Protein AF-0000000072191823 (afdb_homodimer)

Solvent-accessible surface area (backbone atoms only — not comparable to full-atom values): 30776 Å² total; per-residue (Å²): 59,39,32,62,37,44,70,66,47,26,62,70,64,44,46,60,29,49,54,48,42,34,45,39,44,64,75,80,50,79,77,61,80,40,38,41,54,66,89,52,50,50,62,47,42,42,58,34,19,39,72,52,78,31,55,27,36,38,40,28,33,38,58,18,56,42,86,48,81,65,17,63,56,27,24,46,35,64,64,65,31,76,41,35,59,45,45,44,22,39,31,74,73,67,45,46,47,58,53,52,49,56,53,34,70,73,40,82,39,38,36,76,74,51,70,34,30,40,44,28,31,18,40,34,16,61,58,77,44,59,44,69,73,56,38,45,70,38,31,21,38,37,44,64,52,42,22,59,58,44,36,78,54,39,31,37,60,41,87,72,62,75,88,47,48,58,59,31,42,72,73,57,73,23,44,30,34,44,65,37,29,63,41,52,29,56,54,68,50,41,34,81,59,22,38,16,32,33,72,59,56,48,18,20,26,24,34,37,29,35,38,27,9,34,69,63,56,68,67,49,56,69,35,58,54,49,43,51,51,29,27,50,32,28,34,35,36,49,32,47,26,51,38,57,41,31,42,32,47,44,69,64,67,56,78,55,48,48,78,34,51,52,56,64,81,65,46,44,54,56,57,56,49,33,54,54,50,44,55,58,50,25,68,73,37,74,66,37,29,53,52,46,50,48,45,52,51,49,53,53,44,33,51,68,38,25,75,89,73,31,131,60,40,33,62,35,45,69,66,46,25,64,69,65,42,46,61,29,51,55,50,42,33,46,40,44,65,75,78,48,79,77,61,79,42,38,41,53,66,88,51,49,49,62,45,42,44,58,33,20,37,72,53,78,30,55,26,36,38,40,28,33,39,58,20,57,42,86,48,82,63,18,63,59,27,24,48,35,63,64,66,32,74,43,37,60,45,46,44,21,40,32,75,73,64,45,45,48,60,54,51,50,55,53,34,71,73,39,82,39,38,35,76,72,51,70,36,31,42,45,28,31,19,41,33,16,60,59,78,44,58,45,70,74,56,40,46,69,36,30,20,39,36,44,62,53,43,24,60,59,44,35,77,54,39,29,37,60,40,86,72,61,75,88,47,48,58,57,31,43,72,72,57,72,23,44,30,34,45,66,37,30,64,42,53,28,56,56,67,49,41,34,81,59,22,39,17,32,33,72,60,57,49,16,20,27,24,34,36,30,35,37,28,9,34,69,63,56,68,67,49,56,68,34,58,53,49,42,51,52,30,28,50,32,29,32,35,36,50,32,47,26,52,40,58,41,31,43,32,46,43,69,64,65,55,79,56,47,47,78,34,50,50,55,66,81,64,47,44,55,57,56,56,50,35,53,55,49,46,53,58,49,25,69,72,36,75,66,36,30,54,52,46,51,48,43,54,52,51,53,52,44,32,51,70,37,25,75,89,73,31,132

Structure (mmCIF, N/CA/C/O backbone):
data_AF-0000000072191823-model_v1
#
loop_
_entity.id
_entity.type
_entity.pdbx_description
1 polymer 'TRAP-type C4-dicarboxylate transport system, periplasmic component'
#
loop_
_atom_site.group_PDB
_atom_site.id
_atom_site.type_symbol
_atom_site.label_atom_id
_atom_site.label_alt_id
_atom_site.label_comp_id
_atom_site.label_asym_id
_atom_site.label_entity_id
_atom_site.label_seq_id
_atom_site.pdbx_PDB_ins_code
_atom_site.Cartn_x
_atom_site.Cartn_y
_atom_site.Cartn_z
_atom_site.occupancy
_atom_site.B_iso_or_equiv
_atom_site.auth_seq_id
_atom_site.auth_comp_id
_atom_site.auth_asym_id
_atom_site.auth_atom_id
_atom_site.pdbx_PDB_model_num
ATOM 1 N N . MET A 1 1 ? 19.5 -12.375 -13.383 1 98.31 1 MET A N 1
ATOM 2 C CA . MET A 1 1 ? 18.281 -12.641 -12.641 1 98.31 1 MET A CA 1
ATOM 3 C C . MET A 1 1 ? 17.109 -12.867 -13.586 1 98.31 1 MET A C 1
ATOM 5 O O . MET A 1 1 ? 16.984 -12.195 -14.609 1 98.31 1 MET A O 1
ATOM 9 N N . GLN A 1 2 ? 16.281 -13.883 -13.344 1 98.56 2 GLN A N 1
ATOM 10 C CA . GLN A 1 2 ? 15.094 -14.148 -14.141 1 98.56 2 GLN A CA 1
ATOM 11 C C . GLN A 1 2 ? 13.828 -13.945 -13.32 1 98.56 2 GLN A C 1
ATOM 13 O O . GLN A 1 2 ? 13.758 -14.352 -12.156 1 98.56 2 GLN A O 1
ATOM 18 N N . THR A 1 3 ? 12.844 -13.289 -13.914 1 98.31 3 THR A N 1
ATOM 19 C CA . THR A 1 3 ? 11.547 -13.102 -13.273 1 98.31 3 THR A CA 1
ATOM 20 C C . THR A 1 3 ? 10.516 -14.055 -13.859 1 98.31 3 THR A C 1
ATOM 22 O O . THR A 1 3 ? 10.695 -14.578 -14.969 1 98.31 3 THR A O 1
ATOM 25 N N . TYR A 1 4 ? 9.406 -14.234 -13.117 1 95.88 4 TYR A N 1
ATOM 26 C CA . TYR A 1 4 ? 8.273 -15.039 -13.555 1 95.88 4 TYR A CA 1
ATOM 27 C C . TYR A 1 4 ? 7.531 -14.359 -14.695 1 95.88 4 TYR A C 1
ATOM 29 O O . TYR A 1 4 ? 6.773 -15.008 -15.422 1 95.88 4 TYR A O 1
ATOM 37 N N . ALA A 1 5 ? 7.637 -13.102 -14.852 1 96.19 5 ALA A N 1
ATOM 38 C CA . ALA A 1 5 ? 6.773 -12.273 -15.68 1 96.19 5 ALA A CA 1
ATOM 39 C C . ALA A 1 5 ? 7.238 -12.281 -17.141 1 96.19 5 ALA A C 1
ATOM 41 O O . ALA A 1 5 ? 8.438 -12.227 -17.406 1 96.19 5 ALA A O 1
ATOM 42 N N . GLY A 1 6 ? 6.289 -12.383 -18.047 1 96.25 6 GLY A N 1
ATOM 43 C CA . GLY A 1 6 ? 6.59 -12.148 -19.438 1 96.25 6 GLY A CA 1
ATOM 44 C C . GLY A 1 6 ? 7.039 -10.727 -19.719 1 96.25 6 GLY A C 1
ATOM 45 O O . GLY A 1 6 ? 6.961 -9.859 -18.859 1 96.25 6 GLY A O 1
ATOM 46 N N . ALA A 1 7 ? 7.398 -10.5 -20.922 1 96.38 7 ALA A N 1
ATOM 47 C CA . ALA A 1 7 ? 8.047 -9.242 -21.281 1 96.38 7 ALA A CA 1
ATOM 48 C C . ALA A 1 7 ? 7.141 -8.047 -21 1 96.38 7 ALA A C 1
ATOM 50 O O . ALA A 1 7 ? 7.574 -7.059 -20.406 1 96.38 7 ALA A O 1
ATOM 51 N N . ALA A 1 8 ? 5.898 -8.117 -21.391 1 96.38 8 ALA A N 1
ATOM 52 C CA . ALA A 1 8 ? 4.98 -6.992 -21.219 1 96.38 8 ALA A CA 1
ATOM 53 C C . ALA A 1 8 ? 4.758 -6.699 -19.734 1 96.38 8 ALA A C 1
ATOM 55 O O . ALA A 1 8 ? 4.75 -5.535 -19.328 1 96.38 8 ALA A O 1
ATOM 56 N N . LEU A 1 9 ? 4.543 -7.75 -18.969 1 96.44 9 LEU A N 1
ATOM 57 C CA . LEU A 1 9 ? 4.305 -7.602 -17.531 1 96.44 9 LEU A CA 1
ATOM 58 C C . LEU A 1 9 ? 5.578 -7.172 -16.812 1 96.44 9 LEU A C 1
ATOM 60 O O . LEU A 1 9 ? 5.523 -6.387 -15.859 1 96.44 9 LEU A O 1
ATOM 64 N N . ALA A 1 10 ? 6.734 -7.613 -17.234 1 97.75 10 ALA A N 1
ATOM 65 C CA . ALA A 1 10 ? 8.023 -7.32 -16.609 1 97.75 10 ALA A CA 1
ATOM 66 C C . ALA A 1 10 ? 8.312 -5.82 -16.625 1 97.75 10 ALA A C 1
ATOM 68 O O . ALA A 1 10 ? 8.977 -5.301 -15.734 1 97.75 10 ALA A O 1
ATOM 69 N N . GLU A 1 11 ? 7.75 -5.105 -17.609 1 97.81 11 GLU A N 1
ATOM 70 C CA . GLU A 1 11 ? 7.945 -3.662 -17.719 1 97.81 11 GLU A CA 1
ATOM 71 C C . GLU A 1 11 ? 7.387 -2.926 -16.516 1 97.81 11 GLU A C 1
ATOM 73 O O . GLU A 1 11 ? 7.781 -1.792 -16.234 1 97.81 11 GLU A O 1
ATOM 78 N N . HIS A 1 12 ? 6.539 -3.584 -15.758 1 96.94 12 HIS A N 1
ATOM 79 C CA . HIS A 1 12 ? 5.871 -2.936 -14.633 1 96.94 12 HIS A CA 1
ATOM 80 C C . HIS A 1 12 ? 6.312 -3.545 -13.305 1 96.94 12 HIS A C 1
ATOM 82 O O . HIS A 1 12 ? 6.441 -2.836 -12.305 1 96.94 12 HIS A O 1
ATOM 88 N N . VAL A 1 13 ? 6.648 -4.77 -13.297 1 96.19 13 VAL A N 1
ATOM 89 C CA . VAL A 1 13 ? 6.695 -5.441 -12 1 96.19 13 VAL A CA 1
ATOM 90 C C . VAL A 1 13 ? 8.148 -5.641 -11.578 1 96.19 13 VAL A C 1
ATOM 92 O O . VAL A 1 13 ? 8.422 -5.984 -10.422 1 96.19 13 VAL A O 1
ATOM 95 N N . ILE A 1 14 ? 9.148 -5.438 -12.531 1 97.88 14 ILE A N 1
ATOM 96 C CA . ILE A 1 14 ? 10.508 -5.754 -12.102 1 97.88 14 ILE A CA 1
ATOM 97 C C . ILE A 1 14 ? 11.5 -4.852 -12.828 1 97.88 14 ILE A C 1
ATOM 99 O O . ILE A 1 14 ? 12.516 -4.453 -12.258 1 97.88 14 ILE A O 1
ATOM 103 N N . LYS A 1 15 ? 11.273 -4.516 -14.086 1 98.44 15 LYS A N 1
ATOM 104 C CA . LYS A 1 15 ? 12.258 -3.787 -14.883 1 98.44 15 LYS A CA 1
ATOM 105 C C . LYS A 1 15 ? 12.617 -2.453 -14.234 1 98.44 15 LYS A C 1
ATOM 107 O O . LYS A 1 15 ? 13.789 -2.096 -14.148 1 98.44 15 LYS A O 1
ATOM 112 N N . PRO A 1 16 ? 11.602 -1.64 -13.766 1 98.44 16 PRO A N 1
ATOM 113 C CA . PRO A 1 16 ? 11.977 -0.387 -13.109 1 98.44 16 PRO A CA 1
ATOM 114 C C . PRO A 1 16 ? 12.891 -0.604 -11.906 1 98.44 16 PRO A C 1
ATOM 116 O O . PRO A 1 16 ? 13.781 0.204 -11.648 1 98.44 16 PRO A O 1
ATOM 119 N N . GLN A 1 17 ? 12.648 -1.66 -11.203 1 98.75 17 GLN A N 1
ATOM 120 C CA . GLN A 1 17 ? 13.477 -2.018 -10.055 1 98.75 17 GLN A CA 1
ATOM 121 C C . GLN A 1 17 ? 14.922 -2.248 -10.477 1 98.75 17 GLN A C 1
ATOM 123 O O . GLN A 1 17 ? 15.844 -1.692 -9.875 1 98.75 17 GLN A O 1
ATOM 128 N N . ILE A 1 18 ? 15.109 -3.072 -11.445 1 98.81 18 ILE A N 1
ATOM 129 C CA . ILE A 1 18 ? 16.453 -3.457 -11.859 1 98.81 18 ILE A CA 1
ATOM 130 C C . ILE A 1 18 ? 17.156 -2.262 -12.5 1 98.81 18 ILE A C 1
ATOM 132 O O . ILE A 1 18 ? 18.359 -2.045 -12.273 1 98.81 18 ILE A O 1
ATOM 136 N N . ASP A 1 19 ? 16.422 -1.453 -13.32 1 98.81 19 ASP A N 1
ATOM 137 C CA . ASP A 1 19 ? 17 -0.23 -13.875 1 98.81 19 ASP A CA 1
ATOM 138 C C . ASP A 1 19 ? 17.484 0.704 -12.766 1 98.81 19 ASP A C 1
ATOM 140 O O . ASP A 1 19 ? 18.578 1.267 -12.852 1 98.81 19 ASP A O 1
ATOM 144 N N . ALA A 1 20 ? 16.672 0.871 -11.75 1 98.88 20 ALA A N 1
ATOM 145 C CA . ALA A 1 20 ? 17.047 1.737 -10.633 1 98.88 20 ALA A CA 1
ATOM 146 C C . ALA A 1 20 ? 18.25 1.187 -9.883 1 98.88 20 ALA A C 1
ATOM 148 O O . ALA A 1 20 ? 19.156 1.942 -9.492 1 98.88 20 ALA A O 1
ATOM 149 N N . PHE A 1 21 ? 18.234 -0.153 -9.633 1 98.88 21 PHE A N 1
ATOM 150 C CA . PHE A 1 21 ? 19.375 -0.768 -8.977 1 98.88 21 PHE A CA 1
ATOM 151 C C . PHE A 1 21 ? 20.672 -0.477 -9.742 1 98.88 21 PHE A C 1
ATOM 153 O O . PHE A 1 21 ? 21.656 -0.016 -9.156 1 98.88 21 PHE A O 1
ATOM 160 N N . ASN A 1 22 ? 20.625 -0.768 -11.031 1 98.88 22 ASN A N 1
ATOM 161 C CA . ASN A 1 22 ? 21.812 -0.6 -11.859 1 98.88 22 ASN A CA 1
ATOM 162 C C . ASN A 1 22 ? 22.297 0.852 -11.875 1 98.88 22 ASN A C 1
ATOM 164 O O . ASN A 1 22 ? 23.5 1.118 -11.852 1 98.88 22 ASN A O 1
ATOM 168 N N . LYS A 1 23 ? 21.391 1.78 -11.906 1 98.75 23 LYS A N 1
ATOM 169 C CA . LYS A 1 23 ? 21.734 3.197 -11.867 1 98.75 23 LYS A CA 1
ATOM 170 C C . LYS A 1 23 ? 22.344 3.574 -10.516 1 98.75 23 LYS A C 1
ATOM 172 O O . LYS A 1 23 ? 23.391 4.223 -10.453 1 98.75 23 LYS A O 1
ATOM 177 N N . ALA A 1 24 ? 21.75 3.139 -9.422 1 98.81 24 ALA A N 1
ATOM 178 C CA . ALA A 1 24 ? 22.172 3.506 -8.078 1 98.81 24 ALA A CA 1
ATOM 179 C C . ALA A 1 24 ? 23.5 2.834 -7.719 1 98.81 24 ALA A C 1
ATOM 181 O O . ALA A 1 24 ? 24.328 3.404 -6.996 1 98.81 24 ALA A O 1
ATOM 182 N N . ALA A 1 25 ? 23.656 1.602 -8.211 1 98.38 25 ALA A N 1
ATOM 183 C CA . ALA A 1 25 ? 24.875 0.856 -7.934 1 98.38 25 ALA A CA 1
ATOM 184 C C . ALA A 1 25 ? 26.078 1.478 -8.648 1 98.38 25 ALA A C 1
ATOM 186 O O . ALA A 1 25 ? 27.219 1.197 -8.312 1 98.38 25 ALA A O 1
ATOM 187 N N . ASN A 1 26 ? 25.766 2.203 -9.742 1 97.81 26 ASN A N 1
ATOM 188 C CA . ASN A 1 26 ? 26.766 3.035 -10.398 1 97.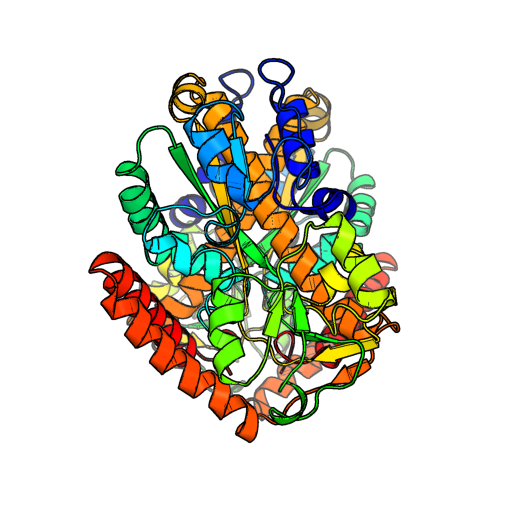81 26 ASN A CA 1
ATOM 189 C C . ASN A 1 26 ? 27.969 2.217 -10.844 1 97.81 26 ASN A C 1
ATOM 191 O O . ASN A 1 26 ? 29.125 2.594 -10.578 1 97.81 26 ASN A O 1
ATOM 195 N N . GLY A 1 27 ? 27.75 1.062 -11.383 1 97.38 27 GLY A N 1
ATOM 196 C CA . GLY A 1 27 ? 28.781 0.258 -12.008 1 97.38 27 GLY A CA 1
ATOM 197 C C . GLY A 1 27 ? 29.438 -0.73 -11.055 1 97.38 27 GLY A C 1
ATOM 198 O O . GLY A 1 27 ? 30.188 -1.607 -11.477 1 97.38 27 GLY A O 1
ATOM 199 N N . GLU A 1 28 ? 29.188 -0.654 -9.758 1 97.69 28 GLU A N 1
ATOM 200 C CA . GLU A 1 28 ? 29.766 -1.598 -8.812 1 97.69 28 GLU A CA 1
ATOM 201 C C . GLU A 1 28 ? 29.203 -3 -9.008 1 97.69 28 GLU A C 1
ATOM 203 O O . GLU A 1 28 ? 29.891 -3.994 -8.758 1 97.69 28 GLU A O 1
ATOM 208 N N . MET A 1 29 ? 27.953 -3.104 -9.398 1 97.88 29 MET A N 1
ATOM 209 C CA . MET A 1 29 ? 27.219 -4.332 -9.719 1 97.88 29 MET A CA 1
ATOM 210 C C . MET A 1 29 ? 26.172 -4.074 -10.789 1 97.88 29 MET A C 1
ATOM 212 O O . MET A 1 29 ? 25.5 -3.039 -10.766 1 97.88 29 MET A O 1
ATOM 216 N N . VAL A 1 30 ? 26.078 -4.992 -11.703 1 98.56 30 VAL A N 1
ATOM 217 C CA . VAL A 1 30 ? 25.062 -4.879 -12.742 1 98.56 30 VAL A CA 1
ATOM 218 C C . VAL A 1 30 ? 24.219 -6.145 -12.781 1 98.56 30 VAL A C 1
ATOM 220 O O . VAL A 1 30 ? 24.75 -7.258 -12.781 1 98.56 30 VAL A O 1
ATOM 223 N N . ILE A 1 31 ? 22.969 -5.965 -12.781 1 98.75 31 ILE A N 1
ATOM 224 C CA . ILE A 1 31 ? 22.031 -7.09 -12.883 1 98.75 31 ILE A CA 1
ATOM 225 C C . ILE A 1 31 ? 21.484 -7.172 -14.305 1 98.75 31 ILE A C 1
ATOM 227 O O . ILE A 1 31 ? 20.906 -6.207 -14.812 1 98.75 31 ILE A O 1
ATOM 231 N N . GLU A 1 32 ? 21.703 -8.25 -14.93 1 98.69 32 GLU A N 1
ATOM 232 C CA . GLU A 1 32 ? 21.047 -8.578 -16.188 1 98.69 32 GLU A CA 1
ATOM 233 C C . GLU A 1 32 ? 19.703 -9.266 -15.961 1 98.69 32 GLU A C 1
ATOM 235 O O . GLU A 1 32 ? 19.656 -10.336 -15.359 1 98.69 32 GLU A O 1
ATOM 240 N N . LEU A 1 33 ? 18.641 -8.672 -16.469 1 98.75 33 LEU A N 1
ATOM 241 C CA . LEU A 1 33 ? 17.297 -9.164 -16.219 1 98.75 33 LEU A CA 1
ATOM 242 C C . LEU A 1 33 ? 16.781 -9.992 -17.391 1 98.75 33 LEU A C 1
ATOM 244 O O . LEU A 1 33 ? 16.891 -9.578 -18.547 1 98.75 33 LEU A O 1
ATOM 248 N N . TYR A 1 34 ? 16.281 -11.125 -17.141 1 98.56 34 TYR A N 1
ATOM 249 C CA . TYR A 1 34 ? 15.609 -11.984 -18.094 1 98.56 34 TYR A CA 1
ATOM 250 C C . TYR A 1 34 ? 14.148 -12.211 -17.719 1 98.56 34 TYR A C 1
ATOM 252 O O . TYR A 1 34 ? 13.805 -12.195 -16.531 1 98.56 34 TYR A O 1
ATOM 260 N N . THR A 1 35 ? 13.312 -12.406 -18.703 1 97.81 35 THR A N 1
ATOM 261 C CA . THR A 1 35 ? 11.883 -12.586 -18.469 1 97.81 35 THR A CA 1
ATOM 262 C C . THR A 1 35 ? 11.516 -14.07 -18.438 1 97.81 35 THR A C 1
ATOM 264 O O . THR A 1 35 ? 12.398 -14.93 -18.531 1 97.81 35 THR A O 1
ATOM 267 N N . SER A 1 36 ? 10.289 -14.305 -18.266 1 96 36 SER A N 1
ATOM 268 C CA . SER A 1 36 ? 9.797 -15.664 -18.062 1 96 36 SER A CA 1
ATOM 269 C C . SER A 1 36 ? 10.273 -16.594 -19.172 1 96 36 SER A C 1
ATOM 271 O O . SER A 1 36 ? 10.172 -16.266 -20.359 1 96 36 SER A O 1
ATOM 273 N N . ASP A 1 37 ? 10.859 -17.703 -18.766 1 93.5 37 ASP A N 1
ATOM 274 C CA . ASP A 1 37 ? 11.188 -18.859 -19.594 1 93.5 37 ASP A CA 1
ATOM 275 C C . ASP A 1 37 ? 12.344 -18.531 -20.547 1 93.5 37 ASP A C 1
ATOM 277 O O . ASP A 1 37 ? 12.625 -19.297 -21.469 1 93.5 37 ASP A O 1
ATOM 281 N N . GLN A 1 38 ? 12.953 -17.438 -20.344 1 95.88 38 GLN A N 1
ATOM 282 C CA . GLN A 1 38 ? 14.016 -17.047 -21.25 1 95.88 38 GLN A CA 1
ATOM 283 C C . GLN A 1 38 ? 15.273 -17.875 -21.031 1 95.88 38 GLN A C 1
ATOM 285 O O . GLN A 1 38 ? 15.898 -18.328 -21.984 1 95.88 38 GLN A O 1
ATOM 290 N N . LEU A 1 39 ? 15.734 -18.031 -19.812 1 97.12 39 LEU A N 1
ATOM 291 C CA . LEU A 1 39 ? 16.906 -18.844 -19.5 1 97.12 39 LEU A CA 1
ATOM 292 C C . LEU A 1 39 ? 16.5 -20.266 -19.156 1 97.12 39 LEU A C 1
ATOM 294 O O . LEU A 1 39 ? 17.078 -21.234 -19.656 1 97.12 39 LEU A O 1
ATOM 298 N N . VAL A 1 40 ? 15.562 -20.453 -18.266 1 97.06 40 VAL A N 1
ATOM 299 C CA . VAL A 1 40 ? 14.984 -21.734 -17.891 1 97.06 40 VAL A CA 1
ATOM 300 C C . VAL A 1 40 ? 13.477 -21.594 -17.719 1 97.06 40 VAL A C 1
ATOM 302 O O . VAL A 1 40 ? 12.969 -20.516 -17.453 1 97.06 40 VAL A O 1
ATOM 305 N N . PRO A 1 41 ? 12.727 -22.719 -17.875 1 96.12 41 PRO A N 1
ATOM 306 C CA . PRO A 1 41 ? 11.297 -22.672 -17.562 1 96.12 41 PRO A CA 1
ATOM 307 C C . PRO A 1 41 ? 11.031 -22.281 -16.109 1 96.12 41 PRO A C 1
ATOM 309 O O . PRO A 1 41 ? 11.812 -22.625 -15.219 1 96.12 41 PRO A O 1
ATOM 312 N N . THR A 1 42 ? 9.898 -21.625 -15.875 1 95.5 42 THR A N 1
ATOM 313 C CA . THR A 1 42 ? 9.539 -21.156 -14.547 1 95.5 42 THR A CA 1
ATOM 314 C C . THR A 1 42 ? 9.547 -22.312 -13.547 1 95.5 42 THR A C 1
ATOM 316 O O . THR A 1 42 ? 9.984 -22.141 -12.406 1 95.5 42 THR A O 1
ATOM 319 N N . SER A 1 43 ? 9.117 -23.5 -13.961 1 95.38 43 SER A N 1
ATOM 320 C CA . SER A 1 43 ? 9.039 -24.656 -13.07 1 95.38 43 SER A CA 1
ATOM 321 C C . SER A 1 43 ? 10.422 -25.141 -12.664 1 95.38 43 SER A C 1
ATOM 323 O O . SER A 1 43 ? 10.562 -25.953 -11.742 1 95.38 43 SER A O 1
ATOM 325 N N . GLU A 1 44 ? 11.5 -24.688 -13.281 1 97.19 44 GLU A N 1
ATOM 326 C CA . GLU A 1 44 ? 12.867 -25.094 -12.992 1 97.19 44 GLU A CA 1
ATOM 327 C C . GLU A 1 44 ? 13.656 -23.969 -12.32 1 97.19 44 GLU A C 1
ATOM 329 O O . GLU A 1 44 ? 14.836 -24.141 -12 1 97.19 44 GLU A O 1
ATOM 334 N N . LEU A 1 45 ? 13.008 -22.922 -12.102 1 97.69 45 LEU A N 1
ATOM 335 C CA . LEU A 1 45 ? 13.672 -21.703 -11.664 1 97.69 45 LEU A CA 1
ATOM 336 C C . LEU A 1 45 ? 14.328 -21.891 -10.305 1 97.69 45 LEU A C 1
ATOM 338 O O . LEU A 1 45 ? 15.469 -21.469 -10.086 1 97.69 45 LEU A O 1
ATOM 342 N N . PHE A 1 46 ? 13.633 -22.531 -9.406 1 98.38 46 PHE A N 1
ATOM 343 C CA . PHE A 1 46 ? 14.188 -22.719 -8.07 1 98.38 46 PHE A CA 1
ATOM 344 C C . PHE A 1 46 ? 15.492 -23.5 -8.125 1 98.38 46 PHE A C 1
ATOM 346 O O . PHE A 1 46 ? 16.484 -23.109 -7.516 1 98.38 46 PHE A O 1
ATOM 353 N N . ARG A 1 47 ? 15.469 -24.547 -8.836 1 98.19 47 ARG A N 1
ATOM 354 C CA . ARG A 1 47 ? 16.656 -25.391 -8.961 1 98.19 47 ARG A CA 1
ATOM 355 C C . ARG A 1 47 ? 17.812 -24.641 -9.609 1 98.19 47 ARG A C 1
ATOM 357 O O . ARG A 1 47 ? 18.969 -24.812 -9.234 1 98.19 47 ARG A O 1
ATOM 364 N N . ALA A 1 48 ? 17.453 -23.891 -10.625 1 98.56 48 ALA A N 1
ATOM 365 C CA . ALA A 1 48 ? 18.484 -23.109 -11.312 1 98.56 48 ALA A CA 1
ATOM 366 C C . ALA A 1 48 ? 19.172 -22.141 -10.352 1 98.56 48 ALA A C 1
ATOM 368 O O . ALA A 1 48 ? 20.391 -21.969 -10.398 1 98.56 48 ALA A O 1
ATOM 369 N N . VAL A 1 49 ? 18.453 -21.5 -9.445 1 98.75 49 VAL A N 1
ATOM 370 C CA . VAL A 1 49 ? 19.016 -20.609 -8.43 1 98.75 49 VAL A CA 1
ATOM 371 C C . VAL A 1 49 ? 19.844 -21.422 -7.438 1 98.75 49 VAL A C 1
ATOM 373 O O . VAL A 1 49 ? 20.953 -21.031 -7.082 1 98.75 49 VAL A O 1
ATOM 376 N N . GLN A 1 50 ? 19.266 -22.516 -7.059 1 98.62 50 GLN A N 1
ATOM 377 C CA . GLN A 1 50 ? 19.922 -23.375 -6.074 1 98.62 50 GLN A CA 1
ATOM 378 C C . GLN A 1 50 ? 21.297 -23.828 -6.566 1 98.62 50 GLN A C 1
ATOM 380 O O . GLN A 1 50 ? 22.25 -23.844 -5.801 1 98.62 50 GLN A O 1
ATOM 385 N N . ARG A 1 51 ? 21.391 -24.125 -7.836 1 97.88 51 ARG A N 1
ATOM 386 C CA . ARG A 1 51 ? 22.609 -24.641 -8.43 1 97.88 51 ARG A CA 1
ATOM 387 C C . ARG A 1 51 ? 23.562 -23.516 -8.797 1 97.88 51 ARG A C 1
ATOM 389 O O . ARG A 1 51 ? 24.734 -23.75 -9.125 1 97.88 51 ARG A O 1
ATOM 396 N N . GLY A 1 52 ? 23.078 -22.328 -8.82 1 97.69 52 GLY A N 1
ATOM 397 C CA . GLY A 1 52 ? 23.906 -21.188 -9.141 1 97.69 52 GLY A CA 1
ATOM 398 C C . GLY A 1 52 ? 23.984 -20.891 -10.625 1 97.69 52 GLY A C 1
ATOM 399 O O . GLY A 1 52 ? 24.766 -20.047 -11.062 1 97.69 52 GLY A O 1
ATOM 400 N N . THR A 1 53 ? 23.141 -21.578 -11.406 1 97.06 53 THR A N 1
ATOM 401 C CA . THR A 1 53 ? 23.031 -21.281 -12.828 1 97.06 53 THR A CA 1
ATOM 402 C C . THR A 1 53 ? 22.469 -19.875 -13.047 1 97.06 53 THR A C 1
ATOM 404 O O . THR A 1 53 ? 22.844 -19.188 -14 1 97.06 53 THR A O 1
ATOM 407 N N . ILE A 1 54 ? 21.547 -19.531 -12.227 1 97.88 54 ILE A N 1
ATOM 408 C CA . ILE A 1 54 ? 21.016 -18.172 -12.141 1 97.88 54 ILE A CA 1
ATOM 409 C C . ILE A 1 54 ? 21.281 -17.609 -10.75 1 97.88 54 ILE A C 1
ATOM 411 O O . ILE A 1 54 ? 21.141 -18.312 -9.742 1 97.88 54 ILE A O 1
ATOM 415 N N . ASP A 1 55 ? 21.688 -16.359 -10.688 1 98.69 55 ASP A N 1
ATOM 416 C CA . ASP A 1 55 ? 22.109 -15.773 -9.422 1 98.69 55 ASP A CA 1
ATOM 417 C C . ASP A 1 55 ? 20.906 -15.469 -8.531 1 98.69 55 ASP A C 1
ATOM 419 O O . ASP A 1 55 ? 20.984 -15.594 -7.305 1 98.69 55 ASP A O 1
ATOM 423 N N . ALA A 1 56 ? 19.828 -15.016 -9.195 1 98.81 56 ALA A N 1
ATOM 424 C CA . ALA A 1 56 ? 18.656 -14.625 -8.438 1 98.81 56 ALA A CA 1
ATOM 425 C C . ALA A 1 56 ? 17.391 -14.758 -9.281 1 98.81 56 ALA A C 1
ATOM 427 O O . ALA A 1 56 ? 17.469 -14.867 -10.508 1 98.81 56 ALA A O 1
ATOM 428 N N . ALA A 1 57 ? 16.266 -14.789 -8.594 1 98.62 57 ALA A N 1
ATOM 429 C CA . ALA A 1 57 ? 14.977 -14.906 -9.273 1 98.62 57 ALA A CA 1
ATOM 430 C C . ALA A 1 57 ? 13.891 -14.141 -8.523 1 98.62 57 ALA A C 1
ATOM 432 O O . ALA A 1 57 ? 13.961 -13.992 -7.297 1 98.62 57 ALA A O 1
ATOM 433 N N . GLN A 1 58 ? 13.016 -13.578 -9.203 1 98.56 58 GLN A N 1
ATOM 434 C CA . GLN A 1 58 ? 11.734 -13.102 -8.688 1 98.56 58 GLN A CA 1
ATOM 435 C C . GLN A 1 58 ? 10.586 -14 -9.148 1 98.56 58 GLN A C 1
ATOM 437 O O . GLN A 1 58 ? 10.32 -14.109 -10.344 1 98.56 58 GLN A O 1
ATOM 442 N N . CYS A 1 59 ? 9.891 -14.641 -8.203 1 97.94 59 CYS A N 1
ATOM 443 C CA . CYS A 1 59 ? 8.828 -15.586 -8.539 1 97.94 59 CYS A CA 1
ATOM 444 C C . CYS A 1 59 ? 8.047 -15.984 -7.293 1 97.94 59 CYS A C 1
ATOM 446 O O . CYS A 1 59 ? 8.477 -15.727 -6.168 1 97.94 59 CYS A O 1
ATOM 448 N N . ASP A 1 60 ? 6.898 -16.5 -7.496 1 97.25 60 ASP A N 1
ATOM 449 C CA . ASP A 1 60 ? 6.219 -17.172 -6.383 1 97.25 60 ASP A CA 1
ATOM 450 C C . ASP A 1 60 ? 6.746 -18.578 -6.188 1 97.25 60 ASP A C 1
ATOM 452 O O . ASP A 1 60 ? 7.223 -19.219 -7.133 1 97.25 60 ASP A O 1
ATOM 456 N N . GLU A 1 61 ? 6.645 -19.047 -4.973 1 97.56 61 GLU A N 1
ATOM 457 C CA . GLU A 1 61 ? 7.191 -20.344 -4.59 1 97.56 61 GLU A CA 1
ATOM 458 C C . GLU A 1 61 ? 6.445 -21.484 -5.273 1 97.56 61 GLU A C 1
ATOM 460 O O . GLU A 1 61 ? 7.043 -22.5 -5.629 1 97.56 61 GLU A O 1
ATOM 465 N N . ASP A 1 62 ? 5.207 -21.281 -5.414 1 95.31 62 ASP A N 1
ATOM 466 C CA . ASP A 1 62 ? 4.32 -22.281 -5.984 1 95.31 62 ASP A CA 1
ATOM 467 C C . ASP A 1 62 ? 4.68 -22.578 -7.441 1 95.31 62 ASP A C 1
ATOM 469 O O . ASP A 1 62 ? 4.867 -23.734 -7.824 1 95.31 62 ASP A O 1
ATOM 473 N N . SER A 1 63 ? 4.887 -21.594 -8.211 1 95.25 63 SER A N 1
ATOM 474 C CA . SER A 1 63 ? 5.129 -21.719 -9.641 1 95.25 63 SER A CA 1
ATOM 475 C C . SER A 1 63 ? 6.555 -22.188 -9.922 1 95.25 63 SER A C 1
ATOM 477 O O . SER A 1 63 ? 6.809 -22.859 -10.914 1 95.25 63 SER A O 1
ATOM 479 N N . MET A 1 64 ? 7.512 -21.828 -9.031 1 97.19 64 MET A N 1
ATOM 480 C CA . MET A 1 64 ? 8.898 -22.156 -9.336 1 97.19 64 MET A CA 1
ATOM 481 C C . MET A 1 64 ? 9.266 -23.531 -8.758 1 97.19 64 MET A C 1
ATOM 483 O O . MET A 1 64 ? 10.438 -23.906 -8.75 1 97.19 64 MET A O 1
ATOM 487 N N . SER A 1 65 ? 8.234 -24.219 -8.188 1 96.06 65 SER A N 1
ATOM 488 C CA . SER A 1 65 ? 8.375 -25.578 -7.66 1 96.06 65 SER A CA 1
ATOM 489 C C . SER A 1 65 ? 9.352 -25.609 -6.492 1 96.06 65 SER A C 1
ATOM 491 O O . SER A 1 65 ? 10.25 -26.453 -6.449 1 96.06 65 SER A O 1
ATOM 493 N N . SER A 1 66 ? 9.258 -24.641 -5.621 1 97.88 66 SER A N 1
ATOM 494 C CA . SER A 1 66 ? 10.031 -24.656 -4.383 1 97.88 66 SER A CA 1
ATOM 495 C C . SER A 1 66 ? 9.703 -25.891 -3.545 1 97.88 66 SER A C 1
ATOM 497 O O . SER A 1 66 ? 8.531 -26.25 -3.404 1 97.88 66 SER A O 1
ATOM 499 N N . PRO A 1 67 ? 10.742 -26.531 -2.98 1 97.88 67 PRO A N 1
ATOM 500 C CA . PRO A 1 67 ? 10.492 -27.719 -2.152 1 97.88 67 PRO A CA 1
ATOM 501 C C . PRO A 1 67 ? 10.07 -27.359 -0.728 1 97.88 67 PRO A C 1
ATOM 503 O O . PRO A 1 67 ? 9.758 -28.25 0.068 1 97.88 67 PRO A O 1
ATOM 506 N N . ALA A 1 68 ? 10.141 -26.109 -0.337 1 98.19 68 ALA A N 1
ATOM 507 C CA . ALA A 1 68 ? 9.734 -25.703 1.004 1 98.19 68 ALA A CA 1
ATOM 508 C C . ALA A 1 68 ? 8.258 -26.016 1.252 1 98.19 68 ALA A C 1
ATOM 510 O O . ALA A 1 68 ? 7.422 -25.844 0.362 1 98.19 68 ALA A O 1
ATOM 511 N N . ASP A 1 69 ? 7.902 -26.406 2.426 1 97.81 69 ASP A N 1
ATOM 512 C CA . ASP A 1 69 ? 6.52 -26.75 2.723 1 97.81 69 ASP A CA 1
ATOM 513 C C . ASP A 1 69 ? 5.617 -25.516 2.684 1 97.81 69 ASP A C 1
ATOM 515 O O . ASP A 1 69 ? 4.418 -25.641 2.424 1 97.81 69 ASP A O 1
ATOM 519 N N . VAL A 1 70 ? 6.18 -24.328 2.885 1 98.25 70 VAL A N 1
ATOM 520 C CA . VAL A 1 70 ? 5.395 -23.094 2.877 1 98.25 70 VAL A CA 1
ATOM 521 C C . VAL A 1 70 ? 5.09 -22.688 1.438 1 98.25 70 VAL A C 1
ATOM 523 O O . VAL A 1 70 ? 4.348 -21.734 1.203 1 98.25 70 VAL A O 1
ATOM 526 N N . ALA A 1 71 ? 5.652 -23.406 0.465 1 98.25 71 ALA A N 1
ATOM 527 C CA . ALA A 1 71 ? 5.48 -23.047 -0.942 1 98.25 71 ALA A CA 1
ATOM 528 C C . ALA A 1 71 ? 4.004 -23.047 -1.328 1 98.25 71 ALA A C 1
ATOM 530 O O . ALA A 1 71 ? 3.584 -22.281 -2.205 1 98.25 71 ALA A O 1
ATOM 531 N N . ILE A 1 72 ? 3.197 -23.812 -0.672 1 97.94 72 ILE A N 1
ATOM 532 C CA . ILE A 1 72 ? 1.777 -23.953 -0.98 1 97.94 72 ILE A CA 1
ATOM 533 C C . ILE A 1 72 ? 1.071 -22.609 -0.741 1 97.94 72 ILE A C 1
ATOM 535 O O . ILE A 1 72 ? 0.018 -22.344 -1.325 1 97.94 72 ILE A O 1
ATOM 539 N N . PHE A 1 73 ? 1.659 -21.734 0.113 1 98.31 73 PHE A N 1
ATOM 540 C CA . PHE A 1 73 ? 1.082 -20.438 0.426 1 98.31 73 PHE A CA 1
ATOM 541 C C . PHE A 1 73 ? 1.615 -19.359 -0.52 1 98.31 73 PHE A C 1
ATOM 543 O O . PHE A 1 73 ? 1.127 -18.234 -0.522 1 98.31 73 PHE A O 1
ATOM 550 N N . GLY A 1 74 ? 2.676 -19.719 -1.276 1 96.69 74 GLY A N 1
ATOM 551 C CA . GLY A 1 74 ? 3.342 -18.75 -2.141 1 96.69 74 GLY A CA 1
ATOM 552 C C . GLY A 1 74 ? 2.627 -18.547 -3.463 1 96.69 74 GLY A C 1
ATOM 553 O O . GLY A 1 74 ? 2.701 -19.391 -4.355 1 96.69 74 GLY A O 1
ATOM 554 N N . ALA A 1 75 ? 2.102 -17.484 -3.799 1 96.62 75 ALA A N 1
ATOM 555 C CA . ALA A 1 75 ? 1.231 -17.031 -4.883 1 96.62 75 ALA A CA 1
ATOM 556 C C . ALA A 1 75 ? -0.179 -16.75 -4.375 1 96.62 75 ALA A C 1
ATOM 558 O O . ALA A 1 75 ? -0.395 -15.797 -3.621 1 96.62 75 ALA A O 1
ATOM 559 N N . TYR A 1 76 ? -1.188 -17.547 -4.895 1 97.19 76 TYR A N 1
ATOM 560 C CA . TYR A 1 76 ? -2.564 -17.359 -4.445 1 97.19 76 TYR A CA 1
ATOM 561 C C . TYR A 1 76 ? -3.012 -18.516 -3.551 1 97.19 76 TYR A C 1
ATOM 563 O O . TYR A 1 76 ? -3.244 -19.625 -4.027 1 97.19 76 TYR A O 1
ATOM 571 N N . PHE A 1 77 ? -3.041 -18.281 -2.242 1 98.12 77 PHE A N 1
ATOM 572 C CA . PHE A 1 77 ? -3.693 -19.203 -1.314 1 98.12 77 PHE A CA 1
ATOM 573 C C . PHE A 1 77 ? -5.137 -18.781 -1.067 1 98.12 77 PHE A C 1
ATOM 575 O O . PHE A 1 77 ? -5.395 -17.688 -0.556 1 98.12 77 PHE A O 1
ATOM 582 N N . PRO A 1 78 ? -6.105 -19.641 -1.42 1 98.19 78 PRO A N 1
ATOM 583 C CA . PRO A 1 78 ? -7.504 -19.219 -1.513 1 98.19 78 PRO A CA 1
ATOM 584 C C . PRO A 1 78 ? -8 -18.531 -0.24 1 98.19 78 PRO A C 1
ATOM 586 O O . PRO A 1 78 ? -8.039 -19.156 0.825 1 98.19 78 PRO A O 1
ATOM 589 N N . PHE A 1 79 ? -8.375 -17.281 -0.338 1 97.38 79 PHE A N 1
ATOM 590 C CA . PHE A 1 79 ? -9.078 -16.453 0.634 1 97.38 79 PHE A CA 1
ATOM 591 C C . PHE A 1 79 ? -8.18 -16.125 1.82 1 97.38 79 PHE A C 1
ATOM 593 O O . PHE A 1 79 ? -8.672 -15.781 2.896 1 97.38 79 PHE A O 1
ATOM 600 N N . ALA A 1 80 ? -6.863 -16.281 1.609 1 97.19 80 ALA A N 1
ATOM 601 C CA . ALA A 1 80 ? -5.926 -15.883 2.66 1 97.19 80 ALA A CA 1
ATOM 602 C C . ALA A 1 80 ? -5.922 -14.375 2.857 1 97.19 80 ALA A C 1
ATOM 604 O O . ALA A 1 80 ? -5.742 -13.883 3.977 1 97.19 80 ALA A O 1
ATOM 605 N N . THR A 1 81 ? -6.105 -13.609 1.765 1 96.75 81 THR A N 1
ATOM 606 C CA . THR A 1 81 ? -6.066 -12.148 1.803 1 96.75 81 THR A CA 1
ATOM 607 C C . THR A 1 81 ? -7.25 -11.555 1.042 1 96.75 81 THR A C 1
ATOM 609 O O . THR A 1 81 ? -7.801 -12.195 0.144 1 96.75 81 THR A O 1
ATOM 612 N N . ARG A 1 82 ? -7.625 -10.398 1.435 1 94.44 82 ARG A N 1
ATOM 613 C CA . ARG A 1 82 ? -8.68 -9.664 0.738 1 94.44 82 ARG A CA 1
ATOM 614 C C . ARG A 1 82 ? -8.102 -8.469 -0.013 1 94.44 82 ARG A C 1
ATOM 616 O O . ARG A 1 82 ? -8.594 -8.109 -1.085 1 94.44 82 ARG A O 1
ATOM 623 N N . TYR A 1 83 ? -7.117 -7.848 0.571 1 95.5 83 TYR A N 1
ATOM 624 C CA . TYR A 1 83 ? -6.449 -6.684 0.002 1 95.5 83 TYR A CA 1
ATOM 625 C C . TYR A 1 83 ? -4.961 -6.953 -0.202 1 95.5 83 TYR A C 1
ATOM 627 O O . TYR A 1 83 ? -4.375 -7.785 0.494 1 95.5 83 TYR A O 1
ATOM 635 N N . SER A 1 84 ? -4.422 -6.23 -1.154 1 96.44 84 SER A N 1
ATOM 636 C CA . SER A 1 84 ? -2.99 -6.379 -1.405 1 96.44 84 SER A CA 1
ATOM 637 C C . SER A 1 84 ? -2.176 -6.062 -0.156 1 96.44 84 SER A C 1
ATOM 639 O O . SER A 1 84 ? -1.15 -6.699 0.1 1 96.44 84 SER A O 1
ATOM 641 N N . LEU A 1 85 ? -2.604 -5.156 0.705 1 97.06 85 LEU A N 1
ATOM 642 C CA . LEU A 1 85 ? -1.854 -4.715 1.877 1 97.06 85 LEU A CA 1
ATOM 643 C C . LEU A 1 85 ? -1.903 -5.766 2.98 1 97.06 85 LEU A C 1
ATOM 645 O O . LEU A 1 85 ? -1.134 -5.699 3.941 1 97.06 85 LEU A O 1
ATOM 649 N N . ASP A 1 86 ? -2.771 -6.766 2.855 1 97.69 86 ASP A N 1
ATOM 650 C CA . ASP A 1 86 ? -2.762 -7.875 3.805 1 97.69 86 ASP A CA 1
ATOM 651 C C . ASP A 1 86 ? -1.436 -8.633 3.754 1 97.69 86 ASP A C 1
ATOM 653 O O . ASP A 1 86 ? -0.947 -9.109 4.781 1 97.69 86 ASP A O 1
ATOM 657 N N . VAL A 1 87 ? -0.86 -8.68 2.588 1 98.38 87 VAL A N 1
ATOM 658 C CA . VAL A 1 87 ? 0.329 -9.5 2.385 1 98.38 87 VAL A CA 1
ATOM 659 C C . VAL A 1 87 ? 1.495 -8.93 3.189 1 98.38 87 VAL A C 1
ATOM 661 O O . VAL A 1 87 ? 2.057 -9.609 4.047 1 98.38 87 VAL A O 1
ATOM 664 N N . PRO A 1 88 ? 1.824 -7.676 2.945 1 98.31 88 PRO A N 1
ATOM 665 C CA . PRO A 1 88 ? 2.938 -7.188 3.766 1 98.31 88 PRO A CA 1
ATOM 666 C C . PRO A 1 88 ? 2.592 -7.121 5.25 1 98.31 88 PRO A C 1
ATOM 668 O O . PRO A 1 88 ? 3.469 -7.293 6.102 1 98.31 88 PRO A O 1
ATOM 671 N N . ALA A 1 89 ? 1.367 -6.867 5.641 1 98.12 89 ALA A N 1
ATOM 672 C CA . ALA A 1 89 ? 0.982 -6.902 7.047 1 98.12 89 ALA A CA 1
ATOM 673 C C . ALA A 1 89 ? 1.247 -8.281 7.656 1 98.12 89 ALA A C 1
ATOM 675 O O . ALA A 1 89 ? 1.798 -8.383 8.75 1 98.12 89 ALA A O 1
ATOM 676 N N . LEU A 1 90 ? 0.889 -9.336 6.941 1 98.75 90 LEU A N 1
ATOM 677 C CA . LEU A 1 90 ? 1.081 -10.703 7.398 1 98.75 90 LEU A CA 1
ATOM 678 C C . LEU A 1 90 ? 2.564 -11.031 7.535 1 98.75 90 LEU A C 1
ATOM 680 O O . LEU A 1 90 ? 2.986 -11.633 8.523 1 98.75 90 LEU A O 1
ATOM 684 N N . PHE A 1 91 ? 3.334 -10.609 6.566 1 98.81 91 PHE A N 1
ATOM 685 C CA . PHE A 1 91 ? 4.75 -10.945 6.574 1 98.81 91 PHE A CA 1
ATOM 686 C C . PHE A 1 91 ? 5.5 -10.125 7.609 1 98.81 91 PHE A C 1
ATOM 688 O O . PHE A 1 91 ? 6.305 -10.656 8.375 1 98.81 91 PHE A O 1
ATOM 695 N N . GLU A 1 92 ? 5.203 -8.875 7.703 1 98.44 92 GLU A N 1
ATOM 696 C CA . GLU A 1 92 ? 6.055 -7.969 8.469 1 98.44 92 GLU A CA 1
ATOM 697 C C . GLU A 1 92 ? 5.566 -7.844 9.914 1 98.44 92 GLU A C 1
ATOM 699 O O . GLU A 1 92 ? 6.344 -7.512 10.812 1 98.44 92 GLU A O 1
ATOM 704 N N . HIS A 1 93 ? 4.289 -8.102 10.156 1 98.44 93 HIS A N 1
ATOM 705 C CA . HIS A 1 93 ? 3.762 -7.789 11.484 1 98.44 93 HIS A CA 1
ATOM 706 C C . HIS A 1 93 ? 3.166 -9.031 12.141 1 98.44 93 HIS A C 1
ATOM 708 O O . HIS A 1 93 ? 2.963 -9.055 13.359 1 98.44 93 HIS A O 1
ATOM 714 N N . TRP A 1 94 ? 2.906 -10.047 11.375 1 98.56 94 TRP A N 1
ATOM 715 C CA . TRP A 1 94 ? 2.33 -11.258 11.945 1 98.56 94 TRP A CA 1
ATOM 716 C C . TRP A 1 94 ? 3.316 -12.422 11.867 1 98.56 94 TRP A C 1
ATOM 718 O O . TRP A 1 94 ? 2.979 -13.555 12.211 1 98.56 94 TRP A O 1
ATOM 728 N N . GLY A 1 95 ? 4.508 -12.164 11.32 1 98.38 95 GLY A N 1
ATOM 729 C CA . GLY A 1 95 ? 5.621 -13.078 11.523 1 98.38 95 GLY A CA 1
ATOM 730 C C . GLY A 1 95 ? 5.801 -14.062 10.375 1 98.38 95 GLY A C 1
ATOM 731 O O . GLY A 1 95 ? 6.625 -14.977 10.461 1 98.38 95 GLY A O 1
ATOM 732 N N . LEU A 1 96 ? 5.07 -13.938 9.273 1 98.81 96 LEU A N 1
ATOM 733 C CA . LEU A 1 96 ? 5.254 -14.867 8.164 1 98.81 96 LEU A CA 1
ATOM 734 C C . LEU A 1 96 ? 6.68 -14.789 7.629 1 98.81 96 LEU A C 1
ATOM 736 O O . LEU A 1 96 ? 7.227 -15.797 7.168 1 98.81 96 LEU A O 1
ATOM 740 N N . ASN A 1 97 ? 7.285 -13.602 7.68 1 98.56 97 ASN A N 1
ATOM 741 C CA . ASN A 1 97 ? 8.656 -13.469 7.207 1 98.56 97 ASN A CA 1
ATOM 742 C C . ASN A 1 97 ? 9.617 -14.359 7.996 1 98.56 97 ASN A C 1
ATOM 744 O O . ASN A 1 97 ? 10.5 -14.992 7.418 1 98.56 97 ASN A O 1
ATOM 748 N N . LYS A 1 98 ? 9.453 -14.469 9.312 1 98.62 98 LYS A N 1
ATOM 749 C CA . LYS A 1 98 ? 10.289 -15.336 10.133 1 98.62 98 LYS A CA 1
ATOM 750 C C . LYS A 1 98 ? 10.07 -16.797 9.789 1 98.62 98 LYS A C 1
ATOM 752 O O . LYS A 1 98 ? 11.023 -17.578 9.758 1 98.62 98 LYS A O 1
ATOM 757 N N . ILE A 1 99 ? 8.828 -17.156 9.547 1 98.81 99 ILE A N 1
ATOM 758 C CA . ILE A 1 99 ? 8.5 -18.531 9.18 1 98.81 99 ILE A CA 1
ATOM 759 C C . ILE A 1 99 ? 9.148 -18.859 7.836 1 98.81 99 ILE A C 1
ATOM 761 O O . ILE A 1 99 ? 9.703 -19.953 7.664 1 98.81 99 ILE A O 1
ATOM 765 N N . TRP A 1 100 ? 9.078 -17.953 6.855 1 98.75 100 TRP A N 1
ATOM 766 C CA . TRP A 1 100 ? 9.711 -18.156 5.551 1 98.75 100 TRP A CA 1
ATOM 767 C C . TRP A 1 100 ? 11.219 -18.266 5.691 1 98.75 100 TRP A C 1
ATOM 769 O O . TRP A 1 100 ? 11.844 -19.125 5.051 1 98.75 100 TRP A O 1
ATOM 779 N N . GLN A 1 101 ? 11.797 -17.422 6.512 1 98.38 101 GLN A N 1
ATOM 780 C CA . GLN A 1 101 ? 13.234 -17.5 6.754 1 98.38 101 GLN A CA 1
ATOM 781 C C . GLN A 1 101 ? 13.625 -18.844 7.336 1 98.38 101 GLN A C 1
ATOM 783 O O . GLN A 1 101 ? 14.602 -19.453 6.906 1 98.38 101 GLN A O 1
ATOM 788 N N . GLU A 1 102 ? 12.836 -19.25 8.297 1 98.44 102 GLU A N 1
ATOM 789 C CA . GLU A 1 102 ? 13.07 -20.562 8.898 1 98.44 102 GLU A CA 1
ATOM 790 C C . GLU A 1 102 ? 13 -21.672 7.855 1 98.44 102 GLU A C 1
ATOM 792 O O . GLU A 1 102 ? 13.875 -22.531 7.797 1 98.44 102 GLU A O 1
ATOM 797 N N . ALA A 1 103 ? 11.992 -21.656 7.043 1 98.62 103 ALA A N 1
ATOM 798 C CA . ALA A 1 103 ? 11.766 -22.688 6.039 1 98.62 103 ALA A CA 1
ATOM 799 C C . ALA A 1 103 ? 12.922 -22.75 5.043 1 98.62 103 ALA A C 1
ATOM 801 O O . ALA A 1 103 ? 13.43 -23.828 4.734 1 98.62 103 ALA A O 1
ATOM 802 N N . TYR A 1 104 ? 13.375 -21.641 4.598 1 98.38 104 TYR A N 1
ATOM 803 C CA . TYR A 1 104 ? 14.367 -21.625 3.525 1 98.38 104 TYR A CA 1
ATOM 804 C C . TYR A 1 104 ? 15.781 -21.734 4.086 1 98.38 104 TYR A C 1
ATOM 806 O O . TYR A 1 104 ? 16.719 -22.078 3.355 1 98.38 104 TYR A O 1
ATOM 814 N N . ALA A 1 105 ? 15.984 -21.453 5.371 1 97.69 105 ALA A N 1
ATOM 815 C CA . ALA A 1 105 ? 17.266 -21.734 6.016 1 97.69 105 ALA A CA 1
ATOM 816 C C . ALA A 1 105 ? 17.578 -23.219 6 1 97.69 105 ALA A C 1
ATOM 818 O O . ALA A 1 105 ? 18.734 -23.625 6.102 1 97.69 105 ALA A O 1
ATOM 819 N N . GLU A 1 106 ? 16.562 -24.016 5.836 1 98.12 106 GLU A N 1
ATOM 820 C CA . GLU A 1 106 ? 16.719 -25.469 5.828 1 98.12 106 GLU A CA 1
ATOM 821 C C . GLU A 1 106 ? 17.094 -25.969 4.438 1 98.12 106 GLU A C 1
ATOM 823 O O . GLU A 1 106 ? 17.406 -27.156 4.266 1 98.12 106 GLU A O 1
ATOM 828 N N . ILE A 1 107 ? 17.094 -25.156 3.463 1 98.25 107 ILE A N 1
ATOM 829 C CA . ILE A 1 107 ? 17.406 -25.531 2.088 1 98.25 107 ILE A CA 1
ATOM 830 C C . ILE A 1 107 ? 18.734 -24.906 1.67 1 98.25 107 ILE A C 1
ATOM 832 O O . ILE A 1 107 ? 18.859 -23.688 1.541 1 98.25 107 ILE A O 1
ATOM 836 N N . LYS A 1 108 ? 19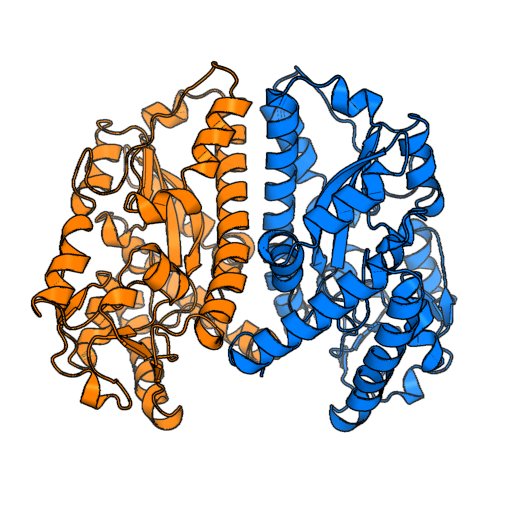.672 -25.75 1.424 1 97.75 108 LYS A N 1
ATOM 837 C CA . LYS A 1 108 ? 21 -25.266 1.049 1 97.75 108 LYS A CA 1
ATOM 838 C C . LYS A 1 108 ? 20.984 -24.641 -0.344 1 97.75 108 LYS A C 1
ATOM 840 O O . LYS A 1 108 ? 20.312 -25.141 -1.245 1 97.75 108 LYS A O 1
ATOM 845 N N . GLY A 1 109 ? 21.75 -23.547 -0.461 1 98.25 109 GLY A N 1
ATOM 846 C CA . GLY A 1 109 ? 22.031 -22.984 -1.778 1 98.25 109 GLY A CA 1
ATOM 847 C C . GLY A 1 109 ? 21.062 -21.891 -2.176 1 98.25 109 GLY A C 1
ATOM 848 O O . GLY A 1 109 ? 21.25 -21.219 -3.197 1 98.25 109 GLY A O 1
ATOM 849 N N . VAL A 1 110 ? 20.016 -21.719 -1.376 1 98.62 110 VAL A N 1
ATOM 850 C CA . VAL A 1 110 ? 19.047 -20.688 -1.724 1 98.62 110 VAL A CA 1
ATOM 851 C C . VAL A 1 110 ? 18.781 -19.797 -0.508 1 98.62 110 VAL A C 1
ATOM 853 O O . VAL A 1 110 ? 18.578 -20.297 0.598 1 98.62 110 VAL A O 1
ATOM 856 N N . THR A 1 111 ? 18.844 -18.484 -0.697 1 98.69 111 THR A N 1
ATOM 857 C CA . THR A 1 111 ? 18.469 -17.484 0.302 1 98.69 111 THR A CA 1
ATOM 858 C C . THR A 1 111 ? 17.188 -16.781 -0.096 1 98.69 111 THR A C 1
ATOM 860 O O . THR A 1 111 ? 17.078 -16.234 -1.198 1 98.69 111 THR A O 1
ATOM 863 N N . TRP A 1 112 ? 16.156 -16.906 0.752 1 98.81 112 TRP A N 1
ATOM 864 C CA . TRP A 1 112 ? 14.945 -16.125 0.587 1 98.81 112 TRP A CA 1
ATOM 865 C C . TRP A 1 112 ? 15.172 -14.664 0.971 1 98.81 112 TRP A C 1
ATOM 867 O O . TRP A 1 112 ? 15.719 -14.375 2.037 1 98.81 112 TRP A O 1
ATOM 877 N N . LEU A 1 113 ? 14.758 -13.719 0.117 1 98.69 113 LEU A N 1
ATOM 878 C CA . LEU A 1 113 ? 15.164 -12.328 0.324 1 98.69 113 LEU A CA 1
ATOM 879 C C . LEU A 1 113 ? 13.969 -11.477 0.746 1 98.69 113 LEU A C 1
ATOM 881 O O . LEU A 1 113 ? 14.141 -10.328 1.161 1 98.69 113 LEU A O 1
ATOM 885 N N . GLY A 1 114 ? 12.766 -12.008 0.618 1 98.12 114 GLY A N 1
ATOM 886 C CA . GLY A 1 114 ? 11.57 -11.258 0.977 1 98.12 114 GLY A CA 1
ATOM 887 C C . GLY A 1 114 ? 10.406 -11.492 0.027 1 98.12 114 GLY A C 1
ATOM 888 O O . GLY A 1 114 ? 10.586 -12.062 -1.051 1 98.12 114 GLY A O 1
ATOM 889 N N . ALA A 1 115 ? 9.25 -11.055 0.458 1 97.94 115 ALA A N 1
ATOM 890 C CA . ALA A 1 115 ? 8.023 -11.219 -0.321 1 97.94 115 ALA A CA 1
ATOM 891 C C . ALA A 1 115 ? 7.238 -9.914 -0.395 1 97.94 115 ALA A C 1
ATOM 893 O O . ALA A 1 115 ? 7.395 -9.039 0.461 1 97.94 115 ALA A O 1
ATOM 894 N N . GLY A 1 116 ? 6.465 -9.727 -1.417 1 96.38 116 GLY A N 1
ATOM 895 C CA . GLY A 1 116 ? 5.531 -8.625 -1.598 1 96.38 116 GLY A CA 1
ATOM 896 C C . GLY A 1 116 ? 4.223 -9.047 -2.236 1 96.38 116 GLY A C 1
ATOM 897 O O . GLY A 1 116 ? 4.02 -10.234 -2.518 1 96.38 116 GLY A O 1
ATOM 898 N N . SER A 1 117 ? 3.355 -8.039 -2.266 1 90.19 117 SER A N 1
ATOM 899 C CA . SER A 1 117 ? 2.023 -8.32 -2.791 1 90.19 117 SER A CA 1
ATOM 900 C C . SER A 1 117 ? 1.859 -7.766 -4.203 1 90.19 117 SER A C 1
ATOM 902 O O . SER A 1 117 ? 2.529 -6.801 -4.578 1 90.19 117 SER A O 1
ATOM 904 N N . TRP A 1 118 ? 0.817 -8.43 -4.902 1 83.75 118 TRP A N 1
ATOM 905 C CA . TRP A 1 118 ? 0.479 -8.008 -6.258 1 83.75 118 TRP A CA 1
ATOM 906 C C . TRP A 1 118 ? -1.032 -7.965 -6.453 1 83.75 118 TRP A C 1
ATOM 908 O O . TRP A 1 118 ? -1.749 -7.344 -5.664 1 83.75 118 TRP A O 1
ATOM 918 N N . ASP A 1 119 ? -1.508 -8.445 -7.535 1 93 119 ASP A N 1
ATOM 919 C CA . ASP A 1 119 ? -2.891 -8.367 -7.992 1 93 119 ASP A CA 1
ATOM 920 C C . ASP A 1 119 ? -3.736 -9.477 -7.383 1 93 119 ASP A C 1
ATOM 922 O O . ASP A 1 119 ? -3.199 -10.461 -6.859 1 93 119 ASP A O 1
ATOM 926 N N . PRO A 1 120 ? -5.055 -9.328 -7.336 1 97.56 120 PRO A N 1
ATOM 927 C CA . PRO A 1 120 ? -5.973 -10.391 -6.934 1 97.56 120 PRO A CA 1
ATOM 928 C C . PRO A 1 120 ? -6.074 -11.508 -7.969 1 97.56 120 PRO A C 1
ATOM 930 O O . PRO A 1 120 ? -5.508 -11.398 -9.062 1 97.56 120 PRO A O 1
ATOM 933 N N . CYS A 1 121 ? -6.668 -12.555 -7.559 1 98 121 CYS A N 1
ATOM 934 C CA . CYS A 1 121 ? -6.859 -13.664 -8.484 1 98 121 CYS A CA 1
ATOM 935 C C . CYS A 1 121 ? -8.328 -13.82 -8.859 1 98 121 CYS A C 1
ATOM 937 O O . CYS A 1 121 ? -9.109 -14.391 -8.094 1 98 121 CYS A O 1
ATOM 939 N N . ASN A 1 122 ? -8.68 -13.359 -10.062 1 98.31 122 ASN A N 1
ATOM 940 C CA . ASN A 1 122 ? -10.016 -13.453 -10.641 1 98.31 122 ASN A CA 1
ATOM 941 C C . ASN A 1 122 ? -10.023 -14.344 -11.883 1 98.31 122 ASN A C 1
ATOM 943 O O . ASN A 1 122 ? -8.977 -14.805 -12.328 1 98.31 122 ASN A O 1
ATOM 947 N N . PHE A 1 123 ? -11.219 -14.617 -12.352 1 98.69 123 PHE A N 1
ATOM 948 C CA . PHE A 1 123 ? -11.367 -15.32 -13.625 1 98.69 123 PHE A CA 1
ATOM 949 C C . PHE A 1 123 ? -11.555 -14.336 -14.766 1 98.69 123 PHE A C 1
ATOM 951 O O . PHE A 1 123 ? -12.406 -13.445 -14.695 1 98.69 123 PHE A O 1
ATOM 958 N N . ALA A 1 124 ? -10.734 -14.375 -15.734 1 98.81 124 ALA A N 1
ATOM 959 C CA . ALA A 1 124 ? -10.992 -13.836 -17.062 1 98.81 124 ALA A CA 1
ATOM 960 C C . ALA A 1 124 ? -11.312 -14.945 -18.062 1 98.81 124 ALA A C 1
ATOM 962 O O . ALA A 1 124 ? -10.516 -15.875 -18.234 1 98.81 124 ALA A O 1
ATOM 963 N N . THR A 1 125 ? -12.453 -14.867 -18.703 1 98.88 125 THR A N 1
ATOM 964 C CA . THR A 1 125 ? -12.906 -16.031 -19.453 1 98.88 125 THR A CA 1
ATOM 965 C C . THR A 1 125 ? -13.43 -15.617 -20.828 1 98.88 125 THR A C 1
ATOM 967 O O . THR A 1 125 ? -13.75 -14.445 -21.047 1 98.88 125 THR A O 1
ATOM 970 N N . THR A 1 126 ? -13.461 -16.594 -21.766 1 98.56 126 THR A N 1
ATOM 971 C CA . THR A 1 126 ? -13.953 -16.359 -23.125 1 98.56 126 THR A CA 1
ATOM 972 C C . THR A 1 126 ? -15.477 -16.422 -23.156 1 98.56 126 THR A C 1
ATOM 974 O O . THR A 1 126 ? -16.094 -15.906 -24.094 1 98.56 126 THR A O 1
ATOM 977 N N . THR A 1 127 ? -16.094 -17.094 -22.188 1 98.56 127 THR A N 1
ATOM 978 C CA . THR A 1 127 ? -17.547 -17.141 -22 1 98.56 127 THR A CA 1
ATOM 979 C C . THR A 1 127 ? -17.922 -16.641 -20.609 1 98.56 127 THR A C 1
ATOM 981 O O . THR A 1 127 ? -17.109 -16.656 -19.688 1 98.56 127 THR A O 1
ATOM 984 N N . PRO A 1 128 ? -19.141 -16.172 -20.422 1 98.56 128 PRO A N 1
ATOM 985 C CA . PRO A 1 128 ? -19.5 -15.547 -19.156 1 98.56 128 PRO A CA 1
ATOM 986 C C . PRO A 1 128 ? -19.609 -16.562 -18.016 1 98.56 128 PRO A C 1
ATOM 988 O O . PRO A 1 128 ? -20.016 -17.703 -18.234 1 98.56 128 PRO A O 1
ATOM 991 N N . VAL A 1 129 ? -19.25 -16.172 -16.859 1 98.75 129 VAL A N 1
ATOM 992 C CA . VAL A 1 129 ? -19.438 -16.906 -15.625 1 98.75 129 VAL A CA 1
ATOM 993 C C . VAL A 1 129 ? -20.375 -16.141 -14.695 1 98.75 129 VAL A C 1
ATOM 995 O O . VAL A 1 129 ? -20.031 -15.055 -14.227 1 98.75 129 VAL A O 1
ATOM 998 N N . ARG A 1 130 ? -21.547 -16.703 -14.406 1 98.69 130 ARG A N 1
ATOM 999 C CA . ARG A 1 130 ? -22.531 -16.031 -13.578 1 98.69 130 ARG A CA 1
ATOM 1000 C C . ARG A 1 130 ? -23.016 -16.938 -12.453 1 98.69 130 ARG A C 1
ATOM 1002 O O . ARG A 1 130 ? -23.859 -16.531 -11.641 1 98.69 130 ARG A O 1
ATOM 1009 N N . SER A 1 131 ? -22.578 -18.172 -12.469 1 98.62 131 SER A N 1
ATOM 1010 C CA . SER A 1 131 ? -22.844 -19.172 -11.438 1 98.62 131 SER A CA 1
ATOM 1011 C C . SER A 1 131 ? -21.672 -20.125 -11.273 1 98.62 131 SER A C 1
ATOM 1013 O O . SER A 1 131 ? -20.781 -20.188 -12.133 1 98.62 131 SER A O 1
ATOM 1015 N N . LEU A 1 132 ? -21.656 -20.891 -10.172 1 98.44 132 LEU A N 1
ATOM 1016 C CA . LEU A 1 132 ? -20.594 -21.875 -9.961 1 98.44 132 LEU A CA 1
ATOM 1017 C C . LEU A 1 132 ? -20.641 -22.953 -11.039 1 98.44 132 LEU A C 1
ATOM 1019 O O . LEU A 1 132 ? -19.609 -23.484 -11.438 1 98.44 132 LEU A O 1
ATOM 1023 N N . ALA A 1 133 ? -21.797 -23.234 -11.484 1 98.38 133 ALA A N 1
ATOM 1024 C CA . ALA A 1 133 ? -21.984 -24.234 -12.523 1 98.38 133 ALA A CA 1
ATOM 1025 C C . ALA A 1 133 ? -21.25 -23.844 -13.805 1 98.38 133 ALA A C 1
ATOM 1027 O O . ALA A 1 133 ? -20.766 -24.703 -14.547 1 98.38 133 ALA A O 1
ATOM 1028 N N . ASP A 1 134 ? -21.156 -22.547 -14.062 1 98.62 134 ASP A N 1
ATOM 1029 C CA . ASP A 1 134 ? -20.516 -22.047 -15.273 1 98.62 134 ASP A CA 1
ATOM 1030 C C . ASP A 1 134 ? -19 -22.312 -15.25 1 98.62 134 ASP A C 1
ATOM 1032 O O . ASP A 1 134 ? -18.344 -22.219 -16.281 1 98.62 134 ASP A O 1
ATOM 1036 N N . LEU A 1 135 ? -18.422 -22.656 -14.117 1 98.38 135 LEU A N 1
ATOM 1037 C CA . LEU A 1 135 ? -16.984 -22.891 -13.984 1 98.38 135 LEU A CA 1
ATOM 1038 C C . LEU A 1 135 ? -16.641 -24.328 -14.352 1 98.38 135 LEU A C 1
ATOM 1040 O O . LEU A 1 135 ? -15.484 -24.625 -14.68 1 98.38 135 LEU A O 1
ATOM 1044 N N . LYS A 1 136 ? -17.625 -25.188 -14.219 1 98.25 136 LYS A N 1
ATOM 1045 C CA . LYS A 1 136 ? -17.375 -26.625 -14.414 1 98.25 136 LYS A CA 1
ATOM 1046 C C . LYS A 1 136 ? -16.875 -26.906 -15.828 1 98.25 136 LYS A C 1
ATOM 1048 O O . LYS A 1 136 ? -17.5 -26.5 -16.812 1 98.25 136 LYS A O 1
ATOM 1053 N N . GLY A 1 137 ? -15.703 -27.531 -15.891 1 98.31 137 GLY A N 1
ATOM 1054 C CA . GLY A 1 137 ? -15.164 -27.984 -17.172 1 98.31 137 GLY A CA 1
ATOM 1055 C C . GLY A 1 137 ? -14.281 -26.938 -17.828 1 98.31 137 GLY A C 1
ATOM 1056 O O . GLY A 1 137 ? -13.641 -27.234 -18.844 1 98.31 137 GLY A O 1
ATOM 1057 N N . LYS A 1 138 ? -14.242 -25.781 -17.344 1 98.56 138 LYS A N 1
ATOM 1058 C CA . LYS A 1 138 ? -13.422 -24.75 -17.953 1 98.56 138 LYS A CA 1
ATOM 1059 C C . LYS A 1 138 ? -11.93 -25.031 -17.766 1 98.56 138 LYS A C 1
ATOM 1061 O O . LYS A 1 138 ? -11.477 -25.25 -16.641 1 98.56 138 LYS A O 1
ATOM 1066 N N . ARG A 1 139 ? -11.195 -25.062 -18.875 1 98.69 139 ARG A N 1
ATOM 1067 C CA . ARG A 1 139 ? -9.742 -25.172 -18.875 1 98.69 139 ARG A CA 1
ATOM 1068 C C . ARG A 1 139 ? -9.094 -23.812 -18.641 1 98.69 139 ARG A C 1
ATOM 1070 O O . ARG A 1 139 ? -9.188 -22.922 -19.484 1 98.69 139 ARG A O 1
ATOM 1077 N N . VAL A 1 140 ? -8.43 -23.672 -17.516 1 98.19 140 VAL A N 1
ATOM 1078 C CA . VAL A 1 140 ? -7.977 -22.344 -17.141 1 98.19 140 VAL A CA 1
ATOM 1079 C C . VAL A 1 140 ? -6.488 -22.375 -16.797 1 98.19 140 VAL A C 1
ATOM 1081 O O . VAL A 1 140 ? -6.012 -23.312 -16.141 1 98.19 140 VAL A O 1
ATOM 1084 N N . PHE A 1 141 ? -5.703 -21.406 -17.391 1 97.88 141 PHE A N 1
ATOM 1085 C CA . PHE A 1 141 ? -4.344 -21.172 -16.938 1 97.88 141 PHE A CA 1
ATOM 1086 C C . PHE A 1 141 ? -4.344 -20.641 -15.5 1 97.88 141 PHE A C 1
ATOM 1088 O O . PHE A 1 141 ? -4.992 -19.625 -15.211 1 97.88 141 PHE A O 1
ATOM 1095 N N . SER A 1 142 ? -3.725 -21.344 -14.555 1 96.31 142 SER A N 1
ATOM 1096 C CA . SER A 1 142 ? -3.76 -20.984 -13.141 1 96.31 142 SER A CA 1
ATOM 1097 C C . SER A 1 142 ? -2.479 -21.406 -12.43 1 96.31 142 SER A C 1
ATOM 1099 O O . SER A 1 142 ? -1.56 -21.938 -13.055 1 96.31 142 SER A O 1
ATOM 1101 N N . PHE A 1 143 ? -2.324 -20.984 -11.164 1 94.88 143 PHE A N 1
ATOM 1102 C CA . PHE A 1 143 ? -1.242 -21.453 -10.297 1 94.88 143 PHE A CA 1
ATOM 1103 C C . PHE A 1 143 ? -1.555 -22.828 -9.719 1 94.88 143 PHE A C 1
ATOM 1105 O O . PHE A 1 143 ? -2.723 -23.203 -9.602 1 94.88 143 PHE A O 1
ATOM 1112 N N . PRO A 1 144 ? -0.521 -23.547 -9.289 1 95.12 144 PRO A N 1
ATOM 1113 C CA . PRO A 1 144 ? -0.755 -24.922 -8.812 1 95.12 144 PRO A CA 1
ATOM 1114 C C . PRO A 1 144 ? -1.721 -24.969 -7.633 1 95.12 144 PRO A C 1
ATOM 1116 O O . PRO A 1 144 ? -2.711 -25.703 -7.672 1 95.12 144 PRO A O 1
ATOM 1119 N N . THR A 1 145 ? -1.547 -24.172 -6.637 1 97.19 145 THR A N 1
ATOM 1120 C CA . THR A 1 145 ? -2.393 -24.219 -5.449 1 97.19 145 THR A CA 1
ATOM 1121 C C . THR A 1 145 ? -3.791 -23.703 -5.762 1 97.19 145 THR A C 1
ATOM 1123 O O . THR A 1 145 ? -4.789 -24.328 -5.391 1 97.19 145 THR A O 1
ATOM 1126 N N . GLY A 1 146 ? -3.885 -22.562 -6.426 1 96.19 146 GLY A N 1
ATOM 1127 C CA . GLY A 1 146 ? -5.18 -22.031 -6.812 1 96.19 146 GLY A CA 1
ATOM 1128 C C . GLY A 1 146 ? -5.965 -22.969 -7.711 1 96.19 146 GLY A C 1
ATOM 1129 O O . GLY A 1 146 ? -7.172 -23.156 -7.52 1 96.19 146 GLY A O 1
ATOM 1130 N N . GLY A 1 147 ? -5.23 -23.562 -8.656 1 96.94 147 GLY A N 1
ATOM 1131 C CA . GLY A 1 147 ? -5.855 -24.516 -9.562 1 96.94 147 GLY A CA 1
ATOM 1132 C C . GLY A 1 147 ? -6.379 -25.75 -8.859 1 96.94 147 GLY A C 1
ATOM 1133 O O . GLY A 1 147 ? -7.488 -26.203 -9.141 1 96.94 147 GLY A O 1
ATOM 1134 N N . ARG A 1 148 ? -5.566 -26.266 -7.984 1 96.81 148 ARG A N 1
ATOM 1135 C CA . ARG A 1 148 ? -5.98 -27.422 -7.199 1 96.81 148 ARG A CA 1
ATOM 1136 C C . ARG A 1 148 ? -7.254 -27.125 -6.41 1 96.81 148 ARG A C 1
ATOM 1138 O O . ARG A 1 148 ? -8.172 -27.938 -6.371 1 96.81 148 ARG A O 1
ATOM 1145 N N . PHE A 1 149 ? -7.344 -26.031 -5.766 1 98.44 149 PHE A N 1
ATOM 1146 C CA . PHE A 1 149 ? -8.516 -25.641 -4.992 1 98.44 149 PHE A CA 1
ATOM 1147 C C . PHE A 1 149 ? -9.742 -25.516 -5.891 1 98.44 149 PHE A C 1
ATOM 1149 O O . PHE A 1 149 ? -10.797 -26.062 -5.578 1 98.44 149 PHE A O 1
ATOM 1156 N N . MET A 1 150 ? -9.594 -24.859 -7.035 1 98.25 150 MET A N 1
ATOM 1157 C CA . MET A 1 150 ? -10.742 -24.578 -7.891 1 98.25 150 MET A CA 1
ATOM 1158 C C . MET A 1 150 ? -11.203 -25.844 -8.617 1 98.25 150 MET A C 1
ATOM 1160 O O . MET A 1 150 ? -12.328 -25.906 -9.109 1 98.25 150 MET A O 1
ATOM 1164 N N . SER A 1 151 ? -10.328 -26.828 -8.711 1 98.31 151 SER A N 1
ATOM 1165 C CA . SER A 1 151 ? -10.742 -28.109 -9.289 1 98.31 151 SER A CA 1
ATOM 1166 C C . SER A 1 151 ? -11.891 -28.719 -8.508 1 98.31 151 SER A C 1
ATOM 1168 O O . SER A 1 151 ? -12.672 -29.516 -9.047 1 98.31 151 SER A O 1
ATOM 1170 N N . ARG A 1 152 ? -12.047 -28.375 -7.25 1 98.19 152 ARG A N 1
ATOM 1171 C CA . ARG A 1 152 ? -13.156 -28.844 -6.418 1 98.19 152 ARG A CA 1
ATOM 1172 C C . ARG A 1 152 ? -14.492 -28.359 -6.961 1 98.19 152 ARG A C 1
ATOM 1174 O O . ARG A 1 152 ? -15.539 -28.906 -6.613 1 98.19 152 ARG A O 1
ATOM 1181 N N . PHE A 1 153 ? -14.453 -27.359 -7.75 1 98.12 153 PHE A N 1
ATOM 1182 C CA . PHE A 1 153 ? -15.656 -26.812 -8.344 1 98.12 153 PHE A CA 1
ATOM 1183 C C . PHE A 1 153 ? -15.719 -27.109 -9.836 1 98.12 153 PHE A C 1
ATOM 1185 O O . PHE A 1 153 ? -16.438 -26.438 -10.586 1 98.12 153 PHE A O 1
ATOM 1192 N N . GLY A 1 154 ? -14.828 -28.031 -10.297 1 98.25 154 GLY A N 1
ATOM 1193 C CA . GLY A 1 154 ? -14.906 -28.562 -11.648 1 98.25 154 GLY A CA 1
ATOM 1194 C C . GLY A 1 154 ? -13.984 -27.859 -12.625 1 98.25 154 GLY A C 1
ATOM 1195 O O . GLY A 1 154 ? -13.945 -28.203 -13.805 1 98.25 154 GLY A O 1
ATOM 1196 N N . VAL A 1 155 ? -13.266 -26.891 -12.242 1 98.44 155 VAL A N 1
ATOM 1197 C CA . VAL A 1 155 ? -12.305 -26.219 -13.102 1 98.44 155 VAL A CA 1
ATOM 1198 C C . VAL A 1 155 ? -11.164 -27.172 -13.453 1 98.44 155 VAL A C 1
ATOM 1200 O O . VAL A 1 155 ? -10.789 -28.016 -12.641 1 98.44 155 VAL A O 1
ATOM 1203 N N . ILE A 1 156 ? -10.625 -27.031 -14.641 1 98.5 156 ILE A N 1
ATOM 1204 C CA . ILE A 1 156 ? -9.5 -27.844 -15.102 1 98.5 156 ILE A CA 1
ATOM 1205 C C . ILE A 1 156 ? -8.266 -26.953 -15.258 1 98.5 156 ILE A C 1
ATOM 1207 O O . ILE A 1 156 ? -8.109 -26.266 -16.281 1 98.5 156 ILE A O 1
ATOM 1211 N N . PRO A 1 157 ? -7.406 -26.953 -14.297 1 97.56 157 PRO A N 1
ATOM 1212 C CA . PRO A 1 157 ? -6.195 -26.141 -14.406 1 97.56 157 PRO A CA 1
ATOM 1213 C C . PRO A 1 157 ? -5.246 -26.641 -15.492 1 97.56 157 PRO A C 1
ATOM 1215 O O . PRO A 1 157 ? -5.059 -27.859 -15.641 1 97.56 157 PRO A O 1
ATOM 1218 N N . VAL A 1 158 ? -4.656 -25.719 -16.25 1 96.19 158 VAL A N 1
ATOM 1219 C CA . VAL A 1 158 ? -3.721 -26.031 -17.328 1 96.19 158 VAL A CA 1
ATOM 1220 C C . VAL A 1 158 ? -2.43 -25.234 -17.125 1 96.19 158 VAL A C 1
ATOM 1222 O O . VAL A 1 158 ? -2.463 -24.062 -16.766 1 96.19 158 VAL A O 1
ATOM 1225 N N . SER A 1 159 ? -1.336 -25.922 -17.312 1 91.12 159 SER A N 1
ATOM 1226 C CA . SER A 1 159 ? -0.034 -25.266 -17.266 1 91.12 159 SER A CA 1
ATOM 1227 C C . SER A 1 159 ? 0.561 -25.125 -18.672 1 91.12 159 SER A C 1
ATOM 1229 O O . SER A 1 159 ? 0.585 -26.094 -19.438 1 91.12 159 SER A O 1
ATOM 1231 N N . LEU A 1 160 ? 0.91 -23.953 -19.016 1 93.19 160 LEU A N 1
ATOM 1232 C CA . LEU A 1 160 ? 1.539 -23.641 -20.297 1 93.19 160 LEU A CA 1
ATOM 1233 C C . LEU A 1 160 ? 2.639 -22.594 -20.109 1 93.19 160 LEU A C 1
ATOM 1235 O O . LEU A 1 160 ? 2.615 -21.812 -19.156 1 93.19 160 LEU A O 1
ATOM 1239 N N . PRO A 1 161 ? 3.635 -22.656 -21.062 1 91.94 161 PRO A N 1
ATOM 1240 C CA . PRO A 1 161 ? 4.562 -21.516 -21.047 1 91.94 161 PRO A CA 1
ATOM 1241 C C . PRO A 1 161 ? 3.857 -20.172 -21.25 1 91.94 161 PRO A C 1
ATOM 1243 O O . PRO A 1 161 ? 2.879 -20.094 -22 1 91.94 161 PRO A O 1
ATOM 1246 N N . TRP A 1 162 ? 4.379 -19.203 -20.688 1 91.75 162 TRP A N 1
ATOM 1247 C CA . TRP A 1 162 ? 3.781 -17.875 -20.656 1 91.75 162 TRP A CA 1
ATOM 1248 C C . TRP A 1 162 ? 3.432 -17.406 -22.078 1 91.75 162 TRP A C 1
ATOM 1250 O O . TRP A 1 162 ? 2.324 -16.922 -22.312 1 91.75 162 TRP A O 1
ATOM 1260 N N . GLU A 1 163 ? 4.332 -17.547 -23.016 1 89.5 163 GLU A N 1
ATOM 1261 C CA . GLU A 1 163 ? 4.195 -17.016 -24.375 1 89.5 163 GLU A CA 1
ATOM 1262 C C . GLU A 1 163 ? 3.102 -17.734 -25.141 1 89.5 163 GLU A C 1
ATOM 1264 O O . GLU A 1 163 ? 2.641 -17.25 -26.188 1 89.5 163 GLU A O 1
ATOM 1269 N N . ASP A 1 164 ? 2.668 -18.828 -24.625 1 94.62 164 ASP A N 1
ATOM 1270 C CA . ASP A 1 164 ? 1.691 -19.641 -25.344 1 94.62 164 ASP A CA 1
ATOM 1271 C C . ASP A 1 164 ? 0.273 -19.359 -24.844 1 94.62 164 ASP A C 1
ATOM 1273 O O . ASP A 1 164 ? -0.701 -19.812 -25.453 1 94.62 164 ASP A O 1
ATOM 1277 N N . ILE A 1 165 ? 0.125 -18.594 -23.828 1 96.25 165 ILE A N 1
ATOM 1278 C CA . ILE A 1 165 ? -1.161 -18.438 -23.156 1 96.25 165 ILE A CA 1
ATOM 1279 C C . ILE A 1 165 ? -2.141 -17.719 -24.094 1 96.25 165 ILE A C 1
ATOM 1281 O O . ILE A 1 165 ? -3.283 -18.156 -24.25 1 96.25 165 ILE A O 1
ATOM 1285 N N . GLN A 1 166 ? -1.676 -16.703 -24.688 1 94.94 166 GLN A N 1
ATOM 1286 C CA . GLN A 1 166 ? -2.578 -15.922 -25.531 1 94.94 166 GLN A CA 1
ATOM 1287 C C . GLN A 1 166 ? -3.074 -16.75 -26.719 1 94.94 166 GLN A C 1
ATOM 1289 O O . GLN A 1 166 ? -4.262 -16.734 -27.047 1 94.94 166 GLN A O 1
ATOM 1294 N N . VAL A 1 167 ? -2.166 -17.422 -27.391 1 96 167 VAL A N 1
ATOM 1295 C CA . VAL A 1 167 ? -2.523 -18.25 -28.547 1 96 167 VAL A CA 1
ATOM 1296 C C . VAL A 1 167 ? -3.471 -19.375 -28.109 1 96 167 VAL A C 1
ATOM 1298 O O . VAL A 1 167 ? -4.426 -19.688 -28.812 1 96 167 VAL A O 1
ATOM 1301 N N . ALA A 1 168 ? -3.184 -19.906 -26.938 1 97.81 168 ALA A N 1
ATOM 1302 C CA . ALA A 1 168 ? -4.027 -20.969 -26.406 1 97.81 168 ALA A CA 1
ATOM 1303 C C . ALA A 1 168 ? -5.438 -20.469 -26.125 1 97.81 168 ALA A C 1
ATOM 1305 O O . ALA A 1 168 ? -6.414 -21.203 -26.281 1 97.81 168 ALA A O 1
ATOM 1306 N N . LEU A 1 169 ? -5.609 -19.25 -25.703 1 98.12 169 LEU A N 1
ATOM 1307 C CA . LEU A 1 169 ? -6.918 -18.641 -25.516 1 98.12 169 LEU A CA 1
ATOM 1308 C C . LEU A 1 169 ? -7.617 -18.438 -26.844 1 98.12 169 LEU A C 1
ATOM 1310 O O . LEU A 1 169 ? -8.805 -18.75 -26.984 1 98.12 169 LEU A O 1
ATOM 1314 N N . GLN A 1 170 ? -6.895 -18.016 -27.859 1 97.31 170 GLN A N 1
ATOM 1315 C CA . GLN A 1 170 ? -7.438 -17.703 -29.172 1 97.31 170 GLN A CA 1
ATOM 1316 C C . GLN A 1 170 ? -7.941 -18.953 -29.875 1 97.31 170 GLN A C 1
ATOM 1318 O O . GLN A 1 170 ? -8.945 -18.922 -30.594 1 97.31 170 GLN A O 1
ATOM 1323 N N . THR A 1 171 ? -7.227 -20.016 -29.625 1 97.56 171 THR A N 1
ATOM 1324 C CA . THR A 1 171 ? -7.539 -21.25 -30.344 1 97.56 171 THR A CA 1
ATOM 1325 C C . THR A 1 171 ? -8.586 -22.062 -29.594 1 97.56 171 THR A C 1
ATOM 1327 O O . THR A 1 171 ? -9.078 -23.078 -30.094 1 97.56 171 THR A O 1
ATOM 1330 N N . GLY A 1 172 ? -8.805 -21.703 -28.375 1 96.88 172 GLY A N 1
ATOM 1331 C CA . GLY A 1 172 ? -9.805 -22.406 -27.594 1 96.88 172 GLY A CA 1
ATOM 1332 C C . GLY A 1 172 ? -9.227 -23.547 -26.766 1 96.88 172 GLY A C 1
ATOM 1333 O O . GLY A 1 172 ? -9.969 -24.312 -26.141 1 96.88 172 GLY A O 1
ATOM 1334 N N . GLU A 1 173 ? -7.945 -23.641 -26.766 1 97.75 173 GLU A N 1
ATOM 1335 C CA . GLU A 1 173 ? -7.293 -24.594 -25.875 1 97.75 173 GLU A CA 1
ATOM 1336 C C . GLU A 1 173 ? -7.508 -24.219 -24.422 1 97.75 173 GLU A C 1
ATOM 1338 O O . GLU A 1 173 ? -7.582 -25.094 -23.547 1 97.75 173 GLU A O 1
ATOM 1343 N N . LEU A 1 174 ? -7.527 -22.938 -24.156 1 98.56 174 LEU A N 1
ATOM 1344 C CA . LEU A 1 174 ? -7.887 -22.391 -22.859 1 98.56 174 LEU A CA 1
ATOM 1345 C C . LEU A 1 174 ? -9.234 -21.672 -22.922 1 98.56 174 LEU A C 1
ATOM 1347 O O . LEU A 1 174 ? -9.523 -20.984 -23.906 1 98.56 174 LEU A O 1
ATOM 1351 N N . ASP A 1 175 ? -9.961 -21.844 -21.875 1 98.69 175 ASP A N 1
ATOM 1352 C CA . ASP A 1 175 ? -11.234 -21.141 -21.766 1 98.69 175 ASP A CA 1
ATOM 1353 C C . ASP A 1 175 ? -11.086 -19.859 -20.953 1 98.69 175 ASP A C 1
ATOM 1355 O O . ASP A 1 175 ? -12.023 -19.078 -20.828 1 98.69 175 ASP A O 1
ATOM 1359 N N . GLY A 1 176 ? -9.977 -19.672 -20.344 1 98.62 176 GLY A N 1
ATOM 1360 C CA . GLY A 1 176 ? -9.727 -18.484 -19.547 1 98.62 176 GLY A CA 1
ATOM 1361 C C . GLY A 1 176 ? -8.461 -18.578 -18.719 1 98.62 176 GLY A C 1
ATOM 1362 O O . GLY A 1 176 ? -7.625 -19.453 -18.953 1 98.62 176 GLY A O 1
ATOM 1363 N N . VAL A 1 177 ? -8.344 -17.578 -17.891 1 98.25 177 VAL A N 1
ATOM 1364 C CA . VAL A 1 177 ? -7.246 -17.547 -16.922 1 98.25 177 VAL A CA 1
ATOM 1365 C C . VAL A 1 177 ? -7.793 -17.281 -15.531 1 98.25 177 VAL A C 1
ATOM 1367 O O . VAL A 1 177 ? -8.742 -16.516 -15.367 1 98.25 177 VAL A O 1
ATOM 1370 N N . CYS A 1 178 ? -7.336 -17.922 -14.555 1 97.88 178 CYS A N 1
ATOM 1371 C CA . CYS A 1 178 ? -7.441 -17.641 -13.133 1 97.88 178 CYS A CA 1
ATOM 1372 C C . CYS A 1 178 ? -6.062 -17.531 -12.492 1 97.88 178 CYS A C 1
ATOM 1374 O O . CYS A 1 178 ? -5.648 -18.422 -11.742 1 97.88 178 CYS A O 1
ATOM 1376 N N . TRP A 1 179 ? -5.445 -16.469 -12.828 1 96.19 179 TRP A N 1
ATOM 1377 C CA . TRP A 1 179 ? -4.02 -16.266 -12.602 1 96.19 179 TRP A CA 1
ATOM 1378 C C . TRP A 1 179 ? -3.73 -14.836 -12.18 1 96.19 179 TRP A C 1
ATOM 1380 O O . TRP A 1 179 ? -2.693 -14.562 -11.57 1 96.19 179 TRP A O 1
ATOM 1390 N N . SER A 1 180 ? -4.641 -13.922 -12.422 1 96.81 180 SER A N 1
ATOM 1391 C CA . SER A 1 180 ? -4.383 -12.5 -12.25 1 96.81 180 SER A CA 1
ATOM 1392 C C . SER A 1 180 ? -5.68 -11.727 -12.016 1 96.81 180 SER A C 1
ATOM 1394 O O . SER A 1 180 ? -6.77 -12.297 -12.07 1 96.81 180 SER A O 1
ATOM 1396 N N . GLY A 1 181 ? -5.527 -10.438 -11.766 1 97.88 181 GLY A N 1
ATOM 1397 C CA . GLY A 1 181 ? -6.602 -9.469 -11.875 1 97.88 181 GLY A CA 1
ATOM 1398 C C . GLY A 1 181 ? -6.688 -8.812 -13.242 1 97.88 181 GLY A C 1
ATOM 1399 O O . GLY A 1 181 ? -5.977 -9.211 -14.164 1 97.88 181 GLY A O 1
ATOM 1400 N N . ILE A 1 182 ? -7.559 -7.816 -13.336 1 98.38 182 ILE A N 1
ATOM 1401 C CA . ILE A 1 182 ? -7.926 -7.234 -14.625 1 98.38 182 ILE A CA 1
ATOM 1402 C C . ILE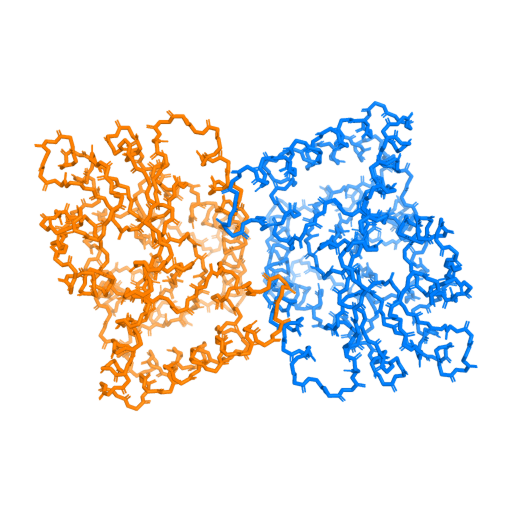 A 1 182 ? -6.773 -6.379 -15.148 1 98.38 182 ILE A C 1
ATOM 1404 O O . ILE A 1 182 ? -6.578 -6.273 -16.359 1 98.38 182 ILE A O 1
ATOM 1408 N N . THR A 1 183 ? -5.949 -5.781 -14.297 1 98.44 183 THR A N 1
ATOM 1409 C CA . THR A 1 183 ? -4.805 -4.98 -14.719 1 98.44 183 THR A CA 1
ATOM 1410 C C . THR A 1 183 ? -3.838 -5.816 -15.555 1 98.44 183 THR A C 1
ATOM 1412 O O . THR A 1 183 ? -3.391 -5.387 -16.609 1 98.44 183 THR A O 1
ATOM 1415 N N . GLU A 1 184 ? -3.553 -6.984 -15.102 1 97.5 184 GLU A N 1
ATOM 1416 C CA . GLU A 1 184 ? -2.615 -7.84 -15.82 1 97.5 184 GLU A CA 1
ATOM 1417 C C . GLU A 1 184 ? -3.27 -8.469 -17.047 1 97.5 184 GLU A C 1
ATOM 1419 O O . GLU A 1 184 ? -2.594 -8.766 -18.031 1 97.5 184 GLU A O 1
ATOM 1424 N N . ASP A 1 185 ? -4.598 -8.695 -16.969 1 98.19 185 ASP A N 1
ATOM 1425 C CA . ASP A 1 185 ? -5.285 -9.164 -18.172 1 98.19 185 ASP A CA 1
ATOM 1426 C C . ASP A 1 185 ? -5.09 -8.188 -19.328 1 98.19 185 ASP A C 1
ATOM 1428 O O . ASP A 1 185 ? -4.852 -8.602 -20.453 1 98.19 185 ASP A O 1
ATOM 1432 N N . TYR A 1 186 ? -5.227 -6.918 -19 1 98.25 186 TYR A N 1
ATOM 1433 C CA . TYR A 1 186 ? -5.031 -5.898 -20.031 1 98.25 186 TYR A CA 1
ATOM 1434 C C . TYR A 1 186 ? -3.561 -5.797 -20.422 1 98.25 186 TYR A C 1
ATOM 1436 O O . TYR A 1 186 ? -3.238 -5.652 -21.609 1 98.25 186 TYR A O 1
ATOM 1444 N N . THR A 1 187 ? -2.688 -5.922 -19.5 1 97.56 187 THR A N 1
ATOM 1445 C CA . THR A 1 187 ? -1.263 -5.707 -19.734 1 97.56 187 THR A CA 1
ATOM 1446 C C . THR A 1 187 ? -0.669 -6.848 -20.547 1 97.56 187 THR A C 1
ATOM 1448 O O . THR A 1 187 ? 0.138 -6.621 -21.453 1 97.56 187 THR A O 1
ATOM 1451 N N . ALA A 1 188 ? -1.108 -8.07 -20.25 1 96.19 188 ALA A N 1
ATOM 1452 C CA . ALA A 1 188 ? -0.558 -9.25 -20.906 1 96.19 188 ALA A CA 1
ATOM 1453 C C . ALA A 1 188 ? -1.263 -9.523 -22.234 1 96.19 188 ALA A C 1
ATOM 1455 O O . ALA A 1 188 ? -0.865 -10.414 -23 1 96.19 188 ALA A O 1
ATOM 1456 N N . GLY A 1 189 ? -2.32 -8.766 -22.5 1 96.06 189 GLY A N 1
ATOM 1457 C CA . GLY A 1 189 ? -3.039 -8.93 -23.75 1 96.06 189 GLY A CA 1
ATOM 1458 C C . GLY A 1 189 ? -4.16 -9.953 -23.672 1 96.06 189 GLY A C 1
ATOM 1459 O O . GLY A 1 189 ? -4.844 -10.211 -24.656 1 96.06 189 GLY A O 1
ATOM 1460 N N . TRP A 1 190 ? -4.418 -10.492 -22.531 1 97.88 190 TRP A N 1
ATOM 1461 C CA . TRP A 1 190 ? -5.43 -11.531 -22.375 1 97.88 190 TRP A CA 1
ATOM 1462 C C . TRP A 1 190 ? -6.836 -10.945 -22.5 1 97.88 190 TRP A C 1
ATOM 1464 O O . TRP A 1 190 ? -7.766 -11.648 -22.906 1 97.88 190 TRP A O 1
ATOM 1474 N N . ALA A 1 191 ? -6.992 -9.695 -22.203 1 98.25 191 ALA A N 1
ATOM 1475 C CA . ALA A 1 191 ? -8.281 -9.008 -22.312 1 98.25 191 ALA A CA 1
ATOM 1476 C C . ALA A 1 191 ? -8.734 -8.922 -23.766 1 98.25 191 ALA A C 1
ATOM 1478 O O . ALA A 1 191 ? -9.898 -8.617 -24.047 1 98.25 191 ALA A O 1
ATOM 1479 N N . ASP A 1 192 ? -7.824 -9.109 -24.719 1 97.81 192 ASP A N 1
ATOM 1480 C CA . ASP A 1 192 ? -8.172 -9.07 -26.141 1 97.81 192 ASP A CA 1
ATOM 1481 C C . ASP A 1 192 ? -8.945 -10.32 -26.547 1 97.81 192 ASP A C 1
ATOM 1483 O O . ASP A 1 192 ? -9.609 -10.336 -27.578 1 97.81 192 ASP A O 1
ATOM 1487 N N . VAL A 1 193 ? -8.812 -11.359 -25.719 1 98.19 193 VAL A N 1
ATOM 1488 C CA . VAL A 1 193 ? -9.43 -12.641 -26.047 1 98.19 193 VAL A CA 1
ATOM 1489 C C . VAL A 1 193 ? -10.5 -12.992 -25.016 1 98.19 193 VAL A C 1
ATOM 1491 O O . VAL A 1 193 ? -11.617 -13.383 -25.375 1 98.19 193 VAL A O 1
ATOM 1494 N N . CYS A 1 194 ? -10.195 -12.867 -23.734 1 98.5 194 CYS A N 1
ATOM 1495 C CA . CYS A 1 194 ? -11.156 -13.086 -22.656 1 98.5 194 CYS A CA 1
ATOM 1496 C C . CYS A 1 194 ? -12.125 -11.914 -22.562 1 98.5 194 CYS A C 1
ATOM 1498 O O . CYS A 1 194 ? -11.797 -10.867 -22 1 98.5 194 CYS A O 1
ATOM 1500 N N . LYS A 1 195 ? -13.344 -12.102 -22.891 1 98.06 195 LYS A N 1
ATOM 1501 C CA . LYS A 1 195 ? -14.297 -11.008 -23.016 1 98.06 195 LYS A CA 1
ATOM 1502 C C . LYS A 1 195 ? -15.062 -10.797 -21.719 1 98.06 195 LYS A C 1
ATOM 1504 O O . LYS A 1 195 ? -15.852 -9.859 -21.594 1 98.06 195 LYS A O 1
ATOM 1509 N N . TYR A 1 196 ? -14.828 -11.664 -20.766 1 98.81 196 TYR A N 1
ATOM 1510 C CA . TYR A 1 196 ? -15.555 -11.57 -19.5 1 98.81 196 TYR A CA 1
ATOM 1511 C C . TYR A 1 196 ? -14.602 -11.602 -18.312 1 98.81 196 TYR A C 1
ATOM 1513 O O . TYR A 1 196 ? -13.609 -12.328 -18.328 1 98.81 196 TYR A O 1
ATOM 1521 N N . TYR A 1 197 ? -14.906 -10.859 -17.328 1 98.69 197 TYR A N 1
ATOM 1522 C CA . TYR A 1 197 ? -14.141 -10.789 -16.094 1 98.69 197 TYR A CA 1
ATOM 1523 C C . TYR A 1 197 ? -15.031 -11.008 -14.875 1 98.69 197 TYR A C 1
ATOM 1525 O O . TYR A 1 197 ? -15.961 -10.234 -14.633 1 98.69 197 TYR A O 1
ATOM 1533 N N . LEU A 1 198 ? -14.836 -12.016 -14.133 1 98.62 198 LEU A N 1
ATOM 1534 C CA . LEU A 1 198 ? -15.586 -12.312 -12.922 1 98.62 198 LEU A CA 1
ATOM 1535 C C . LEU A 1 198 ? -15.078 -11.484 -11.742 1 98.62 198 LEU A C 1
ATOM 1537 O O . LEU A 1 198 ? -13.906 -11.594 -11.367 1 98.62 198 LEU A O 1
ATOM 1541 N N . THR A 1 199 ? -15.945 -10.758 -11.102 1 97.31 199 THR A N 1
ATOM 1542 C CA . THR A 1 199 ? -15.523 -9.82 -10.055 1 97.31 199 THR A CA 1
ATOM 1543 C C . THR A 1 199 ? -15.234 -10.562 -8.758 1 97.31 199 THR A C 1
ATOM 1545 O O . THR A 1 199 ? -14.555 -10.031 -7.875 1 97.31 199 THR A O 1
ATOM 1548 N N . ASN A 1 200 ? -15.836 -11.797 -8.57 1 97.56 200 ASN A N 1
ATOM 1549 C CA . ASN A 1 200 ? -15.438 -12.648 -7.445 1 97.56 200 ASN A CA 1
ATOM 1550 C C . ASN A 1 200 ? -13.984 -13.094 -7.57 1 97.56 200 ASN A C 1
ATOM 1552 O O . ASN A 1 200 ? -13.523 -13.43 -8.664 1 97.56 200 ASN A O 1
ATOM 1556 N N . ASN A 1 201 ? -13.273 -13.023 -6.535 1 97.19 201 ASN A N 1
ATOM 1557 C CA . ASN A 1 201 ? -11.891 -13.477 -6.562 1 97.19 201 ASN A CA 1
ATOM 1558 C C . ASN A 1 201 ? -11.641 -14.578 -5.535 1 97.19 201 ASN A C 1
ATOM 1560 O O . ASN A 1 201 ? -12.383 -14.703 -4.559 1 97.19 201 ASN A O 1
ATOM 1564 N N . ILE A 1 202 ? -10.641 -15.367 -5.758 1 97.81 202 ILE A N 1
ATOM 1565 C CA . ILE A 1 202 ? -10.336 -16.438 -4.805 1 97.81 202 ILE A CA 1
ATOM 1566 C C . ILE A 1 202 ? -9.234 -15.977 -3.852 1 97.81 202 ILE A C 1
ATOM 1568 O O . ILE A 1 202 ? -8.914 -16.672 -2.887 1 97.81 202 ILE A O 1
ATOM 1572 N N . ASN A 1 203 ? -8.594 -14.953 -4.18 1 97.38 203 ASN A N 1
ATOM 1573 C CA . ASN A 1 203 ? -7.539 -14.375 -3.357 1 97.38 203 ASN A CA 1
ATOM 1574 C C . ASN A 1 203 ? -7.344 -12.891 -3.662 1 97.38 203 ASN A C 1
ATOM 1576 O O . ASN A 1 203 ? -7.367 -12.484 -4.824 1 97.38 203 ASN A O 1
ATOM 1580 N N . GLY A 1 204 ? -7.121 -12.109 -2.59 1 95.94 204 GLY A N 1
ATOM 1581 C CA . GLY A 1 204 ? -7.07 -10.664 -2.762 1 95.94 204 GLY A CA 1
ATOM 1582 C C . GLY A 1 204 ? -5.668 -10.148 -3.012 1 95.94 204 GLY A C 1
ATOM 1583 O O . GLY A 1 204 ? -5.492 -8.984 -3.395 1 95.94 204 GLY A O 1
ATOM 1584 N N . GLY A 1 205 ? -4.691 -10.969 -2.803 1 96.56 205 GLY A N 1
ATOM 1585 C CA . GLY A 1 205 ? -3.312 -10.555 -2.984 1 96.56 205 GLY A CA 1
ATOM 1586 C C . GLY A 1 205 ? -2.385 -11.695 -3.344 1 96.56 205 GLY A C 1
ATOM 1587 O O . GLY A 1 205 ? -2.424 -12.758 -2.715 1 96.56 205 GLY A O 1
ATOM 1588 N N . TRP A 1 206 ? -1.558 -11.445 -4.375 1 96.88 206 TRP A N 1
ATOM 1589 C CA . TRP A 1 206 ? -0.527 -12.375 -4.82 1 96.88 206 TRP A CA 1
ATOM 1590 C C . TRP A 1 206 ? 0.72 -12.266 -3.951 1 96.88 206 TRP A C 1
ATOM 1592 O O . TRP A 1 206 ? 1.181 -11.164 -3.652 1 96.88 206 TRP A O 1
ATOM 1602 N N . ILE A 1 207 ? 1.243 -13.383 -3.467 1 98.06 207 ILE A N 1
ATOM 1603 C CA . ILE A 1 207 ? 2.512 -13.398 -2.746 1 98.06 207 ILE A CA 1
ATOM 1604 C C . ILE A 1 207 ? 3.645 -13.766 -3.703 1 98.06 207 ILE A C 1
ATOM 1606 O O . ILE A 1 207 ? 3.678 -14.875 -4.238 1 98.06 207 ILE A O 1
ATOM 1610 N N . GLY A 1 208 ? 4.504 -12.844 -3.988 1 97.44 208 GLY A N 1
ATOM 1611 C CA . GLY A 1 208 ? 5.707 -13.07 -4.773 1 97.44 208 GLY A CA 1
ATOM 1612 C C . GLY A 1 208 ? 6.984 -12.82 -3.994 1 97.44 208 GLY A C 1
ATOM 1613 O O . GLY A 1 208 ? 7.051 -11.898 -3.178 1 97.44 208 GLY A O 1
ATOM 1614 N N . SER A 1 209 ? 8.016 -13.625 -4.285 1 98.31 209 SER A N 1
ATOM 1615 C CA . SER A 1 209 ? 9.234 -13.57 -3.496 1 98.31 209 SER A CA 1
ATOM 1616 C C . SER A 1 209 ? 10.453 -13.336 -4.383 1 98.31 209 SER A C 1
ATOM 1618 O O . SER A 1 209 ? 10.375 -13.453 -5.605 1 98.31 209 SER A O 1
ATOM 1620 N N . TYR A 1 210 ? 11.477 -12.898 -3.736 1 98.75 210 TYR A N 1
ATOM 1621 C CA . TYR A 1 210 ? 12.812 -12.859 -4.305 1 98.75 210 TYR A CA 1
ATOM 1622 C C . TYR A 1 210 ? 13.695 -13.938 -3.693 1 98.75 210 TYR A C 1
ATOM 1624 O O . TYR A 1 210 ? 13.641 -14.188 -2.486 1 98.75 210 TYR A O 1
ATOM 1632 N N . PHE A 1 211 ? 14.477 -14.547 -4.523 1 98.81 211 PHE A N 1
ATOM 1633 C CA . PHE A 1 211 ? 15.438 -15.562 -4.109 1 98.81 211 PHE A CA 1
ATOM 1634 C C . PHE A 1 211 ? 16.812 -15.297 -4.715 1 98.81 211 PHE A C 1
ATOM 1636 O O . PHE A 1 211 ? 16.906 -14.766 -5.824 1 98.81 211 PHE A O 1
ATOM 1643 N N . ALA A 1 212 ? 17.812 -15.68 -4.031 1 98.88 212 ALA A N 1
ATOM 1644 C CA . ALA A 1 212 ? 19.172 -15.617 -4.562 1 98.88 212 ALA A CA 1
ATOM 1645 C C . ALA A 1 212 ? 19.953 -16.891 -4.223 1 98.88 212 ALA A C 1
ATOM 1647 O O . ALA A 1 212 ? 19.656 -17.547 -3.225 1 98.88 212 ALA A O 1
ATOM 1648 N N . ASN A 1 213 ? 20.844 -17.25 -5.121 1 98.88 213 ASN A N 1
ATOM 1649 C CA . ASN A 1 213 ? 21.844 -18.234 -4.715 1 98.88 213 ASN A CA 1
ATOM 1650 C C . ASN A 1 213 ? 22.609 -17.781 -3.473 1 98.88 213 ASN A C 1
ATOM 1652 O O . ASN A 1 213 ? 23.109 -16.672 -3.422 1 98.88 213 ASN A O 1
ATOM 1656 N N . SER A 1 214 ? 22.734 -18.688 -2.518 1 98.75 214 SER A N 1
ATOM 1657 C CA . SER A 1 214 ? 23.281 -18.312 -1.218 1 98.75 214 SER A CA 1
ATOM 1658 C C . SER A 1 214 ? 24.719 -17.844 -1.342 1 98.75 214 SER A C 1
ATOM 1660 O O . SER A 1 214 ? 25.125 -16.859 -0.703 1 98.75 214 SER A O 1
ATOM 1662 N N . GLU A 1 215 ? 25.516 -18.484 -2.078 1 98.5 215 GLU A N 1
ATOM 1663 C CA . GLU A 1 215 ? 26.922 -18.109 -2.238 1 98.5 215 GLU A CA 1
ATOM 1664 C C . GLU A 1 215 ? 27.047 -16.734 -2.865 1 98.5 215 GLU A C 1
ATOM 1666 O O . GLU A 1 215 ? 27.828 -15.898 -2.393 1 98.5 215 GLU A O 1
ATOM 1671 N N . LYS A 1 216 ? 26.266 -16.516 -3.92 1 98.31 216 LYS A N 1
ATOM 1672 C CA . LYS A 1 216 ? 26.297 -15.234 -4.602 1 98.31 216 LYS A CA 1
ATOM 1673 C C . LYS A 1 216 ? 25.828 -14.109 -3.676 1 98.31 216 LYS A C 1
ATOM 1675 O O . LYS A 1 216 ? 26.422 -13.031 -3.65 1 98.31 216 LYS A O 1
ATOM 1680 N N . TRP A 1 217 ? 24.781 -14.32 -2.939 1 98.69 217 TRP A N 1
ATOM 1681 C CA . TRP A 1 217 ? 24.25 -13.32 -2.025 1 98.69 217 TRP A CA 1
ATOM 1682 C C . TRP A 1 217 ? 25.25 -12.992 -0.922 1 98.69 217 TRP A C 1
ATOM 1684 O O . TRP A 1 217 ? 25.484 -11.82 -0.614 1 98.69 217 TRP A O 1
ATOM 1694 N N . ASN A 1 218 ? 25.828 -14.039 -0.364 1 98.31 218 ASN A N 1
ATOM 1695 C CA . ASN A 1 218 ? 26.766 -13.867 0.744 1 98.31 218 ASN A CA 1
ATOM 1696 C C . ASN A 1 218 ? 28.016 -13.117 0.306 1 98.31 218 ASN A C 1
ATOM 1698 O O . ASN A 1 218 ? 28.656 -12.438 1.113 1 98.31 218 ASN A O 1
ATOM 1702 N N . ALA A 1 219 ? 28.344 -13.18 -0.913 1 98.25 219 ALA A N 1
ATOM 1703 C CA . ALA A 1 219 ? 29.547 -12.555 -1.436 1 98.25 219 ALA A CA 1
ATOM 1704 C C . ALA A 1 219 ? 29.375 -11.055 -1.599 1 98.25 219 ALA A C 1
ATOM 1706 O O . ALA A 1 219 ? 30.344 -10.32 -1.765 1 98.25 219 ALA A O 1
ATOM 1707 N N . LEU A 1 220 ? 28.156 -10.547 -1.647 1 98.38 220 LEU A N 1
ATOM 1708 C CA . LEU A 1 220 ? 27.891 -9.117 -1.829 1 98.38 220 LEU A CA 1
ATOM 1709 C C . LEU A 1 220 ? 28.297 -8.336 -0.584 1 98.38 220 LEU A C 1
ATOM 1711 O O . LEU A 1 220 ? 28.062 -8.781 0.54 1 98.38 220 LEU A O 1
ATOM 1715 N N . PRO A 1 221 ? 28.906 -7.203 -0.79 1 98.25 221 PRO A N 1
ATOM 1716 C CA . PRO A 1 221 ? 29.062 -6.328 0.374 1 98.25 221 PRO A CA 1
ATOM 1717 C C . PRO A 1 221 ? 27.734 -5.824 0.917 1 98.25 221 PRO A C 1
ATOM 1719 O O . PRO A 1 221 ? 26.734 -5.777 0.184 1 98.25 221 PRO A O 1
ATOM 1722 N N . GLU A 1 222 ? 27.734 -5.398 2.131 1 98.25 222 GLU A N 1
ATOM 1723 C CA . GLU A 1 222 ? 26.5 -5.07 2.857 1 98.25 222 GLU A CA 1
ATOM 1724 C C . GLU A 1 222 ? 25.75 -3.938 2.174 1 98.25 222 GLU A C 1
ATOM 1726 O O . GLU A 1 222 ? 24.516 -3.967 2.094 1 98.25 222 GLU A O 1
ATOM 1731 N N . HIS A 1 223 ? 26.469 -2.92 1.681 1 98.62 223 HIS A N 1
ATOM 1732 C CA . HIS A 1 223 ? 25.781 -1.765 1.11 1 98.62 223 HIS A CA 1
ATOM 1733 C C . HIS A 1 223 ? 25.031 -2.145 -0.158 1 98.62 223 HIS A C 1
ATOM 1735 O O . HIS A 1 223 ? 23.969 -1.57 -0.455 1 98.62 223 HIS A O 1
ATOM 1741 N N . LEU A 1 224 ? 25.484 -3.152 -0.954 1 98.75 224 LEU A N 1
ATOM 1742 C CA . LEU A 1 224 ? 24.781 -3.594 -2.15 1 98.75 224 LEU A CA 1
ATOM 1743 C C . LEU A 1 224 ? 23.578 -4.461 -1.785 1 98.75 224 LEU A C 1
ATOM 1745 O O . LEU A 1 224 ? 22.562 -4.441 -2.48 1 98.75 224 LEU A O 1
ATOM 1749 N N . LYS A 1 225 ? 23.703 -5.254 -0.667 1 98.81 225 LYS A N 1
ATOM 1750 C CA . LYS A 1 225 ? 22.547 -5.996 -0.165 1 98.81 225 LYS A CA 1
ATOM 1751 C C . LYS A 1 225 ? 21.422 -5.051 0.245 1 98.81 225 LYS A C 1
ATOM 1753 O O . LYS A 1 225 ? 20.266 -5.273 -0.101 1 98.81 225 LYS A O 1
ATOM 1758 N N . VAL A 1 226 ? 21.812 -3.996 0.94 1 98.88 226 VAL A N 1
ATOM 1759 C CA . VAL A 1 226 ? 20.828 -2.998 1.375 1 98.88 226 VAL A CA 1
ATOM 1760 C C . VAL A 1 226 ? 20.203 -2.32 0.158 1 98.88 226 VAL A C 1
ATOM 1762 O O . VAL A 1 226 ? 18.984 -2.141 0.097 1 98.88 226 VAL A O 1
ATOM 1765 N N . LEU A 1 227 ? 21.031 -1.967 -0.81 1 98.88 227 LEU A N 1
ATOM 1766 C CA . LEU A 1 227 ? 20.531 -1.334 -2.027 1 98.88 227 LEU A CA 1
ATOM 1767 C C . LEU A 1 227 ? 19.531 -2.234 -2.738 1 98.88 227 LEU A C 1
ATOM 1769 O O . LEU A 1 227 ? 18.469 -1.771 -3.166 1 98.88 227 LEU A O 1
ATOM 1773 N N . PHE A 1 228 ? 19.828 -3.529 -2.865 1 98.88 228 PHE A N 1
ATOM 1774 C CA . PHE A 1 228 ? 18.922 -4.453 -3.533 1 98.88 228 PHE A CA 1
ATOM 1775 C C . PHE A 1 228 ? 17.594 -4.52 -2.803 1 98.88 228 PHE A C 1
ATOM 1777 O O . PHE A 1 228 ? 16.531 -4.461 -3.428 1 98.88 228 PHE A O 1
ATOM 1784 N N . ARG A 1 229 ? 17.656 -4.602 -1.534 1 98.75 229 ARG A N 1
ATOM 1785 C CA . ARG A 1 229 ? 16.422 -4.676 -0.741 1 98.75 229 ARG A CA 1
ATOM 1786 C C . ARG A 1 229 ? 15.602 -3.402 -0.884 1 98.75 229 ARG A C 1
ATOM 1788 O O . ARG A 1 229 ? 14.375 -3.455 -0.927 1 98.75 229 ARG A O 1
ATOM 1795 N N . LEU A 1 230 ? 16.297 -2.273 -0.944 1 98.81 230 LEU A N 1
ATOM 1796 C CA . LEU A 1 230 ? 15.602 -1.01 -1.18 1 98.81 230 LEU A CA 1
ATOM 1797 C C . LEU A 1 230 ? 14.859 -1.035 -2.514 1 98.81 230 LEU A C 1
ATOM 1799 O O . LEU A 1 230 ? 13.727 -0.558 -2.611 1 98.81 230 LEU A O 1
ATOM 1803 N N . THR A 1 231 ? 15.508 -1.595 -3.521 1 98.81 231 THR A N 1
ATOM 1804 C CA . THR A 1 231 ? 14.867 -1.624 -4.832 1 98.81 231 THR A CA 1
ATOM 1805 C C . THR A 1 231 ? 13.703 -2.609 -4.84 1 98.81 231 THR A C 1
ATOM 1807 O O . THR A 1 231 ? 12.711 -2.402 -5.547 1 98.81 231 THR A O 1
ATOM 1810 N N . CYS A 1 232 ? 13.773 -3.697 -4.031 1 98.75 232 CYS A N 1
ATOM 1811 C CA . CYS A 1 232 ? 12.625 -4.59 -3.871 1 98.75 232 CYS A CA 1
ATOM 1812 C C . CYS A 1 232 ? 11.438 -3.85 -3.264 1 98.75 232 CYS A C 1
ATOM 1814 O O . CYS A 1 232 ? 10.32 -3.963 -3.756 1 98.75 232 CYS A O 1
ATOM 1816 N N . ASP A 1 233 ? 11.734 -3.109 -2.238 1 98.5 233 ASP A N 1
ATOM 1817 C CA . ASP A 1 233 ? 10.672 -2.338 -1.599 1 98.5 233 ASP A CA 1
ATOM 1818 C C . ASP A 1 233 ? 10.055 -1.342 -2.576 1 98.5 233 ASP A C 1
ATOM 1820 O O . ASP A 1 233 ? 8.836 -1.136 -2.572 1 98.5 233 ASP A O 1
ATOM 1824 N N . SER A 1 234 ? 10.914 -0.716 -3.342 1 98.5 234 SER A N 1
ATOM 1825 C CA . SER A 1 234 ? 10.422 0.221 -4.348 1 98.5 234 SER A CA 1
ATOM 1826 C C . SER A 1 234 ? 9.5 -0.473 -5.344 1 98.5 234 SER A C 1
ATOM 1828 O O . SER A 1 234 ? 8.461 0.078 -5.73 1 98.5 234 SER A O 1
ATOM 1830 N N . SER A 1 235 ? 9.844 -1.61 -5.738 1 98.38 235 SER A N 1
ATOM 1831 C CA . SER A 1 235 ? 9.008 -2.398 -6.645 1 98.38 235 SER A CA 1
ATOM 1832 C C . SER A 1 235 ? 7.688 -2.775 -5.984 1 98.38 235 SER A C 1
ATOM 1834 O O . SER A 1 235 ? 6.629 -2.686 -6.613 1 98.38 235 SER A O 1
ATOM 1836 N N . HIS A 1 236 ? 7.785 -3.25 -4.738 1 98.25 236 HIS A N 1
ATOM 1837 C CA . HIS A 1 236 ? 6.574 -3.588 -4 1 98.25 236 HIS A CA 1
ATOM 1838 C C . HIS A 1 236 ? 5.629 -2.393 -3.912 1 98.25 236 HIS A C 1
ATOM 1840 O O . HIS A 1 236 ? 4.418 -2.535 -4.094 1 98.25 236 HIS A O 1
ATOM 1846 N N . TYR A 1 237 ? 6.188 -1.249 -3.676 1 98.06 237 TYR A N 1
ATOM 1847 C CA . TYR A 1 237 ? 5.398 -0.026 -3.568 1 98.06 237 TYR A CA 1
ATOM 1848 C C . TYR A 1 237 ? 4.719 0.302 -4.891 1 98.06 237 TYR A C 1
ATOM 1850 O O . TYR A 1 237 ? 3.516 0.577 -4.926 1 98.06 237 TYR A O 1
ATOM 1858 N N . TYR A 1 238 ? 5.461 0.269 -5.93 1 98.06 238 TYR A N 1
ATOM 1859 C CA . TYR A 1 238 ? 4.926 0.532 -7.262 1 98.06 238 TYR A CA 1
ATOM 1860 C C . TYR A 1 238 ? 3.777 -0.416 -7.586 1 98.06 238 TYR A C 1
ATOM 1862 O O . TYR A 1 238 ? 2.721 0.017 -8.047 1 98.06 238 TYR A O 1
ATOM 1870 N N . ARG A 1 239 ? 3.977 -1.666 -7.305 1 97.56 239 ARG A N 1
ATOM 1871 C CA . ARG A 1 239 ? 2.959 -2.664 -7.621 1 97.56 239 ARG A CA 1
ATOM 1872 C C . ARG A 1 239 ? 1.669 -2.391 -6.852 1 97.56 239 ARG A C 1
ATOM 1874 O O . ARG A 1 239 ? 0.573 -2.576 -7.383 1 97.56 239 ARG A O 1
ATOM 1881 N N . GLN A 1 240 ? 1.812 -1.961 -5.672 1 97.12 240 GLN A N 1
ATOM 1882 C CA . GLN A 1 240 ? 0.629 -1.711 -4.855 1 97.12 240 GLN A CA 1
ATOM 1883 C C . GLN A 1 240 ? -0.269 -0.657 -5.496 1 97.12 240 GLN A C 1
ATOM 1885 O O . GLN A 1 240 ? -1.469 -0.879 -5.672 1 97.12 240 GLN A O 1
ATOM 1890 N N . HIS A 1 241 ? 0.356 0.476 -5.863 1 97.38 241 HIS A N 1
ATOM 1891 C CA . HIS A 1 241 ? -0.521 1.525 -6.371 1 97.38 241 HIS A CA 1
ATOM 1892 C C . HIS A 1 241 ? -0.882 1.282 -7.832 1 97.38 241 HIS A C 1
ATOM 1894 O O . HIS A 1 241 ? -1.961 1.676 -8.281 1 97.38 241 HIS A O 1
ATOM 1900 N N . TRP A 1 242 ? -0.023 0.56 -8.602 1 98.25 242 TRP A N 1
ATOM 1901 C CA . TRP A 1 242 ? -0.355 0.217 -9.984 1 98.25 242 TRP A CA 1
ATOM 1902 C C . TRP A 1 242 ? -1.57 -0.702 -10.039 1 98.25 242 TRP A C 1
ATOM 1904 O O . TRP A 1 242 ? -2.488 -0.483 -10.836 1 98.25 242 TRP A O 1
ATOM 1914 N N . TYR A 1 243 ? -1.606 -1.676 -9.18 1 97.88 243 TYR A N 1
ATOM 1915 C CA . TYR A 1 243 ? -2.734 -2.602 -9.156 1 97.88 243 TYR A CA 1
ATOM 1916 C C . TYR A 1 243 ? -3.971 -1.938 -8.562 1 97.88 243 TYR A C 1
ATOM 1918 O O . TYR A 1 243 ? -5.086 -2.15 -9.039 1 97.88 243 TYR A O 1
ATOM 1926 N N . TRP A 1 244 ? -3.768 -1.198 -7.512 1 97.25 244 TRP A N 1
ATOM 1927 C CA . TRP A 1 244 ? -4.902 -0.515 -6.902 1 97.25 244 TRP A CA 1
ATOM 1928 C C . TRP A 1 244 ? -5.621 0.365 -7.918 1 97.25 244 TRP A C 1
ATOM 1930 O O . TRP A 1 244 ? -6.84 0.263 -8.086 1 97.25 244 TRP A O 1
ATOM 1940 N N . TRP A 1 245 ? -4.844 1.157 -8.617 1 98 245 TRP A N 1
ATOM 1941 C CA . TRP A 1 245 ? -5.391 2.027 -9.656 1 98 245 TRP A CA 1
ATOM 1942 C C . TRP A 1 245 ? -5.945 1.211 -10.812 1 98 245 TRP A C 1
ATOM 1944 O O . TRP A 1 245 ? -7.09 1.402 -11.227 1 98 245 TRP A O 1
ATOM 1954 N N . GLY A 1 246 ? -5.16 0.309 -11.344 1 98.06 246 GLY A N 1
ATOM 1955 C CA . GLY A 1 246 ? -5.508 -0.409 -12.555 1 98.06 246 GLY A CA 1
ATOM 1956 C C . GLY A 1 246 ? -6.742 -1.273 -12.406 1 98.06 246 GLY A C 1
ATOM 1957 O O . GLY A 1 246 ? -7.574 -1.339 -13.32 1 98.06 246 GLY A O 1
ATOM 1958 N N . GLU A 1 247 ? -6.828 -1.981 -11.258 1 98.06 247 GLU A N 1
ATOM 1959 C CA . GLU A 1 247 ? -7.973 -2.857 -11.031 1 98.06 247 GLU A CA 1
ATOM 1960 C C . GLU A 1 247 ? -9.281 -2.074 -11.055 1 98.06 247 GLU A C 1
ATOM 1962 O O . GLU A 1 247 ? -10.266 -2.52 -11.641 1 98.06 247 GLU A O 1
ATOM 1967 N N . ALA A 1 248 ? -9.273 -0.916 -10.438 1 97.5 248 ALA A N 1
ATOM 1968 C CA . ALA A 1 248 ? -10.477 -0.084 -10.445 1 97.5 248 ALA A CA 1
ATOM 1969 C C . ALA A 1 248 ? -10.703 0.534 -11.82 1 97.5 248 ALA A C 1
ATOM 1971 O O . ALA A 1 248 ? -11.82 0.498 -12.344 1 97.5 248 ALA A O 1
ATOM 1972 N N . HIS A 1 249 ? -9.68 1.062 -12.43 1 98.38 249 HIS A N 1
ATOM 1973 C CA . HIS A 1 249 ? -9.742 1.801 -13.688 1 98.38 249 HIS A CA 1
ATOM 1974 C C . HIS A 1 249 ? -10.289 0.928 -14.812 1 98.38 249 HIS A C 1
ATOM 1976 O O . HIS A 1 249 ? -11.219 1.324 -15.516 1 98.38 249 HIS A O 1
ATOM 1982 N N . TYR A 1 250 ? -9.797 -0.282 -14.945 1 98.31 250 TYR A N 1
ATOM 1983 C CA . TYR A 1 250 ? -10.156 -1.115 -16.094 1 98.31 250 TYR A CA 1
ATOM 1984 C C . TYR A 1 250 ? -11.531 -1.739 -15.898 1 98.31 250 TYR A C 1
ATOM 1986 O O . TYR A 1 250 ? -12.227 -2.035 -16.875 1 98.31 250 TYR A O 1
ATOM 1994 N N . ARG A 1 251 ? -11.961 -1.904 -14.664 1 97.5 251 ARG A N 1
ATOM 1995 C CA . ARG A 1 251 ? -13.328 -2.352 -14.414 1 97.5 251 ARG A CA 1
ATOM 1996 C C . ARG A 1 251 ? -14.336 -1.322 -14.914 1 97.5 251 ARG A C 1
ATOM 1998 O O . ARG A 1 251 ? -15.438 -1.68 -15.336 1 97.5 251 ARG A O 1
ATOM 2005 N N . VAL A 1 252 ? -13.938 -0.1 -14.836 1 98.12 252 VAL A N 1
ATOM 2006 C CA . VAL A 1 252 ? -14.883 0.976 -15.109 1 98.12 252 VAL A CA 1
ATOM 2007 C C . VAL A 1 252 ? -14.711 1.46 -16.547 1 98.12 252 VAL A C 1
ATOM 2009 O O . VAL A 1 252 ? -15.695 1.704 -17.25 1 98.12 252 VAL A O 1
ATOM 2012 N N . THR A 1 253 ? -13.438 1.542 -17.031 1 97.88 253 THR A N 1
ATOM 2013 C CA . THR A 1 253 ? -13.203 2.268 -18.281 1 97.88 253 THR A CA 1
ATOM 2014 C C . THR A 1 253 ? -12.555 1.359 -19.312 1 97.88 253 THR A C 1
ATOM 2016 O O . THR A 1 253 ? -12.336 1.771 -20.453 1 97.88 253 THR A O 1
ATOM 2019 N N . GLY A 1 254 ? -12.141 0.171 -19 1 96.69 254 GLY A N 1
ATOM 2020 C CA . GLY A 1 254 ? -11.383 -0.674 -19.906 1 96.69 254 GLY A CA 1
ATOM 2021 C C . GLY A 1 254 ? -12.109 -0.959 -21.203 1 96.69 254 GLY A C 1
ATOM 2022 O O . GLY A 1 254 ? -11.523 -0.873 -22.297 1 96.69 254 GLY A O 1
ATOM 2023 N N . GLY A 1 255 ? -13.367 -1.422 -21.094 1 97.31 255 GLY A N 1
ATOM 2024 C CA . GLY A 1 255 ? -14.234 -1.561 -22.266 1 97.31 255 GLY A CA 1
ATOM 2025 C C . GLY A 1 255 ? -14.062 -2.887 -22.984 1 97.31 255 GLY A C 1
ATOM 2026 O O . GLY A 1 255 ? -14.898 -3.264 -23.797 1 97.31 255 GLY A O 1
ATOM 2027 N N . LYS A 1 256 ? -12.992 -3.631 -22.734 1 98.12 256 LYS A N 1
ATOM 2028 C CA . LYS A 1 256 ? -12.75 -4.871 -23.469 1 98.12 256 LYS A CA 1
ATOM 2029 C C . LYS A 1 256 ? -13.5 -6.039 -22.844 1 98.12 256 LYS A C 1
ATOM 2031 O O . LYS A 1 256 ? -13.812 -7.02 -23.516 1 98.12 256 LYS A O 1
ATOM 2036 N N . MET A 1 257 ? -13.758 -5.926 -21.547 1 98.44 257 MET A N 1
ATOM 2037 C CA . MET A 1 257 ? -14.297 -7.066 -20.812 1 98.44 257 MET A CA 1
ATOM 2038 C C . MET A 1 257 ? -15.609 -6.699 -20.141 1 98.44 257 MET A C 1
ATOM 2040 O O . MET A 1 257 ? -15.711 -5.652 -19.484 1 98.44 257 MET A O 1
ATOM 2044 N N . GLN A 1 258 ? -16.594 -7.523 -20.328 1 98.56 258 GLN A N 1
ATOM 2045 C CA . GLN A 1 258 ? -17.812 -7.391 -19.547 1 98.56 258 GLN A CA 1
ATOM 2046 C C . GLN A 1 258 ? -17.656 -7.977 -18.156 1 98.56 258 GLN A C 1
ATOM 2048 O O . GLN A 1 258 ? -17.188 -9.102 -18 1 98.56 258 GLN A O 1
ATOM 2053 N N . LEU A 1 259 ? -18.062 -7.223 -17.141 1 98.25 259 LEU A N 1
ATOM 2054 C CA . LEU A 1 259 ? -17.984 -7.699 -15.758 1 98.25 259 LEU A CA 1
ATOM 2055 C C . LEU A 1 259 ? -19.141 -8.641 -15.438 1 98.25 259 LEU A C 1
ATOM 2057 O O . LEU A 1 259 ? -20.281 -8.383 -15.828 1 98.25 259 LEU A O 1
ATOM 2061 N N . THR A 1 260 ? -18.828 -9.758 -14.859 1 98.5 260 THR A N 1
ATOM 2062 C CA . THR A 1 260 ? -19.828 -10.68 -14.312 1 98.5 260 THR A CA 1
ATOM 2063 C C . THR A 1 260 ? -19.578 -10.914 -12.828 1 98.5 260 THR A C 1
ATOM 2065 O O . THR A 1 260 ? -18.531 -10.562 -12.297 1 98.5 260 THR A O 1
ATOM 2068 N N . SER A 1 261 ? -20.594 -11.438 -12.156 1 98.19 261 SER A N 1
ATOM 2069 C CA . SER A 1 261 ? -20.484 -11.805 -10.75 1 98.19 261 SER A CA 1
ATOM 2070 C C . SER A 1 261 ? -21.312 -13.039 -10.422 1 98.19 261 SER A C 1
ATOM 2072 O O . SER A 1 261 ? -22.328 -13.297 -11.07 1 98.19 261 SER A O 1
ATOM 2074 N N . ILE A 1 262 ? -20.828 -13.781 -9.539 1 98.5 262 ILE A N 1
ATOM 2075 C CA . ILE A 1 262 ? -21.609 -14.82 -8.891 1 98.5 262 ILE A CA 1
ATOM 2076 C C . ILE A 1 262 ? -22.219 -14.281 -7.594 1 98.5 262 ILE A C 1
ATOM 2078 O O . ILE A 1 262 ? -21.516 -13.695 -6.773 1 98.5 262 ILE A O 1
ATOM 2082 N N . PRO A 1 263 ? -23.531 -14.5 -7.414 1 98 263 PRO A N 1
ATOM 2083 C CA . PRO A 1 263 ? -24.172 -13.977 -6.199 1 98 263 PRO A CA 1
ATOM 2084 C C . PRO A 1 263 ? -23.453 -14.422 -4.926 1 98 263 PRO A C 1
ATOM 2086 O O . PRO A 1 263 ? -22.984 -15.562 -4.84 1 98 263 PRO A O 1
ATOM 2089 N N . ASP A 1 264 ? -23.453 -13.562 -3.918 1 95.94 264 ASP A N 1
ATOM 2090 C CA . ASP A 1 264 ? -22.734 -13.781 -2.67 1 95.94 264 ASP A CA 1
ATOM 2091 C C . ASP A 1 264 ? -23.156 -15.086 -2.008 1 95.94 264 ASP A C 1
ATOM 2093 O O . ASP A 1 264 ? -22.328 -15.828 -1.488 1 95.94 264 ASP A O 1
ATOM 2097 N N . ALA A 1 265 ? -24.438 -15.32 -1.984 1 97.38 265 ALA A N 1
ATOM 2098 C CA . ALA A 1 265 ? -24.969 -16.516 -1.336 1 97.38 265 ALA A CA 1
ATOM 2099 C C . ALA A 1 265 ? -24.391 -17.781 -1.979 1 97.38 265 ALA A C 1
ATOM 2101 O O . ALA A 1 265 ? -24.125 -18.766 -1.29 1 97.38 265 ALA A O 1
ATOM 2102 N N . GLU A 1 266 ? -24.266 -17.766 -3.26 1 98.31 266 GLU A N 1
ATOM 2103 C CA . GLU A 1 266 ? -23.688 -18.891 -3.971 1 98.31 266 GLU A CA 1
ATOM 2104 C C . GLU A 1 266 ? -22.172 -18.953 -3.793 1 98.31 266 GLU A C 1
ATOM 2106 O O . GLU A 1 266 ? -21.609 -20.016 -3.57 1 98.31 266 GLU A O 1
ATOM 2111 N N . TRP A 1 267 ? -21.484 -17.844 -3.803 1 98.12 267 TRP A N 1
ATOM 2112 C CA . TRP A 1 267 ? -20.031 -17.781 -3.68 1 98.12 267 TRP A CA 1
ATOM 2113 C C . TRP A 1 267 ? -19.578 -18.203 -2.283 1 98.12 267 TRP A C 1
ATOM 2115 O O . TRP A 1 267 ? -18.453 -18.625 -2.096 1 98.12 267 TRP A O 1
ATOM 2125 N N . LYS A 1 268 ? -20.484 -18.094 -1.33 1 97.56 268 LYS A N 1
ATOM 2126 C CA . LYS A 1 268 ? -20.188 -18.516 0.036 1 97.56 268 LYS A CA 1
ATOM 2127 C C . LYS A 1 268 ? -19.781 -19.984 0.077 1 97.56 268 LYS A C 1
ATOM 2129 O O . LYS A 1 268 ? -18.984 -20.375 0.929 1 97.56 268 LYS A O 1
ATOM 2134 N N . GLN A 1 269 ? -20.25 -20.734 -0.885 1 98.25 269 GLN A N 1
ATOM 2135 C CA . GLN A 1 269 ? -19.844 -22.125 -0.98 1 98.25 269 GLN A CA 1
ATOM 2136 C C . GLN A 1 269 ? -18.344 -22.25 -1.213 1 98.25 269 GLN A C 1
ATOM 2138 O O . GLN A 1 269 ? -17.688 -23.141 -0.663 1 98.25 269 GLN A O 1
ATOM 2143 N N . VAL A 1 270 ? -17.797 -21.375 -2.014 1 98.56 270 VAL A N 1
ATOM 2144 C CA . VAL A 1 270 ? -16.375 -21.375 -2.318 1 98.56 270 VAL A CA 1
ATOM 2145 C C . VAL A 1 270 ? -15.578 -20.969 -1.074 1 98.56 270 VAL A C 1
ATOM 2147 O O . VAL A 1 270 ? -14.562 -21.594 -0.75 1 98.56 270 VAL A O 1
ATOM 2150 N N . GLU A 1 271 ? -16.047 -19.953 -0.379 1 97.06 271 GLU A N 1
ATOM 2151 C CA . GLU A 1 271 ? -15.398 -19.5 0.845 1 97.06 271 GLU A CA 1
ATOM 2152 C C . GLU A 1 271 ? -15.375 -20.594 1.902 1 97.06 271 GLU A C 1
ATOM 2154 O O . GLU A 1 271 ? -14.352 -20.812 2.561 1 97.06 271 GLU A O 1
ATOM 2159 N N . THR A 1 272 ? -16.516 -21.25 2.049 1 97.88 272 THR A N 1
ATOM 2160 C CA . THR A 1 272 ? -16.609 -22.344 3.02 1 97.88 272 THR A CA 1
ATOM 2161 C C . THR A 1 272 ? -15.656 -23.469 2.664 1 97.88 272 THR A C 1
ATOM 2163 O O . THR A 1 272 ? -14.992 -24.031 3.539 1 97.88 272 THR A O 1
ATOM 2166 N N . GLU A 1 273 ? -15.578 -23.781 1.399 1 98.38 273 GLU A N 1
ATOM 2167 C CA . GLU A 1 273 ? -14.672 -24.844 0.941 1 98.38 273 GLU A CA 1
ATOM 2168 C C . GLU A 1 273 ? -13.219 -24.453 1.188 1 98.38 273 GLU A C 1
ATOM 2170 O O . GLU A 1 273 ? -12.375 -25.328 1.438 1 98.38 273 GLU A O 1
ATOM 2175 N N . ALA A 1 274 ? -12.906 -23.188 1.093 1 98.31 274 ALA A N 1
ATOM 2176 C CA . ALA A 1 274 ? -11.539 -22.719 1.326 1 98.31 274 ALA A CA 1
ATOM 2177 C C . ALA A 1 274 ? -11.086 -23.031 2.748 1 98.31 274 ALA A C 1
ATOM 2179 O O . ALA A 1 274 ? -9.93 -23.391 2.973 1 98.31 274 ALA A O 1
ATOM 2180 N N . HIS A 1 275 ? -11.953 -22.953 3.713 1 97.19 275 HIS A N 1
ATOM 2181 C CA . HIS A 1 275 ? -11.594 -23.234 5.098 1 97.19 275 HIS A CA 1
ATOM 2182 C C . HIS A 1 275 ? -11.289 -24.719 5.293 1 97.19 275 HIS A C 1
ATOM 2184 O O . HIS A 1 275 ? -10.414 -25.078 6.086 1 97.19 275 HIS A O 1
ATOM 2190 N N . LYS A 1 276 ? -12.039 -25.547 4.59 1 98.31 276 LYS A N 1
ATOM 2191 C CA . LYS A 1 276 ? -11.688 -26.969 4.602 1 98.31 276 LYS A CA 1
ATOM 2192 C C . LYS A 1 276 ? -10.305 -27.203 4.008 1 98.31 276 LYS A C 1
ATOM 2194 O O . LYS A 1 276 ? -9.516 -27.984 4.547 1 98.31 276 LYS A O 1
ATOM 2199 N N . PHE A 1 277 ? -10.07 -26.547 2.932 1 98.62 277 PHE A N 1
ATOM 2200 C CA . PHE A 1 277 ? -8.773 -26.625 2.275 1 98.62 277 PHE A CA 1
ATOM 2201 C C . PHE A 1 277 ? -7.664 -26.156 3.213 1 98.62 277 PHE A C 1
ATOM 2203 O O . PHE A 1 277 ? -6.594 -26.766 3.264 1 98.62 277 PHE A O 1
ATOM 2210 N N . TRP A 1 278 ? -7.918 -25.031 4 1 98.69 278 TRP A N 1
ATOM 2211 C CA . TRP A 1 278 ? -6.965 -24.562 4.988 1 98.69 278 TRP A CA 1
ATOM 2212 C C . TRP A 1 278 ? -6.617 -25.656 5.992 1 98.69 278 TRP A C 1
ATOM 2214 O O . TRP A 1 278 ? -5.441 -25.859 6.309 1 98.69 278 TRP A O 1
ATOM 2224 N N . ASP A 1 279 ? -7.602 -26.328 6.461 1 98.44 279 ASP A N 1
ATOM 2225 C CA . ASP A 1 279 ? -7.395 -27.375 7.445 1 98.44 279 ASP A CA 1
ATOM 2226 C C . ASP A 1 279 ? -6.566 -28.531 6.859 1 98.44 279 ASP A C 1
ATOM 2228 O O . ASP A 1 279 ? -5.703 -29.078 7.539 1 98.44 279 ASP A O 1
ATOM 2232 N N . GLU A 1 280 ? -6.855 -28.875 5.602 1 98.62 280 GLU A N 1
ATOM 2233 C CA . GLU A 1 280 ? -6.07 -29.906 4.926 1 98.62 280 GLU A CA 1
ATOM 2234 C C . GLU A 1 280 ? -4.605 -29.5 4.824 1 98.62 280 GLU A C 1
ATOM 2236 O O . GLU A 1 280 ? -3.711 -30.312 5.07 1 98.62 280 GLU A O 1
ATOM 2241 N N . VAL A 1 281 ? -4.363 -28.281 4.496 1 98.44 281 VAL A N 1
ATOM 2242 C CA . VAL A 1 281 ? -3.002 -27.781 4.34 1 98.44 281 VAL A CA 1
ATOM 2243 C C . VAL A 1 281 ? -2.309 -27.719 5.699 1 98.44 281 VAL A C 1
ATOM 2245 O O . VAL A 1 281 ? -1.125 -28.047 5.812 1 98.44 281 VAL A O 1
ATOM 2248 N N . ALA A 1 282 ? -3.037 -27.297 6.715 1 98.56 282 ALA A N 1
ATOM 2249 C CA . ALA A 1 282 ? -2.486 -27.219 8.062 1 98.56 282 ALA A CA 1
ATOM 2250 C C . ALA A 1 282 ? -1.962 -28.578 8.523 1 98.56 282 ALA A C 1
ATOM 2252 O O . ALA A 1 282 ? -1.014 -28.641 9.312 1 98.56 282 ALA A O 1
ATOM 2253 N N . ALA A 1 283 ? -2.518 -29.625 8.008 1 98.31 283 ALA A N 1
ATOM 2254 C CA . ALA A 1 283 ? -2.176 -30.984 8.438 1 98.31 283 ALA A CA 1
ATOM 2255 C C . ALA A 1 283 ? -0.897 -31.469 7.758 1 98.31 283 ALA A C 1
ATOM 2257 O O . ALA A 1 283 ? -0.325 -32.469 8.148 1 98.31 283 ALA A O 1
ATOM 2258 N N . ARG A 1 284 ? -0.366 -30.734 6.828 1 97.56 284 ARG A N 1
ATOM 2259 C CA . ARG A 1 284 ? 0.787 -31.156 6.047 1 97.56 284 ARG A CA 1
ATOM 2260 C C . ARG A 1 284 ? 2.064 -31.109 6.879 1 97.56 284 ARG A C 1
ATOM 2262 O O . ARG A 1 284 ? 2.979 -31.906 6.672 1 97.56 284 ARG A O 1
ATOM 2269 N N . SER A 1 285 ? 2.227 -30.125 7.727 1 98 285 SER A N 1
ATOM 2270 C CA . SER A 1 285 ? 3.387 -29.953 8.594 1 98 285 SER A CA 1
ATOM 2271 C C . SER A 1 285 ? 3.076 -29.016 9.75 1 98 285 SER A C 1
ATOM 2273 O O . SER A 1 285 ? 2.139 -28.219 9.664 1 98 285 SER A O 1
ATOM 2275 N N . PRO A 1 286 ? 3.891 -29.109 10.812 1 98.44 286 PRO A N 1
ATOM 2276 C CA . PRO A 1 286 ? 3.703 -28.141 11.906 1 98.44 286 PRO A CA 1
ATOM 2277 C C . PRO A 1 286 ? 3.848 -26.688 11.453 1 98.44 286 PRO A C 1
ATOM 2279 O O . PRO A 1 286 ? 3.127 -25.812 11.938 1 98.44 286 PRO A O 1
ATOM 2282 N N . ARG A 1 287 ? 4.742 -26.453 10.547 1 98.56 287 ARG A N 1
ATOM 2283 C CA . ARG A 1 287 ? 4.949 -25.094 10.031 1 98.56 287 ARG A CA 1
ATOM 2284 C C . ARG A 1 287 ? 3.732 -24.625 9.25 1 98.56 287 ARG A C 1
ATOM 2286 O O . ARG A 1 287 ? 3.301 -23.469 9.398 1 98.56 287 ARG A O 1
ATOM 2293 N N . CYS A 1 288 ? 3.186 -25.438 8.414 1 98.75 288 CYS A N 1
ATOM 2294 C CA . CYS A 1 288 ? 1.964 -25.094 7.691 1 98.75 288 CYS A CA 1
ATOM 2295 C C . CYS A 1 288 ? 0.828 -24.797 8.664 1 98.75 288 CYS A C 1
ATOM 2297 O O . CYS A 1 288 ? 0.042 -23.875 8.438 1 98.75 288 CYS A O 1
ATOM 2299 N N . ALA A 1 289 ? 0.753 -25.594 9.719 1 98.88 289 ALA A N 1
ATOM 2300 C CA . ALA A 1 289 ? -0.27 -25.375 10.734 1 98.88 289 ALA A CA 1
ATOM 2301 C C . ALA A 1 289 ? -0.13 -23.984 11.359 1 98.88 289 ALA A C 1
ATOM 2303 O O . ALA A 1 289 ? -1.127 -23.297 11.578 1 98.88 289 ALA A O 1
ATOM 2304 N N . ARG A 1 290 ? 1.088 -23.594 11.68 1 98.81 290 ARG A N 1
ATOM 2305 C CA . ARG A 1 290 ? 1.343 -22.266 12.25 1 98.81 290 ARG A CA 1
ATOM 2306 C C . ARG A 1 290 ? 0.892 -21.172 11.289 1 98.81 290 ARG A C 1
ATOM 2308 O O . ARG A 1 290 ? 0.289 -20.172 11.719 1 98.81 290 ARG A O 1
ATOM 2315 N N . VAL A 1 291 ? 1.185 -21.312 9.961 1 98.88 291 VAL A N 1
ATOM 2316 C CA . VAL A 1 291 ? 0.808 -20.297 8.977 1 98.88 291 VAL A CA 1
ATOM 2317 C C . VAL A 1 291 ? -0.714 -20.188 8.898 1 98.88 291 VAL A C 1
ATOM 2319 O O . VAL A 1 291 ? -1.265 -19.094 8.922 1 98.88 291 VAL A O 1
ATOM 2322 N N . VAL A 1 292 ? -1.395 -21.328 8.828 1 98.88 292 VAL A N 1
ATOM 2323 C CA . VAL A 1 292 ? -2.85 -21.328 8.734 1 98.88 292 VAL A CA 1
ATOM 2324 C C . VAL A 1 292 ? -3.453 -20.688 9.977 1 98.88 292 VAL A C 1
ATOM 2326 O O . VAL A 1 292 ? -4.418 -19.922 9.883 1 98.88 292 VAL A O 1
ATOM 2329 N N . GLU A 1 293 ? -2.9 -21 11.117 1 98.81 293 GLU A N 1
ATOM 2330 C CA . GLU A 1 293 ? -3.383 -20.391 12.352 1 98.81 293 GLU A CA 1
ATOM 2331 C C . GLU A 1 293 ? -3.23 -18.875 12.312 1 98.81 293 GLU A C 1
ATOM 2333 O O . GLU A 1 293 ? -4.137 -18.141 12.719 1 98.81 293 GLU A O 1
ATOM 2338 N N . ILE A 1 294 ? -2.121 -18.391 11.852 1 98.81 294 ILE A N 1
ATOM 2339 C CA . ILE A 1 294 ? -1.884 -16.953 11.719 1 98.81 294 ILE A CA 1
ATOM 2340 C C . ILE A 1 294 ? -2.92 -16.344 10.773 1 98.81 294 ILE A C 1
ATOM 2342 O O . ILE A 1 294 ? -3.49 -15.297 11.055 1 98.81 294 ILE A O 1
ATOM 2346 N N . LEU A 1 295 ? -3.18 -17.016 9.648 1 98.69 295 LEU A N 1
ATOM 2347 C CA . LEU A 1 295 ? -4.152 -16.516 8.68 1 98.69 295 LEU A CA 1
ATOM 2348 C C . LEU A 1 295 ? -5.539 -16.422 9.305 1 98.69 295 LEU A C 1
ATOM 2350 O O . LEU A 1 295 ? -6.25 -15.438 9.094 1 98.69 295 LEU A O 1
ATOM 2354 N N . LYS A 1 296 ? -5.91 -17.453 10.039 1 98.44 296 LYS A N 1
ATOM 2355 C CA . LYS A 1 296 ? -7.211 -17.453 10.703 1 98.44 296 LYS A CA 1
ATOM 2356 C C . LYS A 1 296 ? -7.32 -16.297 11.688 1 98.44 296 LYS A C 1
ATOM 2358 O O . LYS A 1 296 ? -8.32 -15.578 11.703 1 98.44 296 LYS A O 1
ATOM 2363 N N . GLN A 1 297 ? -6.332 -16.109 12.492 1 98.5 297 GLN A N 1
ATOM 2364 C CA . GLN A 1 297 ? -6.332 -15.039 13.484 1 98.5 297 GLN A CA 1
ATOM 2365 C C . GLN A 1 297 ? -6.336 -13.664 12.82 1 98.5 297 GLN A C 1
ATOM 2367 O O . GLN A 1 297 ? -7.039 -12.75 13.258 1 98.5 297 GLN A O 1
ATOM 2372 N N . TYR A 1 298 ? -5.523 -13.547 11.828 1 98.44 298 TYR A N 1
ATOM 2373 C CA . TYR A 1 298 ? -5.449 -12.281 11.094 1 98.44 298 TYR A CA 1
ATOM 2374 C C . TYR A 1 298 ? -6.809 -11.906 10.516 1 98.44 298 TYR A C 1
ATOM 2376 O O . TYR A 1 298 ? -7.266 -10.773 10.68 1 98.44 298 TYR A O 1
ATOM 2384 N N . ASN A 1 299 ? -7.398 -12.844 9.828 1 97 299 ASN A N 1
ATOM 2385 C CA . ASN A 1 299 ? -8.695 -12.57 9.227 1 97 299 ASN A CA 1
ATOM 2386 C C . ASN A 1 299 ? -9.75 -12.242 10.281 1 97 299 ASN A C 1
ATOM 2388 O O . ASN A 1 299 ? -10.586 -11.367 10.078 1 97 299 ASN A O 1
ATOM 2392 N N . ALA A 1 300 ? -9.719 -12.961 11.398 1 97.62 300 ALA A N 1
ATOM 2393 C CA . ALA A 1 300 ? -10.648 -12.68 12.492 1 97.62 300 ALA A CA 1
ATOM 2394 C C . ALA A 1 300 ? -10.453 -11.258 13.023 1 97.62 300 ALA A C 1
ATOM 2396 O O . ALA A 1 300 ? -11.43 -10.555 13.297 1 97.62 300 ALA A O 1
ATOM 2397 N N . GLU A 1 301 ? -9.203 -10.867 13.188 1 97.81 301 GLU A N 1
ATOM 2398 C CA . GLU A 1 301 ? -8.906 -9.523 13.672 1 97.81 301 GLU A CA 1
ATOM 2399 C C . GLU A 1 301 ? -9.398 -8.461 12.688 1 97.81 301 GLU A C 1
ATOM 2401 O O . GLU A 1 301 ? -9.953 -7.441 13.086 1 97.81 301 GLU A O 1
ATOM 2406 N N . MET A 1 302 ? -9.141 -8.68 11.398 1 97.19 302 MET A N 1
ATOM 2407 C CA . MET A 1 302 ? -9.578 -7.734 10.375 1 97.19 302 MET A CA 1
ATOM 2408 C C . MET A 1 302 ? -11.102 -7.598 10.383 1 97.19 302 MET A C 1
ATOM 2410 O O . MET A 1 302 ? -11.625 -6.5 10.195 1 97.19 302 MET A O 1
ATOM 2414 N N . GLU A 1 303 ? -11.789 -8.68 10.547 1 96.38 303 GLU A N 1
ATOM 2415 C CA . GLU A 1 303 ? -13.242 -8.648 10.625 1 96.38 303 GLU A CA 1
ATOM 2416 C C . GLU A 1 303 ? -13.711 -7.84 11.828 1 96.38 303 GLU A C 1
ATOM 2418 O O . GLU A 1 303 ? -14.633 -7.027 11.719 1 96.38 303 GLU A O 1
ATOM 2423 N N . LYS A 1 304 ? -13.102 -8.055 12.922 1 97 304 LYS A N 1
ATOM 2424 C CA . LYS A 1 304 ? -13.461 -7.352 14.148 1 97 304 LYS A CA 1
ATOM 2425 C C . LYS A 1 304 ? -13.164 -5.859 14.031 1 97 304 LYS A C 1
ATOM 2427 O O . LYS A 1 304 ? -13.875 -5.031 14.602 1 97 304 LYS A O 1
ATOM 2432 N N . ALA A 1 305 ? -12.078 -5.504 13.32 1 96.25 305 ALA A N 1
ATOM 2433 C CA . ALA A 1 305 ? -11.703 -4.102 13.125 1 96.25 305 ALA A CA 1
ATOM 2434 C C . ALA A 1 305 ? -12.773 -3.354 12.344 1 96.25 305 ALA A C 1
ATOM 2436 O O . ALA A 1 305 ? -12.969 -2.148 12.531 1 96.25 305 ALA A O 1
ATOM 2437 N N . GLY A 1 306 ? -13.492 -4.109 11.445 1 92.31 306 GLY A N 1
ATOM 2438 C CA . GLY A 1 306 ? -14.547 -3.494 10.664 1 92.31 306 GLY A CA 1
ATOM 2439 C C . GLY A 1 306 ? -14.031 -2.633 9.523 1 92.31 306 GLY A C 1
ATOM 2440 O O . GLY A 1 306 ? -12.875 -2.766 9.117 1 92.31 306 GLY A O 1
ATOM 2441 N N . ARG A 1 307 ? -14.859 -1.732 9 1 87.56 307 ARG A N 1
ATOM 2442 C CA . ARG A 1 307 ? -14.477 -0.853 7.906 1 87.56 307 ARG A CA 1
ATOM 2443 C C . ARG A 1 307 ? -13.25 -0.022 8.273 1 87.56 307 ARG A C 1
ATOM 2445 O O . ARG A 1 307 ? -13.148 0.482 9.398 1 87.56 307 ARG A O 1
ATOM 2452 N N . PRO A 1 308 ? -12.43 0.089 7.367 1 88.75 308 PRO A N 1
ATOM 2453 C CA . PRO A 1 308 ? -12.477 -0.305 5.957 1 88.75 308 PRO A CA 1
ATOM 2454 C C . PRO A 1 308 ? -11.82 -1.657 5.703 1 88.75 308 PRO A C 1
ATOM 2456 O O . PRO A 1 308 ? -11.633 -2.049 4.547 1 88.75 308 PRO A O 1
ATOM 2459 N N . TYR A 1 309 ? -11.422 -2.385 6.672 1 91.75 309 TYR A N 1
ATOM 2460 C CA . TYR A 1 309 ? -10.625 -3.6 6.527 1 91.75 309 TYR A CA 1
ATOM 2461 C C . TYR A 1 309 ? -11.492 -4.758 6.043 1 91.75 309 TYR A C 1
ATOM 2463 O O . TYR A 1 309 ? -11.055 -5.555 5.207 1 91.75 309 TYR A O 1
ATOM 2471 N N . ARG A 1 310 ? -12.664 -4.867 6.645 1 90.69 310 ARG A N 1
ATOM 2472 C CA . ARG A 1 310 ? -13.656 -5.844 6.211 1 90.69 310 ARG A CA 1
ATOM 2473 C C . ARG A 1 310 ? -15.07 -5.277 6.332 1 90.69 310 ARG A C 1
ATOM 2475 O O . ARG A 1 310 ? -15.32 -4.391 7.152 1 90.69 310 ARG A O 1
ATOM 2482 N N . TYR A 1 311 ? -15.898 -5.641 5.41 1 84 311 TYR A N 1
ATOM 2483 C CA . TYR A 1 311 ? -17.297 -5.23 5.438 1 84 311 TYR A CA 1
ATOM 2484 C C . TYR A 1 311 ? -18.219 -6.434 5.633 1 84 311 TYR A C 1
ATOM 2486 O O . TYR A 1 311 ? -17.922 -7.531 5.16 1 84 311 TYR A O 1
ATOM 2494 N N . MET B 1 1 ? 18.672 16.906 7.301 1 98.31 1 MET B N 1
ATOM 2495 C CA . MET B 1 1 ? 17.25 16.828 6.949 1 98.31 1 MET B CA 1
ATOM 2496 C C . MET B 1 1 ? 16.391 16.797 8.203 1 98.31 1 MET B C 1
ATOM 2498 O O . MET B 1 1 ? 16.75 16.141 9.195 1 98.31 1 MET B O 1
ATOM 2502 N N . GLN B 1 2 ? 15.312 17.547 8.25 1 98.56 2 GLN B N 1
ATOM 2503 C CA . GLN B 1 2 ? 14.375 17.531 9.367 1 98.56 2 GLN B CA 1
ATOM 2504 C C . GLN B 1 2 ? 13.016 16.984 8.93 1 98.56 2 GLN B C 1
ATOM 2506 O O . GLN B 1 2 ? 12.523 17.312 7.852 1 98.56 2 GLN B O 1
ATOM 2511 N N . THR B 1 3 ? 12.445 16.125 9.75 1 98.31 3 THR B N 1
ATOM 2512 C CA . THR B 1 3 ? 11.109 15.586 9.508 1 98.31 3 THR B CA 1
ATOM 2513 C C . THR B 1 3 ? 10.078 16.281 10.398 1 98.31 3 THR B C 1
ATOM 2515 O O . THR B 1 3 ? 10.438 16.875 11.414 1 98.31 3 THR B O 1
ATOM 2518 N N . TYR B 1 4 ? 8.805 16.141 10.008 1 95.81 4 TYR B N 1
ATOM 2519 C CA . TYR B 1 4 ? 7.68 16.641 10.781 1 95.81 4 TYR B CA 1
ATOM 2520 C C . TYR B 1 4 ? 7.488 15.844 12.062 1 95.81 4 TYR B C 1
ATOM 2522 O O . TYR B 1 4 ? 6.824 16.297 12.992 1 95.81 4 TYR B O 1
ATOM 2530 N N . ALA B 1 5 ? 7.945 14.656 12.133 1 96.25 5 ALA B N 1
ATOM 2531 C CA . ALA B 1 5 ? 7.594 13.664 13.141 1 96.25 5 ALA B CA 1
ATOM 2532 C C . ALA B 1 5 ? 8.438 13.844 14.406 1 96.25 5 ALA B C 1
ATOM 2534 O O . ALA B 1 5 ? 9.641 14.102 14.32 1 96.25 5 ALA B O 1
ATOM 2535 N N . GLY B 1 6 ? 7.785 13.734 15.547 1 96.31 6 GLY B N 1
ATOM 2536 C CA . GLY B 1 6 ? 8.523 13.641 16.797 1 96.31 6 GLY B CA 1
ATOM 2537 C C . GLY B 1 6 ? 9.383 12.391 16.875 1 96.31 6 GLY B C 1
ATOM 2538 O O . GLY B 1 6 ? 9.281 11.5 16.031 1 96.31 6 GLY B O 1
ATOM 2539 N N . ALA B 1 7 ? 10.109 12.297 17.906 1 96.38 7 ALA B N 1
ATOM 2540 C CA . ALA B 1 7 ? 11.133 11.258 18.031 1 96.38 7 ALA B CA 1
ATOM 2541 C C . ALA B 1 7 ? 10.516 9.867 17.969 1 96.38 7 ALA B C 1
ATOM 2543 O O . ALA B 1 7 ? 11 9 17.234 1 96.38 7 ALA B O 1
ATOM 2544 N N . ALA B 1 8 ? 9.469 9.633 18.703 1 96.44 8 ALA B N 1
ATOM 2545 C CA . ALA B 1 8 ? 8.852 8.312 18.75 1 96.44 8 ALA B CA 1
ATOM 2546 C C . ALA B 1 8 ? 8.297 7.914 17.375 1 96.44 8 ALA B C 1
ATOM 2548 O O . ALA B 1 8 ? 8.469 6.773 16.938 1 96.44 8 ALA B O 1
ATOM 2549 N N . LEU B 1 9 ? 7.605 8.844 16.734 1 96.56 9 LEU B N 1
ATOM 2550 C CA . LEU B 1 9 ? 7.016 8.586 15.43 1 96.56 9 LEU B CA 1
ATOM 2551 C C . LEU B 1 9 ? 8.094 8.469 14.359 1 96.56 9 LEU B C 1
ATOM 2553 O O . LEU B 1 9 ? 7.973 7.668 13.43 1 96.56 9 LEU B O 1
ATOM 2557 N N . ALA B 1 10 ? 9.172 9.211 14.453 1 97.75 10 ALA B N 1
ATOM 2558 C CA . ALA B 1 10 ? 10.258 9.227 13.477 1 97.75 10 ALA B CA 1
ATOM 2559 C C . ALA B 1 10 ? 10.914 7.855 13.359 1 97.75 10 ALA B C 1
ATOM 2561 O O . ALA B 1 10 ? 11.406 7.488 12.297 1 97.75 10 ALA B O 1
ATOM 2562 N N . GLU B 1 11 ? 10.844 7.055 14.43 1 97.81 11 GLU B N 1
ATOM 2563 C CA . GLU B 1 11 ? 11.422 5.715 14.43 1 97.81 11 GLU B CA 1
ATOM 2564 C C . GLU B 1 11 ? 10.75 4.816 13.398 1 97.81 11 GLU B C 1
ATOM 2566 O O . GLU B 1 11 ? 11.32 3.807 12.977 1 97.81 11 GLU B O 1
ATOM 2571 N N . HIS B 1 12 ? 9.586 5.211 12.938 1 96.94 12 HIS B N 1
ATOM 2572 C CA . HIS B 1 12 ? 8.812 4.375 12.023 1 96.94 12 HIS B CA 1
ATOM 2573 C C . HIS B 1 12 ? 8.688 5.031 10.656 1 96.94 12 HIS B C 1
ATOM 2575 O O . HIS B 1 12 ? 8.672 4.34 9.633 1 96.94 12 HIS B O 1
ATOM 2581 N N . VAL B 1 13 ? 8.695 6.305 10.602 1 96.25 13 VAL B N 1
ATOM 2582 C CA . VAL B 1 13 ? 8.203 6.926 9.375 1 96.25 13 VAL B CA 1
ATOM 2583 C C . VAL B 1 13 ? 9.383 7.473 8.562 1 96.25 13 VAL B C 1
ATOM 2585 O O . VAL B 1 13 ? 9.219 7.844 7.398 1 96.25 13 VAL B O 1
ATOM 2588 N N . ILE B 1 14 ? 10.625 7.543 9.18 1 97.94 14 ILE B N 1
ATOM 2589 C CA . ILE B 1 14 ? 11.68 8.172 8.398 1 97.94 14 ILE B CA 1
ATOM 2590 C C . ILE B 1 14 ? 13.031 7.578 8.781 1 97.94 14 ILE B C 1
ATOM 2592 O O . ILE B 1 14 ? 13.914 7.43 7.934 1 97.94 14 ILE B O 1
ATOM 2596 N N . LYS B 1 15 ? 13.273 7.258 10.023 1 98.5 15 LYS B N 1
ATOM 2597 C CA . LYS B 1 15 ? 14.586 6.832 10.484 1 98.5 15 LYS B CA 1
ATOM 2598 C C . LYS B 1 15 ? 15.078 5.609 9.711 1 98.5 15 LYS B C 1
ATOM 2600 O O . LYS B 1 15 ? 16.234 5.562 9.281 1 98.5 15 LYS B O 1
ATOM 2605 N N . PRO B 1 16 ? 14.219 4.543 9.523 1 98.44 16 PRO B N 1
ATOM 2606 C CA . PRO B 1 16 ? 14.695 3.402 8.742 1 98.44 16 PRO B CA 1
ATOM 2607 C C . PRO B 1 16 ? 15.141 3.801 7.336 1 98.44 16 PRO B C 1
ATOM 2609 O O . PRO B 1 16 ? 16.109 3.238 6.805 1 98.44 16 PRO B O 1
ATOM 2612 N N . GLN B 1 17 ? 14.453 4.734 6.77 1 98.75 17 GLN B N 1
ATOM 2613 C CA . GLN B 1 17 ? 14.797 5.246 5.449 1 98.75 17 GLN B CA 1
ATOM 2614 C C . GLN B 1 17 ? 16.203 5.852 5.445 1 98.75 17 GLN B C 1
ATOM 2616 O O . GLN B 1 17 ? 17.016 5.527 4.586 1 98.75 17 GLN B O 1
ATOM 2621 N N . ILE B 1 18 ? 16.438 6.734 6.363 1 98.81 18 ILE B N 1
ATOM 2622 C CA . ILE B 1 18 ? 17.703 7.469 6.387 1 98.81 18 ILE B CA 1
ATOM 2623 C C . ILE B 1 18 ? 18.828 6.52 6.758 1 98.81 18 ILE B C 1
ATOM 2625 O O . ILE B 1 18 ? 19.938 6.605 6.199 1 98.81 18 ILE B O 1
ATOM 2629 N N . ASP B 1 19 ? 18.594 5.582 7.719 1 98.81 19 ASP B N 1
ATOM 2630 C CA . ASP B 1 19 ? 19.594 4.57 8.047 1 98.81 19 ASP B CA 1
ATOM 2631 C C . ASP B 1 19 ? 19.969 3.744 6.816 1 98.81 19 ASP B C 1
ATOM 2633 O O . ASP B 1 19 ? 21.141 3.484 6.566 1 98.81 19 ASP B O 1
ATOM 2637 N N . ALA B 1 20 ? 18.984 3.342 6.062 1 98.88 20 ALA B N 1
ATOM 2638 C CA . ALA B 1 20 ? 19.219 2.553 4.855 1 98.88 20 ALA B CA 1
ATOM 2639 C C . ALA B 1 20 ? 19.984 3.363 3.816 1 98.88 20 ALA B C 1
ATOM 2641 O O . ALA B 1 20 ? 20.891 2.844 3.162 1 98.88 20 ALA B O 1
ATOM 2642 N N . PHE B 1 21 ? 19.547 4.641 3.627 1 98.88 21 PHE B N 1
ATOM 2643 C CA . PHE B 1 21 ? 20.266 5.504 2.691 1 98.88 21 PHE B CA 1
ATOM 2644 C C . PHE B 1 21 ? 21.75 5.578 3.047 1 98.88 21 PHE B C 1
ATOM 2646 O O . PHE B 1 21 ? 22.609 5.363 2.193 1 98.88 21 PHE B O 1
ATOM 2653 N N . ASN B 1 22 ? 22 5.898 4.309 1 98.88 22 ASN B N 1
ATOM 2654 C CA . ASN B 1 22 ? 23.391 6.074 4.754 1 98.88 22 ASN B CA 1
ATOM 2655 C C . ASN B 1 22 ? 24.188 4.789 4.582 1 98.88 22 ASN B C 1
ATOM 2657 O O . ASN B 1 22 ? 25.375 4.836 4.215 1 98.88 22 ASN B O 1
ATOM 2661 N N . LYS B 1 23 ? 23.609 3.662 4.836 1 98.75 23 LYS B N 1
ATOM 2662 C CA . LYS B 1 23 ? 24.281 2.381 4.645 1 98.75 23 LYS B CA 1
ATOM 2663 C C . LYS B 1 23 ? 24.547 2.115 3.164 1 98.75 23 LYS B C 1
ATOM 2665 O O . LYS B 1 23 ? 25.656 1.752 2.783 1 98.75 23 LYS B O 1
ATOM 2670 N N . ALA B 1 24 ? 23.578 2.346 2.297 1 98.75 24 ALA B N 1
ATOM 2671 C CA . ALA B 1 24 ? 23.688 2.047 0.872 1 98.75 24 ALA B CA 1
ATOM 2672 C C . ALA B 1 24 ? 24.625 3.023 0.178 1 98.75 24 ALA B C 1
ATOM 2674 O O . ALA B 1 24 ? 25.328 2.654 -0.77 1 98.75 24 ALA B O 1
ATOM 2675 N N . ALA B 1 25 ? 24.609 4.281 0.649 1 98.38 25 ALA B N 1
ATOM 2676 C CA . ALA B 1 25 ? 25.469 5.301 0.063 1 98.38 25 ALA B CA 1
ATOM 2677 C C . ALA B 1 25 ? 26.938 5.035 0.387 1 98.38 25 ALA B C 1
ATOM 2679 O O . ALA B 1 25 ? 27.828 5.586 -0.26 1 98.38 25 ALA B O 1
ATOM 2680 N N . ASN B 1 26 ? 27.141 4.293 1.486 1 97.81 26 ASN B N 1
ATOM 2681 C CA . ASN B 1 26 ? 28.469 3.768 1.801 1 97.81 26 ASN B CA 1
ATOM 2682 C C . ASN B 1 26 ? 29.5 4.883 1.903 1 97.81 26 ASN B C 1
ATOM 2684 O O . ASN B 1 26 ? 30.578 4.793 1.308 1 97.81 26 ASN B O 1
ATOM 2688 N N . GLY B 1 27 ? 29.156 5.965 2.527 1 97.31 27 GLY B N 1
ATOM 2689 C CA . GLY B 1 27 ? 30.094 7.027 2.855 1 97.31 27 GLY B CA 1
ATOM 2690 C C . GLY B 1 27 ? 30.172 8.109 1.792 1 97.31 27 GLY B C 1
ATOM 2691 O O . GLY B 1 27 ? 30.766 9.164 2.012 1 97.31 27 GLY B O 1
ATOM 2692 N N . GLU B 1 28 ? 29.594 7.918 0.628 1 97.62 28 GLU B N 1
ATOM 2693 C CA . GLU B 1 28 ? 29.609 8.938 -0.414 1 97.62 28 GLU B CA 1
ATOM 2694 C C . GLU B 1 28 ? 28.781 10.156 -0.007 1 97.62 28 GLU B C 1
ATOM 2696 O O . GLU B 1 28 ? 29.094 11.281 -0.41 1 97.62 28 GLU B O 1
ATOM 2701 N N . MET B 1 29 ? 27.719 9.961 0.735 1 97.88 29 MET B N 1
ATOM 2702 C CA . MET B 1 29 ? 26.828 10.977 1.295 1 97.88 29 MET B CA 1
ATOM 2703 C C . MET B 1 29 ? 26.219 10.5 2.609 1 97.88 29 MET B C 1
ATOM 2705 O O . MET B 1 29 ? 25.859 9.328 2.746 1 97.88 29 MET B O 1
ATOM 2709 N N . VAL B 1 30 ? 26.172 11.391 3.543 1 98.56 30 VAL B N 1
ATOM 2710 C CA . VAL B 1 30 ? 25.562 11.07 4.828 1 98.56 30 VAL B CA 1
ATOM 2711 C C . VAL B 1 30 ? 24.453 12.07 5.145 1 98.56 30 VAL B C 1
ATOM 2713 O O . VAL B 1 30 ? 24.656 13.281 5.023 1 98.56 30 VAL B O 1
ATOM 2716 N N . ILE B 1 31 ? 23.344 11.578 5.504 1 98.75 31 ILE B N 1
ATOM 2717 C CA . ILE B 1 31 ? 22.219 12.43 5.906 1 98.75 31 ILE B CA 1
ATOM 2718 C C . ILE B 1 31 ? 22.094 12.422 7.426 1 98.75 31 ILE B C 1
ATOM 2720 O O . ILE B 1 31 ? 21.953 11.359 8.039 1 98.75 31 ILE B O 1
ATOM 2724 N N . GLU B 1 32 ? 22.203 13.547 8.008 1 98.69 32 GLU B N 1
ATOM 2725 C CA . GLU B 1 32 ? 21.875 13.742 9.414 1 98.69 32 GLU B CA 1
ATOM 2726 C C . GLU B 1 32 ? 20.391 14.055 9.602 1 98.69 32 GLU B C 1
ATOM 2728 O O . GLU B 1 32 ? 19.891 15.055 9.07 1 98.69 32 GLU B O 1
ATOM 2733 N N . LEU B 1 33 ? 19.719 13.234 10.375 1 98.75 33 LEU B N 1
ATOM 2734 C CA . LEU B 1 33 ? 18.266 13.352 10.531 1 98.75 33 LEU B CA 1
ATOM 2735 C C . LEU B 1 33 ? 17.922 14.07 11.828 1 98.75 33 LEU B C 1
ATOM 2737 O O . LEU B 1 33 ? 18.453 13.742 12.883 1 98.75 33 LEU B O 1
ATOM 2741 N N . TYR B 1 34 ? 17.094 15.023 11.773 1 98.56 34 TYR B N 1
ATOM 2742 C CA . TYR B 1 34 ? 16.531 15.727 12.922 1 98.56 34 TYR B CA 1
ATOM 2743 C C . TYR B 1 34 ? 15.016 15.555 12.977 1 98.56 34 TYR B C 1
ATOM 2745 O O . TYR B 1 34 ? 14.367 15.398 11.938 1 98.56 34 TYR B O 1
ATOM 2753 N N . THR B 1 35 ? 14.461 15.57 14.164 1 97.81 35 THR B N 1
ATOM 2754 C CA . THR B 1 35 ? 13.031 15.375 14.344 1 97.81 35 THR B CA 1
ATOM 2755 C C . THR B 1 35 ? 12.312 16.719 14.484 1 97.81 35 THR B C 1
ATOM 2757 O O . THR B 1 35 ? 12.93 17.766 14.359 1 97.81 35 THR B O 1
ATOM 2760 N N . SER B 1 36 ? 11.062 16.609 14.68 1 96.06 36 SER B N 1
ATOM 2761 C CA . SER B 1 36 ? 10.203 17.797 14.688 1 96.06 36 SER B CA 1
ATOM 2762 C C . SER B 1 36 ? 10.727 18.859 15.648 1 96.06 36 SER B C 1
ATOM 2764 O O . SER B 1 36 ? 11.047 18.547 16.797 1 96.06 36 SER B O 1
ATOM 2766 N N . ASP B 1 37 ? 10.859 20.062 15.125 1 93.62 37 ASP B N 1
ATOM 2767 C CA . ASP B 1 37 ? 11.109 21.281 15.883 1 93.62 37 ASP B CA 1
ATOM 2768 C C . ASP B 1 37 ? 12.531 21.297 16.438 1 93.62 37 ASP B C 1
ATOM 2770 O O . ASP B 1 37 ? 12.867 22.156 17.266 1 93.62 37 ASP B O 1
ATOM 2774 N N . GLN B 1 38 ? 13.32 20.406 16.031 1 95.94 38 GLN B N 1
ATOM 2775 C CA . GLN B 1 38 ? 14.664 20.328 16.594 1 95.94 38 GLN B CA 1
ATOM 2776 C C . GLN B 1 38 ? 15.555 21.438 16.047 1 95.94 38 GLN B C 1
ATOM 2778 O O . GLN B 1 38 ? 16.297 22.062 16.797 1 95.94 38 GLN B O 1
ATOM 2783 N N . LEU B 1 39 ? 15.578 21.656 14.75 1 97.19 39 LEU B N 1
ATOM 2784 C CA . LEU B 1 39 ? 16.375 22.734 14.164 1 97.19 39 LEU B CA 1
ATOM 2785 C C . LEU B 1 39 ? 15.539 24 14 1 97.19 39 LEU B C 1
ATOM 2787 O O . LEU B 1 39 ? 15.984 25.094 14.352 1 97.19 39 LEU B O 1
ATOM 2791 N N . VAL B 1 40 ? 14.367 23.906 13.414 1 97.06 40 VAL B N 1
ATOM 2792 C CA . VAL B 1 40 ? 13.406 24.984 13.281 1 97.06 40 VAL B CA 1
ATOM 2793 C C . VAL B 1 40 ? 11.992 24.469 13.539 1 97.06 40 VAL B C 1
ATOM 2795 O O . VAL B 1 40 ? 11.727 23.281 13.383 1 97.06 40 VAL B O 1
ATOM 2798 N N . PRO B 1 41 ? 11.07 25.375 13.93 1 96.19 41 PRO B N 1
ATOM 2799 C CA . PRO B 1 41 ? 9.672 24.953 14.031 1 96.19 41 PRO B CA 1
ATOM 2800 C C . PRO B 1 41 ? 9.102 24.453 12.703 1 96.19 41 PRO B C 1
ATOM 2802 O O . PRO B 1 41 ? 9.492 24.938 11.641 1 96.19 41 PRO B O 1
ATOM 2805 N N . THR B 1 42 ? 8.164 23.516 12.781 1 95.56 42 THR B N 1
ATOM 2806 C CA . THR B 1 42 ? 7.57 22.922 11.586 1 95.56 42 THR B CA 1
ATOM 2807 C C . THR B 1 42 ? 7 24 10.672 1 95.56 42 THR B C 1
ATOM 2809 O O . THR B 1 42 ? 7.121 23.922 9.445 1 95.56 42 THR B O 1
ATOM 2812 N N . SER B 1 43 ? 6.426 25.062 11.234 1 95.5 43 SER B N 1
ATOM 2813 C CA . SER B 1 43 ? 5.805 26.125 10.453 1 95.5 43 SER B CA 1
ATOM 2814 C C . SER B 1 43 ? 6.852 26.938 9.695 1 95.5 43 SER B C 1
ATOM 2816 O O . SER B 1 43 ? 6.512 27.719 8.797 1 95.5 43 SER B O 1
ATOM 2818 N N . GLU B 1 44 ? 8.133 26.781 9.953 1 97.19 44 GLU B N 1
ATOM 2819 C CA . GLU B 1 44 ? 9.219 27.516 9.305 1 97.19 44 GLU B CA 1
ATOM 2820 C C . GLU B 1 44 ? 10.039 26.609 8.398 1 97.19 44 GLU B C 1
ATOM 2822 O O . GLU B 1 44 ? 10.992 27.062 7.758 1 97.19 44 GLU B O 1
ATOM 2827 N N . LEU B 1 45 ? 9.641 25.422 8.336 1 97.69 45 LEU B N 1
ATOM 2828 C CA . LEU B 1 45 ? 10.438 24.391 7.68 1 97.69 45 LEU B CA 1
ATOM 2829 C C . LEU B 1 45 ? 10.609 24.688 6.195 1 97.69 45 LEU B C 1
ATOM 2831 O O . LEU B 1 45 ? 11.711 24.562 5.652 1 97.69 45 LEU B O 1
ATOM 2835 N N . PHE B 1 46 ? 9.555 25.094 5.559 1 98.38 46 PHE B N 1
ATOM 2836 C CA . PHE B 1 46 ? 9.625 25.375 4.129 1 98.38 46 PHE B CA 1
ATOM 2837 C C . PHE B 1 46 ? 10.656 26.469 3.84 1 98.38 46 PHE B C 1
ATOM 2839 O O . PHE B 1 46 ? 11.5 26.312 2.957 1 98.38 46 PHE B O 1
ATOM 2846 N N . ARG B 1 47 ? 10.578 27.5 4.566 1 98.19 47 ARG B N 1
ATOM 2847 C CA . ARG B 1 47 ? 11.492 28.625 4.379 1 98.19 47 ARG B CA 1
ATOM 2848 C C . ARG B 1 47 ? 12.93 28.203 4.645 1 98.19 47 ARG B C 1
ATOM 2850 O O . ARG B 1 47 ? 13.852 28.656 3.959 1 98.19 47 ARG B O 1
ATOM 2857 N N . ALA B 1 48 ? 13.094 27.422 5.688 1 98.56 48 ALA B N 1
ATOM 2858 C CA . ALA B 1 48 ? 14.43 26.953 6.02 1 98.56 48 ALA B CA 1
ATOM 2859 C C . ALA B 1 48 ? 15.031 26.156 4.867 1 98.56 48 ALA B C 1
ATOM 2861 O O . ALA B 1 48 ? 16.219 26.297 4.559 1 98.56 48 ALA B O 1
ATOM 2862 N N . VAL B 1 49 ? 14.266 25.312 4.184 1 98.75 49 VAL B N 1
ATOM 2863 C CA . VAL B 1 49 ? 14.727 24.562 3.02 1 98.75 49 VAL B CA 1
ATOM 2864 C C . VAL B 1 49 ? 15 25.516 1.86 1 98.75 49 VAL B C 1
ATOM 2866 O O . VAL B 1 49 ? 16.031 25.406 1.188 1 98.75 49 VAL B O 1
ATOM 2869 N N . GLN B 1 50 ? 14.086 26.422 1.704 1 98.62 50 GLN B N 1
ATOM 2870 C CA . GLN B 1 50 ? 14.188 27.391 0.608 1 98.62 50 GLN B CA 1
ATOM 2871 C C . GLN B 1 50 ? 15.484 28.188 0.706 1 98.62 50 GLN B C 1
ATOM 2873 O O . GLN B 1 50 ? 16.156 28.422 -0.302 1 98.62 50 GLN B O 1
ATOM 2878 N N . ARG B 1 51 ? 15.859 28.562 1.902 1 97.88 51 ARG B N 1
ATOM 2879 C CA . ARG B 1 51 ? 17.031 29.391 2.141 1 97.88 51 ARG B CA 1
ATOM 2880 C C . ARG B 1 51 ? 18.312 28.547 2.17 1 97.88 51 ARG B C 1
ATOM 2882 O O . ARG B 1 51 ? 19.422 29.094 2.15 1 97.88 51 ARG B O 1
ATOM 2889 N N . GLY B 1 52 ? 18.156 27.281 2.299 1 97.69 52 GLY B N 1
ATOM 2890 C CA . GLY B 1 52 ? 19.312 26.391 2.316 1 97.69 52 GLY B CA 1
ATOM 2891 C C . GLY B 1 52 ? 19.875 26.188 3.707 1 97.69 52 GLY B C 1
ATOM 2892 O O . GLY B 1 52 ? 20.938 25.578 3.863 1 97.69 52 GLY B O 1
ATOM 2893 N N . THR B 1 53 ? 19.141 26.656 4.723 1 97.06 53 THR B N 1
ATOM 2894 C CA . THR B 1 53 ? 19.531 26.391 6.102 1 97.06 53 THR B CA 1
ATOM 2895 C C . THR B 1 53 ? 19.422 24.891 6.418 1 97.06 53 THR B C 1
ATOM 2897 O O . THR B 1 53 ? 20.203 24.359 7.203 1 97.06 53 THR B O 1
ATOM 2900 N N . ILE B 1 54 ? 18.422 24.312 5.883 1 97.88 54 ILE B N 1
ATOM 2901 C CA . ILE B 1 54 ? 18.25 22.875 5.898 1 97.88 54 ILE B CA 1
ATOM 2902 C C . ILE B 1 54 ? 18.234 22.344 4.465 1 97.88 54 ILE B C 1
ATOM 2904 O O . ILE B 1 54 ? 17.641 22.938 3.572 1 97.88 54 ILE B O 1
ATOM 2908 N N . ASP B 1 55 ? 18.906 21.219 4.25 1 98.69 55 ASP B N 1
ATOM 2909 C CA . ASP B 1 55 ? 19.094 20.719 2.889 1 98.69 55 ASP B CA 1
ATOM 2910 C C . ASP B 1 55 ? 17.797 20.078 2.369 1 98.69 55 ASP B C 1
ATOM 2912 O O . ASP B 1 55 ? 17.484 20.188 1.181 1 98.69 55 ASP B O 1
ATOM 2916 N N . ALA B 1 56 ? 17.125 19.391 3.299 1 98.81 56 ALA B N 1
ATOM 2917 C CA . ALA B 1 56 ? 15.914 18.688 2.893 1 98.81 56 ALA B CA 1
ATOM 2918 C C . ALA B 1 56 ? 14.953 18.516 4.066 1 98.81 56 ALA B C 1
ATOM 2920 O O . ALA B 1 56 ? 15.344 18.688 5.223 1 98.81 56 ALA B O 1
ATOM 2921 N N . ALA B 1 57 ? 13.711 18.234 3.727 1 98.62 57 ALA B N 1
ATOM 2922 C CA . ALA B 1 57 ? 12.688 18.047 4.754 1 98.62 57 ALA B CA 1
ATOM 2923 C C . ALA B 1 57 ? 11.664 17 4.312 1 98.62 57 ALA B C 1
ATOM 2925 O O . ALA B 1 57 ? 11.422 16.828 3.115 1 98.62 57 ALA B O 1
ATOM 2926 N N . GLN B 1 58 ? 11.195 16.25 5.203 1 98.56 58 GLN B N 1
ATOM 2927 C CA . GLN B 1 58 ? 9.977 15.461 5.047 1 98.56 58 GLN B CA 1
ATOM 2928 C C . GLN B 1 58 ? 8.82 16.062 5.848 1 98.56 58 GLN B C 1
ATOM 2930 O O . GLN B 1 58 ? 8.891 16.156 7.074 1 98.56 58 GLN B O 1
ATOM 2935 N N . CYS B 1 59 ? 7.754 16.469 5.164 1 98 59 CYS B N 1
ATOM 2936 C CA . CYS B 1 59 ? 6.633 17.125 5.816 1 98 59 CYS B CA 1
ATOM 2937 C C . CYS B 1 59 ? 5.453 17.266 4.863 1 98 59 CYS B C 1
ATOM 2939 O O . CYS B 1 59 ? 5.602 17.078 3.654 1 98 59 CYS B O 1
ATOM 2941 N N . ASP B 1 60 ? 4.32 17.5 5.395 1 97.38 60 ASP B N 1
ATOM 2942 C CA . ASP B 1 60 ? 3.211 17.922 4.547 1 97.38 60 ASP B CA 1
ATOM 2943 C C . ASP B 1 60 ? 3.283 19.422 4.266 1 97.38 60 ASP B C 1
ATOM 2945 O O . ASP B 1 60 ? 3.834 20.188 5.062 1 97.38 60 ASP B O 1
ATOM 2949 N N . GLU B 1 61 ? 2.717 19.797 3.152 1 97.62 61 GLU B N 1
ATOM 2950 C CA . GLU B 1 61 ? 2.781 21.172 2.684 1 97.62 61 GLU B CA 1
ATOM 2951 C C . GLU B 1 61 ? 1.996 22.109 3.6 1 97.62 61 GLU B C 1
ATOM 2953 O O . GLU B 1 61 ? 2.393 23.266 3.812 1 97.62 61 GLU B O 1
ATOM 2958 N N . ASP B 1 62 ? 0.949 21.594 4.074 1 95.31 62 ASP B N 1
ATOM 2959 C CA . ASP B 1 62 ? 0.033 22.359 4.918 1 95.31 62 ASP B CA 1
ATOM 2960 C C . ASP B 1 62 ? 0.708 22.781 6.219 1 95.31 62 ASP B C 1
ATOM 2962 O O . ASP B 1 62 ? 0.69 23.969 6.582 1 95.31 62 ASP B O 1
ATOM 2966 N N . SER B 1 63 ? 1.373 21.922 6.855 1 95.38 63 SER B N 1
ATOM 2967 C CA . SER B 1 63 ? 1.969 22.156 8.164 1 95.38 63 SER B CA 1
ATOM 2968 C C . SER B 1 63 ? 3.25 22.984 8.047 1 95.38 63 SER B C 1
ATOM 2970 O O . SER B 1 63 ? 3.592 23.75 8.953 1 95.38 63 SER B O 1
ATOM 2972 N N . MET B 1 64 ? 3.975 22.859 6.906 1 97.19 64 MET B N 1
ATOM 2973 C CA . MET B 1 64 ? 5.258 23.547 6.812 1 97.19 64 MET B CA 1
ATOM 2974 C C . MET B 1 64 ? 5.086 24.938 6.215 1 97.19 64 MET B C 1
ATOM 2976 O O . MET B 1 64 ? 6.066 25.594 5.883 1 97.19 64 MET B O 1
ATOM 2980 N N . SER B 1 65 ? 3.793 25.312 5.988 1 96 65 SER B N 1
ATOM 2981 C CA . SER B 1 65 ? 3.428 26.641 5.492 1 96 65 SER B CA 1
ATOM 2982 C C . SER B 1 65 ? 3.988 26.891 4.098 1 96 65 SER B C 1
ATOM 2984 O O . SER B 1 65 ? 4.594 27.922 3.838 1 96 65 SER B O 1
ATOM 2986 N N . SER B 1 66 ? 3.887 25.891 3.258 1 97.81 66 SER B N 1
ATOM 2987 C CA . SER B 1 66 ? 4.246 26.062 1.853 1 97.81 66 SER B CA 1
ATOM 2988 C C . SER B 1 66 ? 3.393 27.125 1.187 1 97.81 66 SER B C 1
ATOM 2990 O O . SER B 1 66 ? 2.18 27.188 1.399 1 97.81 66 SER B O 1
ATOM 2992 N N . PRO B 1 67 ? 4.035 28 0.375 1 97.88 67 PRO B N 1
ATOM 2993 C CA . PRO B 1 67 ? 3.27 29.047 -0.306 1 97.88 67 PRO B CA 1
ATOM 2994 C C . PRO B 1 67 ? 2.57 28.547 -1.565 1 97.88 67 PRO B C 1
ATOM 2996 O O . PRO B 1 67 ? 1.833 29.297 -2.211 1 97.88 67 PRO B O 1
ATOM 2999 N N . ALA B 1 68 ? 2.826 27.344 -2 1 98.12 68 ALA B N 1
ATOM 3000 C CA . ALA B 1 68 ? 2.178 26.781 -3.188 1 98.12 68 ALA B CA 1
ATOM 3001 C C . ALA B 1 68 ? 0.665 26.703 -3 1 98.12 68 ALA B C 1
ATOM 3003 O O . ALA B 1 68 ? 0.183 26.375 -1.916 1 98.12 68 ALA B O 1
ATOM 3004 N N . ASP B 1 69 ? -0.09 26.953 -4.016 1 97.75 69 ASP B N 1
ATOM 3005 C CA . ASP B 1 69 ? -1.545 26.922 -3.902 1 97.75 69 ASP B CA 1
ATOM 3006 C C . ASP B 1 69 ? -2.055 25.516 -3.65 1 97.75 69 ASP B C 1
ATOM 3008 O O . ASP B 1 69 ? -3.121 25.328 -3.059 1 97.75 69 ASP B O 1
ATOM 3012 N N . VAL B 1 70 ? -1.287 24.484 -4.035 1 98.25 70 VAL B N 1
ATOM 3013 C CA . VAL B 1 70 ? -1.7 23.109 -3.85 1 98.25 70 VAL B CA 1
ATOM 3014 C C . VAL B 1 70 ? -1.465 22.688 -2.402 1 98.25 70 VAL B C 1
ATOM 3016 O O . VAL B 1 70 ? -1.841 21.578 -2 1 98.25 70 VAL B O 1
ATOM 3019 N N . ALA B 1 71 ? -0.855 23.547 -1.598 1 98.25 71 ALA B N 1
ATOM 3020 C CA . ALA B 1 71 ? -0.528 23.219 -0.212 1 98.25 71 ALA B CA 1
ATOM 3021 C C . ALA B 1 71 ? -1.782 22.859 0.575 1 98.25 71 ALA B C 1
ATOM 3023 O O . ALA B 1 71 ? -1.725 22.047 1.502 1 98.25 71 ALA B O 1
ATOM 3024 N N . ILE B 1 72 ? -2.908 23.359 0.198 1 97.94 72 ILE B N 1
ATOM 3025 C CA . ILE B 1 72 ? -4.164 23.141 0.901 1 97.94 72 ILE B CA 1
ATOM 3026 C C . ILE B 1 72 ? -4.543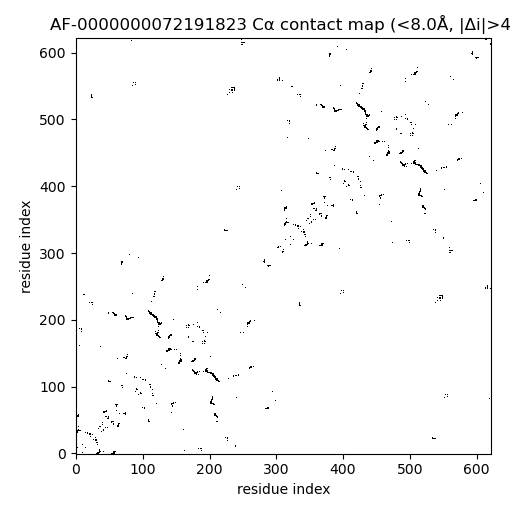 21.656 0.82 1 97.94 72 ILE B C 1
ATOM 3028 O O . ILE B 1 72 ? -5.285 21.156 1.667 1 97.94 72 ILE B O 1
ATOM 3032 N N . PHE B 1 73 ? -4.016 20.922 -0.191 1 98.31 73 PHE B N 1
ATOM 3033 C CA . PHE B 1 73 ? -4.305 19.516 -0.378 1 98.31 73 PHE B CA 1
ATOM 3034 C C . PHE B 1 73 ? -3.27 18.641 0.333 1 98.31 73 PHE B C 1
ATOM 3036 O O . PHE B 1 73 ? -3.432 17.422 0.43 1 98.31 73 PHE B O 1
ATOM 3043 N N . GLY B 1 74 ? -2.164 19.281 0.776 1 96.88 74 GLY B N 1
ATOM 3044 C CA . GLY B 1 74 ? -1.059 18.547 1.378 1 96.88 74 GLY B CA 1
ATOM 3045 C C . GLY B 1 74 ? -1.288 18.219 2.84 1 96.88 74 GLY B C 1
ATOM 3046 O O . GLY B 1 74 ? -1.131 19.078 3.709 1 96.88 74 GLY B O 1
ATOM 3047 N N . ALA B 1 75 ? -1.43 17.078 3.27 1 96.81 75 ALA B N 1
ATOM 3048 C CA . ALA B 1 75 ? -1.814 16.469 4.539 1 96.81 75 ALA B CA 1
ATOM 3049 C C . ALA B 1 75 ? -3.191 15.82 4.441 1 96.81 75 ALA B C 1
ATOM 3051 O O . ALA B 1 75 ? -3.365 14.828 3.734 1 96.81 75 ALA B O 1
ATOM 3052 N N . TYR B 1 76 ? -4.172 16.344 5.258 1 97.31 76 TYR B N 1
ATOM 3053 C CA . TYR B 1 76 ? -5.523 15.797 5.207 1 97.31 76 TYR B CA 1
ATOM 3054 C C . TYR B 1 76 ? -6.48 16.766 4.52 1 97.31 76 TYR B C 1
ATOM 3056 O O . TYR B 1 76 ? -6.828 17.812 5.078 1 97.31 76 TYR B O 1
ATOM 3064 N N . PHE B 1 77 ? -6.828 16.484 3.266 1 98.19 77 PHE B N 1
ATOM 3065 C CA . PHE B 1 77 ? -7.926 17.172 2.596 1 98.19 77 PHE B CA 1
ATOM 3066 C C . PHE B 1 77 ? -9.227 16.391 2.752 1 98.19 77 PHE B C 1
ATOM 3068 O O . PHE B 1 77 ? -9.336 15.258 2.291 1 98.19 77 PHE B O 1
ATOM 3075 N N . PRO B 1 78 ? -10.234 16.969 3.4 1 98.25 78 PRO B N 1
ATOM 3076 C CA . PRO B 1 78 ? -11.398 16.219 3.869 1 98.25 78 PRO B CA 1
ATOM 3077 C C . PRO B 1 78 ? -12.039 15.383 2.764 1 98.25 78 PRO B C 1
ATOM 3079 O O . PRO B 1 78 ? -12.531 15.938 1.776 1 98.25 78 PRO B O 1
ATOM 3082 N N . PHE B 1 79 ? -12.047 14.086 2.922 1 97.38 79 PHE B N 1
ATOM 3083 C CA . PHE B 1 79 ? -12.766 13.078 2.162 1 97.38 79 PHE B CA 1
ATOM 3084 C C . PHE B 1 79 ? -12.188 12.938 0.758 1 97.38 79 PHE B C 1
ATOM 3086 O O . PHE B 1 79 ? -12.852 12.43 -0.147 1 97.38 79 PHE B O 1
ATOM 3093 N N . ALA B 1 80 ? -10.945 13.422 0.585 1 97.19 80 ALA B N 1
ATOM 3094 C CA . ALA B 1 80 ? -10.281 13.242 -0.703 1 97.19 80 ALA B CA 1
ATOM 3095 C C . ALA B 1 80 ? -9.945 11.773 -0.949 1 97.19 80 ALA B C 1
ATOM 3097 O O . ALA B 1 80 ? -9.969 11.305 -2.09 1 97.19 80 ALA B O 1
ATOM 3098 N N . THR B 1 81 ? -9.617 11.023 0.125 1 96.75 81 THR B N 1
ATOM 3099 C CA . THR B 1 81 ? -9.219 9.625 0.021 1 96.75 81 THR B CA 1
ATOM 3100 C C . THR B 1 81 ? -9.945 8.781 1.061 1 96.75 81 THR B C 1
ATOM 3102 O O . THR B 1 81 ? -10.375 9.289 2.098 1 96.75 81 THR B O 1
ATOM 3105 N N . ARG B 1 82 ? -10.094 7.547 0.759 1 94.5 82 ARG B N 1
ATOM 3106 C CA . ARG B 1 82 ? -10.68 6.594 1.697 1 94.5 82 ARG B CA 1
ATOM 3107 C C . ARG B 1 82 ? -9.625 5.617 2.209 1 94.5 82 ARG B C 1
ATOM 3109 O O . ARG B 1 82 ? -9.68 5.188 3.363 1 94.5 82 ARG B O 1
ATOM 3116 N N . TYR B 1 83 ? -8.719 5.25 1.339 1 95.56 83 TYR B N 1
ATOM 3117 C CA . TYR B 1 83 ? -7.637 4.32 1.649 1 95.56 83 TYR B CA 1
ATOM 3118 C C . TYR B 1 83 ? -6.277 4.965 1.428 1 95.56 83 TYR B C 1
ATOM 3120 O O . TYR B 1 83 ? -6.145 5.891 0.622 1 95.56 83 TYR B O 1
ATOM 3128 N N . SER B 1 84 ? -5.316 4.449 2.16 1 96.5 84 SER B N 1
ATOM 3129 C CA . SER B 1 84 ? -3.959 4.961 1.992 1 96.5 84 SER B CA 1
ATOM 3130 C C . SER B 1 84 ? -3.488 4.812 0.549 1 96.5 84 SER B C 1
ATOM 3132 O O . SER B 1 84 ? -2.777 5.676 0.032 1 96.5 84 SER B O 1
ATOM 3134 N N . LEU B 1 85 ? -3.898 3.803 -0.187 1 97.06 85 LEU B N 1
ATOM 3135 C CA . LEU B 1 85 ? -3.436 3.521 -1.541 1 97.06 85 LEU B CA 1
ATOM 3136 C C . LEU B 1 85 ? -4.062 4.484 -2.541 1 97.06 85 LEU B C 1
ATOM 3138 O O . LEU B 1 85 ? -3.609 4.582 -3.686 1 97.06 85 LEU B O 1
ATOM 3142 N N . ASP B 1 86 ? -5.086 5.23 -2.139 1 97.69 86 ASP B N 1
ATOM 3143 C CA . ASP B 1 86 ? -5.629 6.27 -3.008 1 97.69 86 ASP B CA 1
ATOM 3144 C C . ASP B 1 86 ? -4.586 7.344 -3.305 1 97.69 86 ASP B C 1
ATOM 3146 O O . ASP B 1 86 ? -4.551 7.898 -4.406 1 97.69 86 ASP B O 1
ATOM 3150 N N . VAL B 1 87 ? -3.73 7.57 -2.344 1 98.44 87 VAL B N 1
ATOM 3151 C CA . VAL B 1 87 ? -2.781 8.672 -2.453 1 98.44 87 VAL B CA 1
ATOM 3152 C C . VAL B 1 87 ? -1.788 8.391 -3.58 1 98.44 87 VAL B C 1
ATOM 3154 O O . VAL B 1 87 ? -1.687 9.164 -4.535 1 98.44 87 VAL B O 1
ATOM 3157 N N . PRO B 1 88 ? -1.096 7.277 -3.494 1 98.38 88 PRO B N 1
ATOM 3158 C CA . PRO B 1 88 ? -0.178 7.059 -4.617 1 98.38 88 PRO B CA 1
ATOM 3159 C C . PRO B 1 88 ? -0.906 6.852 -5.941 1 98.38 88 PRO B C 1
ATOM 3161 O O . PRO B 1 88 ? -0.381 7.207 -7 1 98.38 88 PRO B O 1
ATOM 3164 N N . ALA B 1 89 ? -2.084 6.281 -5.969 1 98.12 89 ALA B N 1
ATOM 3165 C CA . ALA B 1 89 ? -2.852 6.168 -7.207 1 98.12 89 ALA B CA 1
ATOM 3166 C C . ALA B 1 89 ? -3.125 7.539 -7.812 1 98.12 89 ALA B C 1
ATOM 3168 O O . ALA B 1 89 ? -2.953 7.738 -9.016 1 98.12 89 ALA B O 1
ATOM 3169 N N . LEU B 1 90 ? -3.529 8.5 -6.988 1 98.75 90 LEU B N 1
ATOM 3170 C CA . LEU B 1 90 ? -3.828 9.859 -7.43 1 98.75 90 LEU B CA 1
ATOM 3171 C C . LEU B 1 90 ? -2.576 10.539 -7.969 1 98.75 90 LEU B C 1
ATOM 3173 O O . LEU B 1 90 ? -2.619 11.195 -9.016 1 98.75 90 LEU B O 1
ATOM 3177 N N . PHE B 1 91 ? -1.482 10.367 -7.277 1 98.81 91 PHE B N 1
ATOM 3178 C CA . PHE B 1 91 ? -0.26 11.055 -7.672 1 98.81 91 PHE B CA 1
ATOM 3179 C C . PHE B 1 91 ? 0.352 10.414 -8.906 1 98.81 91 PHE B C 1
ATOM 3181 O O . PHE B 1 91 ? 0.744 11.102 -9.844 1 98.81 91 PHE B O 1
ATOM 3188 N N . GLU B 1 92 ? 0.369 9.109 -8.961 1 98.44 92 GLU B N 1
ATOM 3189 C CA . GLU B 1 92 ? 1.167 8.43 -9.977 1 98.44 92 GLU B CA 1
ATOM 3190 C C . GLU B 1 92 ? 0.338 8.125 -11.219 1 98.44 92 GLU B C 1
ATOM 3192 O O . GLU B 1 92 ? 0.886 7.965 -12.312 1 98.44 92 GLU B O 1
ATOM 3197 N N . HIS B 1 93 ? -0.973 8.047 -11.078 1 98.44 93 HIS B N 1
ATOM 3198 C CA . HIS B 1 93 ? -1.757 7.562 -12.211 1 98.44 93 HIS B CA 1
ATOM 3199 C C . HIS B 1 93 ? -2.814 8.578 -12.625 1 98.44 93 HIS B C 1
ATOM 3201 O O . HIS B 1 93 ? -3.357 8.5 -13.727 1 98.44 93 HIS B O 1
ATOM 3207 N N . TRP B 1 94 ? -3.094 9.523 -11.781 1 98.56 94 TRP B N 1
ATOM 3208 C CA . TRP B 1 94 ? -4.102 10.531 -12.117 1 98.56 94 TRP B CA 1
ATOM 3209 C C . TRP B 1 94 ? -3.465 11.906 -12.273 1 98.56 94 TRP B C 1
ATOM 3211 O O . TRP B 1 94 ? -4.168 12.906 -12.453 1 98.56 94 TRP B O 1
ATOM 3221 N N . GLY B 1 95 ? -2.146 11.992 -12.109 1 98.44 95 GLY B N 1
ATOM 3222 C CA . GLY B 1 95 ? -1.414 13.156 -12.578 1 98.44 95 GLY B CA 1
ATOM 3223 C C . GLY B 1 95 ? -1.168 14.188 -11.5 1 98.44 95 GLY B C 1
ATOM 3224 O O . GLY B 1 95 ? -0.662 15.273 -11.773 1 98.44 95 GLY B O 1
ATOM 3225 N N . LEU B 1 96 ? -1.499 13.914 -10.242 1 98.81 96 LEU B N 1
ATOM 3226 C CA . LEU B 1 96 ? -1.249 14.898 -9.195 1 98.81 96 LEU B CA 1
ATOM 3227 C C . LEU B 1 96 ? 0.24 15.211 -9.086 1 98.81 96 LEU B C 1
ATOM 3229 O O . LEU B 1 96 ? 0.621 16.344 -8.758 1 98.81 96 LEU B O 1
ATOM 3233 N N . ASN B 1 97 ? 1.087 14.219 -9.359 1 98.56 97 ASN B N 1
ATOM 3234 C CA . ASN B 1 97 ? 2.525 14.453 -9.297 1 98.56 97 ASN B CA 1
ATOM 3235 C C . ASN B 1 97 ? 2.959 15.523 -10.289 1 98.56 97 ASN B C 1
ATOM 3237 O O . ASN B 1 97 ? 3.777 16.391 -9.969 1 98.56 97 ASN B O 1
ATOM 3241 N N . LYS B 1 98 ? 2.406 15.547 -11.5 1 98.62 98 LYS B N 1
ATOM 3242 C CA . LYS B 1 98 ? 2.725 16.562 -12.492 1 98.62 98 LYS B CA 1
ATOM 3243 C C . LYS B 1 98 ? 2.252 17.938 -12.047 1 98.62 98 LYS B C 1
ATOM 3245 O O . LYS B 1 98 ? 2.947 18.938 -12.25 1 98.62 98 LYS B O 1
ATOM 3250 N N . ILE B 1 99 ? 1.073 17.969 -11.445 1 98.81 99 ILE B N 1
ATOM 3251 C CA . ILE B 1 99 ? 0.532 19.234 -10.945 1 98.81 99 ILE B CA 1
ATOM 3252 C C . ILE B 1 99 ? 1.423 19.766 -9.828 1 98.81 99 ILE B C 1
ATOM 3254 O O . ILE B 1 99 ? 1.711 20.969 -9.781 1 98.81 99 ILE B O 1
ATOM 3258 N N . TRP B 1 100 ? 1.878 18.906 -8.906 1 98.75 100 TRP B N 1
ATOM 3259 C CA . TRP B 1 100 ? 2.779 19.297 -7.828 1 98.75 100 TRP B CA 1
ATOM 3260 C C . TRP B 1 100 ? 4.109 19.797 -8.383 1 98.75 100 TRP B C 1
ATOM 3262 O O . TRP B 1 100 ? 4.648 20.797 -7.918 1 98.75 100 TRP B O 1
ATOM 3272 N N . GLN B 1 101 ? 4.613 19.094 -9.367 1 98.44 101 GLN B N 1
ATOM 3273 C CA . GLN B 1 101 ? 5.855 19.531 -10 1 98.44 101 GLN B CA 1
ATOM 3274 C C . GLN B 1 101 ? 5.703 20.906 -10.625 1 98.44 101 GLN B C 1
ATOM 3276 O O . GLN B 1 101 ? 6.582 21.766 -10.469 1 98.44 101 GLN B O 1
ATOM 3281 N N . GLU B 1 102 ? 4.609 21.062 -11.305 1 98.44 102 GLU B N 1
ATOM 3282 C CA . GLU B 1 102 ? 4.316 22.359 -11.906 1 98.44 102 GLU B CA 1
ATOM 3283 C C . GLU B 1 102 ? 4.262 23.453 -10.844 1 98.44 102 GLU B C 1
ATOM 3285 O O . GLU B 1 102 ? 4.871 24.516 -11 1 98.44 102 GLU B O 1
ATOM 3290 N N . ALA B 1 103 ? 3.574 23.219 -9.773 1 98.62 103 ALA B N 1
ATOM 3291 C CA . ALA B 1 103 ? 3.389 24.203 -8.711 1 98.62 103 ALA B CA 1
ATOM 3292 C C . ALA B 1 103 ? 4.727 24.594 -8.078 1 98.62 103 ALA B C 1
ATOM 3294 O O . ALA B 1 103 ? 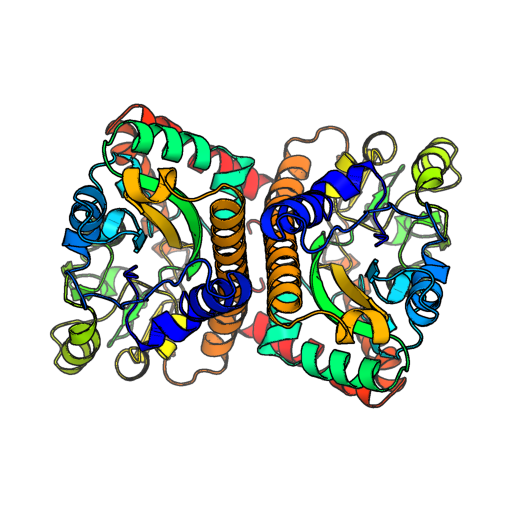5.012 25.766 -7.887 1 98.62 103 ALA B O 1
ATOM 3295 N N . TYR B 1 104 ? 5.547 23.656 -7.824 1 98.38 104 TYR B N 1
ATOM 3296 C CA . TYR B 1 104 ? 6.773 23.922 -7.082 1 98.38 104 TYR B CA 1
ATOM 3297 C C . TYR B 1 104 ? 7.891 24.375 -8.016 1 98.38 104 TYR B C 1
ATOM 3299 O O . TYR B 1 104 ? 8.883 24.969 -7.57 1 98.38 104 TYR B O 1
ATOM 3307 N N . ALA B 1 105 ? 7.781 24.109 -9.312 1 97.69 105 ALA B N 1
ATOM 3308 C CA . ALA B 1 105 ? 8.711 24.672 -10.289 1 97.69 105 ALA B CA 1
ATOM 3309 C C . ALA B 1 105 ? 8.633 26.188 -10.305 1 97.69 105 ALA B C 1
ATOM 3311 O O . ALA B 1 105 ? 9.578 26.875 -10.711 1 97.69 105 ALA B O 1
ATOM 3312 N N . GLU B 1 106 ? 7.543 26.703 -9.828 1 98.06 106 GLU B N 1
ATOM 3313 C CA . GLU B 1 106 ? 7.324 28.156 -9.812 1 98.06 106 GLU B CA 1
ATOM 3314 C C . GLU B 1 106 ? 7.934 28.797 -8.57 1 98.06 106 GLU B C 1
ATOM 3316 O O . GLU B 1 106 ? 7.973 30.016 -8.445 1 98.06 106 GLU B O 1
ATOM 3321 N N . ILE B 1 107 ? 8.414 28.031 -7.664 1 98.25 107 ILE B N 1
ATOM 3322 C CA . ILE B 1 107 ? 8.992 28.516 -6.418 1 98.25 107 ILE B CA 1
ATOM 3323 C C . ILE B 1 107 ? 10.5 28.281 -6.418 1 98.25 107 ILE B C 1
ATOM 3325 O O . ILE B 1 107 ? 10.953 27.141 -6.383 1 98.25 107 ILE B O 1
ATOM 3329 N N . LYS B 1 108 ? 11.227 29.344 -6.41 1 97.75 108 LYS B N 1
ATOM 3330 C CA . LYS B 1 108 ? 12.68 29.234 -6.441 1 97.75 108 LYS B CA 1
ATOM 3331 C C . LYS B 1 108 ? 13.219 28.672 -5.129 1 97.75 108 LYS B C 1
ATOM 3333 O O . LYS B 1 108 ? 12.719 29.016 -4.055 1 97.75 108 LYS B O 1
ATOM 3338 N N . GLY B 1 109 ? 14.234 27.797 -5.277 1 98.25 109 GLY B N 1
ATOM 3339 C CA . GLY B 1 109 ? 15.008 27.391 -4.113 1 98.25 109 GLY B CA 1
ATOM 3340 C C . GLY B 1 109 ? 14.508 26.094 -3.506 1 98.25 109 GLY B C 1
ATOM 3341 O O . GLY B 1 109 ? 15.148 25.531 -2.611 1 98.25 109 GLY B O 1
ATOM 3342 N N . VAL B 1 110 ? 13.352 25.641 -3.986 1 98.62 110 VAL B N 1
ATOM 3343 C CA . VAL B 1 110 ? 12.828 24.391 -3.418 1 98.62 110 VAL B CA 1
ATOM 3344 C C . VAL B 1 110 ? 12.461 23.422 -4.539 1 98.62 110 VAL B C 1
ATOM 3346 O O . VAL B 1 110 ? 11.812 23.812 -5.516 1 98.62 110 VAL B O 1
ATOM 3349 N N . THR B 1 111 ? 12.906 22.188 -4.43 1 98.69 111 THR B N 1
ATOM 3350 C CA . THR B 1 111 ? 12.531 21.094 -5.32 1 98.69 111 THR B CA 1
ATOM 3351 C C . THR B 1 111 ? 11.633 20.094 -4.598 1 98.69 111 THR B C 1
ATOM 3353 O O . THR B 1 111 ? 11.984 19.578 -3.531 1 98.69 111 THR B O 1
ATOM 3356 N N . TRP B 1 112 ? 10.414 19.922 -5.117 1 98.81 112 TRP B N 1
ATOM 3357 C CA . TRP B 1 112 ? 9.531 18.859 -4.641 1 98.81 112 TRP B CA 1
ATOM 3358 C C . TRP B 1 112 ? 10.008 17.5 -5.129 1 98.81 112 TRP B C 1
ATOM 3360 O O . TRP B 1 112 ? 10.281 17.312 -6.32 1 98.81 112 TRP B O 1
ATOM 3370 N N . LEU B 1 113 ? 10.102 16.5 -4.227 1 98.69 113 LEU B N 1
ATOM 3371 C CA . LEU B 1 113 ? 10.766 15.258 -4.594 1 98.69 113 LEU B CA 1
ATOM 3372 C C . LEU B 1 113 ? 9.766 14.117 -4.688 1 98.69 113 LEU B C 1
ATOM 3374 O O . LEU B 1 113 ? 10.094 13.031 -5.176 1 98.69 113 LEU B O 1
ATOM 3378 N N . GLY B 1 114 ? 8.547 14.32 -4.207 1 98.19 114 GLY B N 1
ATOM 3379 C CA . GLY B 1 114 ? 7.535 13.273 -4.238 1 98.19 114 GLY B CA 1
ATOM 3380 C C . GLY B 1 114 ? 6.68 13.242 -2.984 1 98.19 114 GLY B C 1
ATOM 3381 O O . GLY B 1 114 ? 7.012 13.875 -1.979 1 98.19 114 GLY B O 1
ATOM 3382 N N . ALA B 1 115 ? 5.594 12.508 -3.08 1 98.06 115 ALA B N 1
ATOM 3383 C CA . ALA B 1 115 ? 4.645 12.391 -1.978 1 98.06 115 ALA B CA 1
ATOM 3384 C C . ALA B 1 115 ? 4.273 10.93 -1.729 1 98.06 115 ALA B C 1
ATOM 3386 O O . ALA B 1 115 ? 4.391 10.094 -2.627 1 98.06 115 ALA B O 1
ATOM 3387 N N . GLY B 1 116 ? 3.904 10.594 -0.531 1 96.56 116 GLY B N 1
ATOM 3388 C CA . GLY B 1 116 ? 3.379 9.297 -0.13 1 96.56 116 GLY B CA 1
ATOM 3389 C C . GLY B 1 116 ? 2.238 9.398 0.865 1 96.56 116 GLY B C 1
ATOM 3390 O O . GLY B 1 116 ? 1.837 10.5 1.246 1 96.56 116 GLY B O 1
ATOM 3391 N N . SER B 1 117 ? 1.691 8.219 1.093 1 90.69 117 SER B N 1
ATOM 3392 C CA . SER B 1 117 ? 0.536 8.164 1.983 1 90.69 117 SER B CA 1
ATOM 3393 C C . SER B 1 117 ? 0.925 7.652 3.365 1 90.69 117 SER B C 1
ATOM 3395 O O . SER B 1 117 ? 1.889 6.895 3.504 1 90.69 117 SER B O 1
ATOM 3397 N N . TRP B 1 118 ? 0.007 8.07 4.348 1 84.69 118 TRP B N 1
ATOM 3398 C CA . TRP B 1 118 ? 0.179 7.629 5.727 1 84.69 118 TRP B CA 1
ATOM 3399 C C . TRP B 1 118 ? -1.156 7.211 6.332 1 84.69 118 TRP B C 1
ATOM 3401 O O . TRP B 1 118 ? -1.9 6.43 5.738 1 84.69 118 TRP B O 1
ATOM 3411 N N . ASP B 1 119 ? -1.408 7.582 7.539 1 93.44 119 ASP B N 1
ATOM 3412 C CA . ASP B 1 119 ? -2.539 7.16 8.359 1 93.44 119 ASP B CA 1
ATOM 3413 C C . ASP B 1 119 ? -3.781 7.992 8.055 1 93.44 119 ASP B C 1
ATOM 3415 O O . ASP B 1 119 ? -3.688 9.055 7.43 1 93.44 119 ASP B O 1
ATOM 3419 N N . PRO B 1 120 ? -4.969 7.504 8.383 1 97.62 120 PRO B N 1
ATOM 3420 C CA . PRO B 1 120 ? -6.207 8.289 8.289 1 97.62 120 PRO B CA 1
ATOM 3421 C C . PRO B 1 120 ? -6.293 9.375 9.359 1 97.62 120 PRO B C 1
ATOM 3423 O O . PRO B 1 120 ? -5.43 9.453 10.234 1 97.62 120 PRO B O 1
ATOM 3426 N N . CYS B 1 121 ? -7.23 10.211 9.172 1 98 121 CYS B N 1
ATOM 3427 C CA . CYS B 1 121 ? -7.426 11.273 10.148 1 98 121 CYS B CA 1
ATOM 3428 C C . CYS B 1 121 ? -8.719 11.062 10.938 1 98 121 CYS B C 1
ATOM 3430 O O . CYS B 1 121 ? -9.805 11.391 10.453 1 98 121 CYS B O 1
ATOM 3432 N N . ASN B 1 122 ? -8.586 10.578 12.18 1 98.31 122 ASN B N 1
ATOM 3433 C CA . ASN B 1 122 ? -9.68 10.352 13.117 1 98.31 122 ASN B CA 1
ATOM 3434 C C . ASN B 1 122 ? -9.562 11.258 14.336 1 98.31 122 ASN B C 1
ATOM 3436 O O . ASN B 1 122 ? -8.586 12 14.477 1 98.31 122 ASN B O 1
ATOM 3440 N N . PHE B 1 123 ? -10.594 11.234 15.148 1 98.69 123 PHE B N 1
ATOM 3441 C CA . PHE B 1 123 ? -10.555 11.922 16.438 1 98.69 123 PHE B CA 1
ATOM 3442 C C . PHE B 1 123 ? -10.148 10.961 17.547 1 98.69 123 PHE B C 1
ATOM 3444 O O . PHE B 1 123 ? -10.734 9.883 17.688 1 98.69 123 PHE B O 1
ATOM 3451 N N . ALA B 1 124 ? -9.133 11.242 18.234 1 98.81 124 ALA B N 1
ATOM 3452 C CA . ALA B 1 124 ? -8.852 10.711 19.562 1 98.81 124 ALA B CA 1
ATOM 3453 C C . ALA B 1 124 ? -9.148 11.742 20.656 1 98.81 124 ALA B C 1
ATOM 3455 O O . ALA B 1 124 ? -8.602 12.844 20.625 1 98.81 124 ALA B O 1
ATOM 3456 N N . THR B 1 125 ? -10.008 11.406 21.578 1 98.88 125 THR B N 1
ATOM 3457 C CA . THR B 1 125 ? -10.508 12.438 22.484 1 98.88 125 THR B CA 1
ATOM 3458 C C . THR B 1 125 ? -10.5 11.953 23.922 1 98.88 125 THR B C 1
ATOM 3460 O O . THR B 1 125 ? -10.438 10.75 24.188 1 98.88 125 THR B O 1
ATOM 3463 N N . THR B 1 126 ? -10.508 12.914 24.875 1 98.56 126 THR B N 1
ATOM 3464 C CA . THR B 1 126 ? -10.523 12.617 26.297 1 98.56 126 THR B CA 1
ATOM 3465 C C . THR B 1 126 ? -11.938 12.297 26.766 1 98.56 126 THR B C 1
ATOM 3467 O O . THR B 1 126 ? -12.125 11.672 27.812 1 98.56 126 THR B O 1
ATOM 3470 N N . THR B 1 127 ? -12.953 12.742 26.031 1 98.56 127 THR B N 1
ATOM 3471 C CA . THR B 1 127 ? -14.359 12.422 26.25 1 98.56 127 THR B CA 1
ATOM 3472 C C . THR B 1 127 ? -14.977 11.781 25.016 1 98.56 127 THR B C 1
ATOM 3474 O O . THR B 1 127 ? -14.492 11.984 23.906 1 98.56 127 THR B O 1
ATOM 3477 N N . PRO B 1 128 ? -16.031 11.016 25.156 1 98.56 128 PRO B N 1
ATOM 3478 C CA . PRO B 1 128 ? -16.578 10.273 24.016 1 98.56 128 PRO B CA 1
ATOM 3479 C C . PRO B 1 128 ? -17.25 11.188 23 1 98.56 128 PRO B C 1
ATOM 3481 O O . PRO B 1 128 ? -17.844 12.195 23.359 1 98.56 128 PRO B O 1
ATOM 3484 N N . VAL B 1 129 ? -17.141 10.867 21.781 1 98.75 129 VAL B N 1
ATOM 3485 C CA . VAL B 1 129 ? -17.844 11.5 20.672 1 98.75 129 VAL B CA 1
ATOM 3486 C C . VAL B 1 129 ? -18.781 10.484 20 1 98.75 129 VAL B C 1
ATOM 3488 O O . VAL B 1 129 ? -18.328 9.5 19.422 1 98.75 129 VAL B O 1
ATOM 3491 N N . ARG B 1 130 ? -20.094 10.719 20.094 1 98.69 130 ARG B N 1
ATOM 3492 C CA . ARG B 1 130 ? -21.078 9.781 19.547 1 98.69 130 ARG B CA 1
ATOM 3493 C C . ARG B 1 130 ? -22.078 10.5 18.656 1 98.69 130 ARG B C 1
ATOM 3495 O O . ARG B 1 130 ? -22.969 9.867 18.094 1 98.69 130 ARG B O 1
ATOM 3502 N N . SER B 1 131 ? -21.969 11.805 18.578 1 98.62 131 SER B N 1
ATOM 3503 C CA . SER B 1 131 ? -22.766 12.664 17.719 1 98.62 131 SER B CA 1
ATOM 3504 C C . SER B 1 131 ? -21.969 13.883 17.266 1 98.62 131 SER B C 1
ATOM 3506 O O . SER B 1 131 ? -20.922 14.195 17.828 1 98.62 131 SER B O 1
ATOM 3508 N N . LEU B 1 132 ? -22.453 14.57 16.219 1 98.44 132 LEU B N 1
ATOM 3509 C CA . LEU B 1 132 ? -21.781 15.789 15.758 1 98.44 132 LEU B CA 1
ATOM 3510 C C . LEU B 1 132 ? -21.797 16.859 16.844 1 98.44 132 LEU B C 1
ATOM 3512 O O . LEU B 1 132 ? -20.859 17.641 16.953 1 98.44 132 LEU B O 1
ATOM 3516 N N . ALA B 1 133 ? -22.812 16.844 17.609 1 98.38 133 ALA B N 1
ATOM 3517 C CA . ALA B 1 133 ? -22.953 17.812 18.703 1 98.38 133 ALA B CA 1
ATOM 3518 C C . ALA B 1 133 ? -21.812 17.656 19.703 1 98.38 133 ALA B C 1
ATOM 3520 O O . ALA B 1 133 ? -21.375 18.641 20.312 1 98.38 133 ALA B O 1
ATOM 3521 N N . ASP B 1 134 ? -21.312 16.453 19.875 1 98.62 134 ASP B N 1
ATOM 3522 C CA . ASP B 1 134 ? -20.25 16.172 20.844 1 98.62 134 ASP B CA 1
ATOM 3523 C C . ASP B 1 134 ? -18.938 16.812 20.406 1 98.62 134 ASP B C 1
ATOM 3525 O O . ASP B 1 134 ? -18 16.922 21.203 1 98.62 134 ASP B O 1
ATOM 3529 N N . LEU B 1 135 ? -18.797 17.25 19.156 1 98.38 135 LEU B N 1
ATOM 3530 C CA . LEU B 1 135 ? -17.562 17.828 18.641 1 98.38 135 LEU B CA 1
ATOM 3531 C C . LEU B 1 135 ? -17.5 19.328 18.938 1 98.38 135 LEU B C 1
ATOM 3533 O O . LEU B 1 135 ? -16.422 19.922 18.938 1 98.38 135 LEU B O 1
ATOM 3537 N N . LYS B 1 136 ? -18.672 19.922 19.125 1 98.25 136 LYS B N 1
ATOM 3538 C CA . LYS B 1 136 ? -18.75 21.359 19.312 1 98.25 136 LYS B CA 1
ATOM 3539 C C . LYS B 1 136 ? -17.953 21.812 20.531 1 98.25 136 LYS B C 1
ATOM 3541 O O . LYS B 1 136 ? -18.156 21.297 21.641 1 98.25 136 LYS B O 1
ATOM 3546 N N . GLY B 1 137 ? -17 22.719 20.281 1 98.31 137 GLY B N 1
ATOM 3547 C CA . GLY B 1 137 ? -16.25 23.328 21.359 1 98.31 137 GLY B CA 1
ATOM 3548 C C . GLY B 1 137 ? -14.984 22.578 21.719 1 98.31 137 GLY B C 1
ATOM 3549 O O . GLY B 1 137 ? -14.172 23.047 22.516 1 98.31 137 GLY B O 1
ATOM 3550 N N . LYS B 1 138 ? -14.797 21.453 21.188 1 98.56 138 LYS B N 1
ATOM 3551 C CA . LYS B 1 138 ? -13.602 20.672 21.5 1 98.56 138 LYS B CA 1
ATOM 3552 C C . LYS B 1 138 ? -12.359 21.312 20.906 1 98.56 138 LYS B C 1
ATOM 3554 O O . LYS B 1 138 ? -12.312 21.594 19.703 1 98.56 138 LYS B O 1
ATOM 3559 N N . ARG B 1 139 ? -11.375 21.578 21.766 1 98.69 139 ARG B N 1
ATOM 3560 C CA . ARG B 1 139 ? -10.055 22.047 21.344 1 98.69 139 ARG B CA 1
ATOM 3561 C C . ARG B 1 139 ? -9.172 20.891 20.906 1 98.69 139 ARG B C 1
ATOM 3563 O O . ARG B 1 139 ? -8.797 20.031 21.719 1 98.69 139 ARG B O 1
ATOM 3570 N N . VAL B 1 140 ? -8.836 20.875 19.625 1 98.19 140 VAL B N 1
ATOM 3571 C CA . VAL B 1 140 ? -8.18 19.688 19.094 1 98.19 140 VAL B CA 1
ATOM 3572 C C . VAL B 1 140 ? -6.906 20.094 18.359 1 98.19 140 VAL B C 1
ATOM 3574 O O . VAL B 1 140 ? -6.895 21.078 17.625 1 98.19 140 VAL B O 1
ATOM 3577 N N . PHE B 1 141 ? -5.781 19.375 18.656 1 97.94 141 PHE B N 1
ATOM 3578 C CA . PHE B 1 141 ? -4.59 19.469 17.812 1 97.94 141 PHE B CA 1
ATOM 3579 C C . PHE B 1 141 ? -4.859 18.906 16.422 1 97.94 141 PHE B C 1
ATOM 3581 O O . PHE B 1 141 ? -5.289 17.766 16.297 1 97.94 141 PHE B O 1
ATOM 3588 N N . SER B 1 142 ? -4.727 19.719 15.367 1 96.44 142 SER B N 1
ATOM 3589 C CA . SER B 1 142 ? -5.07 19.312 14.008 1 96.44 142 SER B CA 1
ATOM 3590 C C . SER B 1 142 ? -4.188 20.016 12.984 1 96.44 142 SER B C 1
ATOM 3592 O O . SER B 1 142 ? -3.301 20.781 13.344 1 96.44 142 SER B O 1
ATOM 3594 N N . PHE B 1 143 ? -4.309 19.609 11.703 1 95 143 PHE B N 1
ATOM 3595 C CA . PHE B 1 143 ? -3.668 20.297 10.586 1 95 143 PHE B CA 1
ATOM 3596 C C . PHE B 1 143 ? -4.473 21.516 10.172 1 95 143 PHE B C 1
ATOM 3598 O O . PHE B 1 143 ? -5.68 21.578 10.398 1 95 143 PHE B O 1
ATOM 3605 N N . PRO B 1 144 ? -3.824 22.469 9.5 1 95.19 144 PRO B N 1
ATOM 3606 C CA . PRO B 1 144 ? -4.523 23.719 9.156 1 95.19 144 PRO B CA 1
ATOM 3607 C C . PRO B 1 144 ? -5.766 23.469 8.305 1 95.19 144 PRO B C 1
ATOM 3609 O O . PRO B 1 144 ? -6.855 23.922 8.656 1 95.19 144 PRO B O 1
ATOM 3612 N N . THR B 1 145 ? -5.688 22.719 7.273 1 97.25 145 THR B N 1
ATOM 3613 C CA . THR B 1 145 ? -6.82 22.5 6.375 1 97.25 145 THR B CA 1
ATOM 3614 C C . THR B 1 145 ? -7.891 21.656 7.051 1 97.25 145 THR B C 1
ATOM 3616 O O . THR B 1 145 ? -9.078 21.984 7.004 1 97.25 145 THR B O 1
ATOM 3619 N N . GLY B 1 146 ? -7.5 20.562 7.672 1 96.31 146 GLY B N 1
ATOM 3620 C CA . GLY B 1 146 ? -8.453 19.719 8.391 1 96.31 146 GLY B CA 1
ATOM 3621 C C . GLY B 1 146 ? -9.164 20.469 9.508 1 96.31 146 GLY B C 1
ATOM 3622 O O . GLY B 1 146 ? -10.375 20.328 9.68 1 96.31 146 GLY B O 1
ATOM 3623 N N . GLY B 1 147 ? -8.367 21.25 10.227 1 97 147 GLY B N 1
ATOM 3624 C CA . GLY B 1 147 ? -8.93 22.047 11.312 1 97 147 GLY B CA 1
ATOM 3625 C C . GLY B 1 147 ? -9.922 23.078 10.836 1 97 147 GLY B C 1
ATOM 3626 O O . GLY B 1 147 ? -10.984 23.25 11.438 1 97 147 GLY B O 1
ATOM 3627 N N . ARG B 1 148 ? -9.555 23.766 9.789 1 96.88 148 ARG B N 1
ATOM 3628 C CA . ARG B 1 148 ? -10.453 24.75 9.203 1 96.88 148 ARG B CA 1
ATOM 3629 C C . ARG B 1 148 ? -11.773 24.109 8.797 1 96.88 148 ARG B C 1
ATOM 3631 O O . ARG B 1 148 ? -12.844 24.672 9.047 1 96.88 148 ARG B O 1
ATOM 3638 N N . PHE B 1 149 ? -11.758 23 8.156 1 98.44 149 PHE B N 1
ATOM 3639 C CA . PHE B 1 149 ? -12.961 22.297 7.734 1 98.44 149 PHE B CA 1
ATOM 3640 C C . PHE B 1 149 ? -13.812 21.906 8.938 1 98.44 149 PHE B C 1
ATOM 3642 O O . PHE B 1 149 ? -15.023 22.156 8.961 1 98.44 149 PHE B O 1
ATOM 3649 N N . MET B 1 150 ? -13.188 21.359 9.969 1 98.31 150 MET B N 1
ATOM 3650 C CA . MET B 1 150 ? -13.938 20.828 11.102 1 98.31 150 MET B CA 1
ATOM 3651 C C . MET B 1 150 ? -14.477 21.953 11.977 1 98.31 150 MET B C 1
ATOM 3653 O O . MET B 1 150 ? -15.391 21.75 12.773 1 98.31 150 MET B O 1
ATOM 3657 N N . SER B 1 151 ? -13.891 23.125 11.852 1 98.31 151 SER B N 1
ATOM 3658 C CA . SER B 1 151 ? -14.43 24.281 12.57 1 98.31 151 SER B CA 1
ATOM 3659 C C . SER B 1 151 ? -15.867 24.547 12.172 1 98.31 151 SER B C 1
ATOM 3661 O O . SER B 1 151 ? -16.641 25.141 12.938 1 98.31 151 SER B O 1
ATOM 3663 N N . ARG B 1 152 ? -16.281 24.125 10.992 1 98.19 152 ARG B N 1
ATOM 3664 C CA . ARG B 1 152 ? -17.656 24.266 10.523 1 98.19 152 ARG B CA 1
ATOM 3665 C C . ARG B 1 152 ? -18.609 23.484 11.406 1 98.19 152 ARG B C 1
ATOM 3667 O O . ARG B 1 152 ? -19.828 23.734 11.391 1 98.19 152 ARG B O 1
ATOM 3674 N N . PHE B 1 153 ? -18.109 22.562 12.117 1 98.12 153 PHE B N 1
ATOM 3675 C CA . PHE B 1 153 ? -18.906 21.734 13.008 1 98.12 153 PHE B CA 1
ATOM 3676 C C . PHE B 1 153 ? -18.625 22.078 14.461 1 98.12 153 PHE B C 1
ATOM 3678 O O . PHE B 1 153 ? -18.906 21.281 15.359 1 98.12 153 PHE B O 1
ATOM 3685 N N . GLY B 1 154 ? -17.891 23.203 14.688 1 98.25 154 GLY B N 1
ATOM 3686 C CA . GLY B 1 154 ? -17.719 23.75 16.016 1 98.25 154 GLY B CA 1
ATOM 3687 C C . GLY B 1 154 ? -16.422 23.359 16.672 1 98.25 154 GLY B C 1
ATOM 3688 O O . GLY B 1 154 ? -16.125 23.75 17.797 1 98.25 154 GLY B O 1
ATOM 3689 N N . VAL B 1 155 ? -15.617 22.578 16.062 1 98.44 155 VAL B N 1
ATOM 3690 C CA . VAL B 1 155 ? -14.312 22.203 16.594 1 98.44 155 VAL B CA 1
ATOM 3691 C C . VAL B 1 155 ? -13.398 23.422 16.641 1 98.44 155 VAL B C 1
ATOM 3693 O O . VAL B 1 155 ? -13.5 24.312 15.797 1 98.44 155 VAL B O 1
ATOM 3696 N N . ILE B 1 156 ? -12.539 23.484 17.625 1 98.5 156 ILE B N 1
ATOM 3697 C CA . ILE B 1 156 ? -11.562 24.547 17.766 1 98.5 156 ILE B CA 1
ATOM 3698 C C . ILE B 1 156 ? -10.156 24.016 17.547 1 98.5 156 ILE B C 1
ATOM 3700 O O . ILE B 1 156 ? -9.555 23.422 18.453 1 98.5 156 ILE B O 1
ATOM 3704 N N . PRO B 1 157 ? -9.633 24.203 16.375 1 97.56 157 PRO B N 1
ATOM 3705 C CA . PRO B 1 157 ? -8.273 23.734 16.109 1 97.56 157 PRO B CA 1
ATOM 3706 C C . PRO B 1 157 ? -7.211 24.5 16.906 1 97.56 157 PRO B C 1
ATOM 3708 O O . PRO B 1 157 ? -7.305 25.719 17.031 1 97.56 157 PRO B O 1
ATOM 3711 N N . VAL B 1 158 ? -6.223 23.766 17.422 1 96.31 158 VAL B N 1
ATOM 3712 C CA . VAL B 1 158 ? -5.133 24.344 18.203 1 96.31 158 VAL B CA 1
ATOM 3713 C C . VAL B 1 158 ? -3.791 23.906 17.609 1 96.31 158 VAL B C 1
ATOM 3715 O O . VAL B 1 158 ? -3.625 22.734 17.234 1 96.31 158 VAL B O 1
ATOM 3718 N N . SER B 1 159 ? -2.898 24.844 17.516 1 91.25 159 SER B N 1
ATOM 3719 C CA . SER B 1 159 ? -1.539 24.547 17.078 1 91.25 159 SER B CA 1
ATOM 3720 C C . SER B 1 159 ? -0.56 24.609 18.25 1 91.25 159 SER B C 1
ATOM 3722 O O . SER B 1 159 ? -0.564 25.578 19.016 1 91.25 159 SER B O 1
ATOM 3724 N N . LEU B 1 160 ? 0.158 23.578 18.438 1 93.38 160 LEU B N 1
ATOM 3725 C CA . LEU B 1 160 ? 1.182 23.484 19.469 1 93.38 160 LEU B CA 1
ATOM 3726 C C . LEU B 1 160 ? 2.412 22.75 18.953 1 93.38 160 LEU B C 1
ATOM 3728 O O . LEU B 1 160 ? 2.316 21.953 18 1 93.38 160 LEU B O 1
ATOM 3732 N N . PRO B 1 161 ? 3.586 23.094 19.562 1 92.12 161 PRO B N 1
ATOM 3733 C CA . PRO B 1 161 ? 4.73 22.234 19.25 1 92.12 161 PRO B CA 1
ATOM 3734 C C . PRO B 1 161 ? 4.48 20.766 19.609 1 92.12 161 PRO B C 1
ATOM 3736 O O . PRO B 1 161 ? 3.799 20.469 20.594 1 92.12 161 PRO B O 1
ATOM 3739 N N . TRP B 1 162 ? 5.051 19.938 18.875 1 91.94 162 TRP B N 1
ATOM 3740 C CA . TRP B 1 162 ? 4.828 18.484 18.984 1 91.94 162 TRP B CA 1
ATOM 3741 C C . TRP B 1 162 ? 5.02 18.016 20.406 1 91.94 162 TRP B C 1
ATOM 3743 O O . TRP B 1 162 ? 4.188 17.266 20.938 1 91.94 162 TRP B O 1
ATOM 3753 N N . GLU B 1 163 ? 6.082 18.422 21.078 1 89.75 163 GLU B N 1
ATOM 3754 C CA . GLU B 1 163 ? 6.477 17.906 22.391 1 89.75 163 GLU B CA 1
ATOM 3755 C C . GLU B 1 163 ? 5.496 18.359 23.469 1 89.75 163 GLU B C 1
ATOM 3757 O O . GLU B 1 163 ? 5.488 17.812 24.578 1 89.75 163 GLU B O 1
ATOM 3762 N N . ASP B 1 164 ? 4.664 19.297 23.125 1 94.75 164 ASP B N 1
ATOM 3763 C CA . ASP B 1 164 ? 3.752 19.859 24.125 1 94.75 164 ASP B CA 1
ATOM 3764 C C . ASP B 1 164 ? 2.375 19.203 24.031 1 94.75 164 ASP B C 1
ATOM 3766 O O . ASP B 1 164 ? 1.528 19.422 24.906 1 94.75 164 ASP B O 1
ATOM 3770 N N . ILE B 1 165 ? 2.148 18.391 23.078 1 96.38 165 ILE B N 1
ATOM 3771 C CA . ILE B 1 165 ? 0.811 17.875 22.781 1 96.38 165 ILE B CA 1
ATOM 3772 C C . ILE B 1 165 ? 0.345 16.969 23.922 1 96.38 165 ILE B C 1
ATOM 3774 O O . ILE B 1 165 ? -0.777 17.109 24.422 1 96.38 165 ILE B O 1
ATOM 3778 N N . GLN B 1 166 ? 1.205 16.125 24.344 1 95.06 166 GLN B N 1
ATOM 3779 C CA . GLN B 1 166 ? 0.804 15.18 25.375 1 95.06 166 GLN B CA 1
ATOM 3780 C C . GLN B 1 166 ? 0.472 15.898 26.688 1 95.06 166 GLN B C 1
ATOM 3782 O O . GLN B 1 166 ? -0.53 15.586 27.328 1 95.06 166 GLN B O 1
ATOM 3787 N N . VAL B 1 167 ? 1.334 16.812 27.094 1 96.12 167 VAL B N 1
ATOM 3788 C CA . VAL B 1 167 ? 1.119 17.562 28.328 1 96.12 167 VAL B CA 1
ATOM 3789 C C . VAL B 1 167 ? -0.162 18.375 28.219 1 96.12 167 VAL B C 1
ATOM 3791 O O . VAL B 1 167 ? -0.929 18.469 29.172 1 96.12 167 VAL B O 1
ATOM 3794 N N . ALA B 1 168 ? -0.369 18.922 27.031 1 97.88 168 ALA B N 1
ATOM 3795 C CA . ALA B 1 168 ? -1.57 19.719 26.797 1 97.88 168 ALA B CA 1
ATOM 3796 C C . ALA B 1 168 ? -2.828 18.859 26.906 1 97.88 168 ALA B C 1
ATOM 3798 O O . ALA B 1 168 ? -3.873 19.344 27.359 1 97.88 168 ALA B O 1
ATOM 3799 N N . LEU B 1 169 ? -2.797 17.625 26.5 1 98.19 169 LEU B N 1
ATOM 3800 C CA . LEU B 1 169 ? -3.904 16.703 26.672 1 98.19 169 LEU B CA 1
ATOM 3801 C C . LEU B 1 169 ? -4.121 16.375 28.141 1 98.19 169 LEU B C 1
ATOM 3803 O O . LEU B 1 169 ? -5.254 16.375 28.625 1 98.19 169 LEU B O 1
ATOM 3807 N N . GLN B 1 170 ? -3.062 16.188 28.906 1 97.38 170 GLN B N 1
ATOM 3808 C CA . GLN B 1 170 ? -3.111 15.805 30.297 1 97.38 170 GLN B CA 1
ATOM 3809 C C . GLN B 1 170 ? -3.695 16.922 31.172 1 97.38 170 GLN B C 1
ATOM 3811 O O . GLN B 1 170 ? -4.41 16.656 32.125 1 97.38 170 GLN B O 1
ATOM 3816 N N . THR B 1 171 ? -3.371 18.125 30.766 1 97.56 171 THR B N 1
ATOM 3817 C CA . THR B 1 171 ? -3.77 19.266 31.578 1 97.56 171 THR B CA 1
ATOM 3818 C C . THR B 1 171 ? -5.16 19.75 31.188 1 97.56 171 THR B C 1
ATOM 3820 O O . THR B 1 171 ? -5.723 20.625 31.844 1 97.56 171 THR B O 1
ATOM 3823 N N . GLY B 1 172 ? -5.613 19.297 30.062 1 96.94 172 GLY B N 1
ATOM 3824 C CA . GLY B 1 172 ? -6.941 19.703 29.609 1 96.94 172 GLY B CA 1
ATOM 3825 C C . GLY B 1 172 ? -6.922 20.922 28.703 1 96.94 172 GLY B C 1
ATOM 3826 O O . GLY B 1 172 ? -7.977 21.438 28.344 1 96.94 172 GLY B O 1
ATOM 3827 N N . GLU B 1 173 ? -5.77 21.344 28.359 1 97.81 173 GLU B N 1
ATOM 3828 C CA . GLU B 1 173 ? -5.66 22.391 27.344 1 97.81 173 GLU B CA 1
ATOM 3829 C C . GLU B 1 173 ? -6.18 21.906 26 1 97.81 173 GLU B C 1
ATOM 3831 O O . GLU B 1 173 ? -6.715 22.703 25.219 1 97.81 173 GLU B O 1
ATOM 3836 N N . LEU B 1 174 ? -5.945 20.656 25.703 1 98.56 174 LEU B N 1
ATOM 3837 C CA . LEU B 1 174 ? -6.508 19.984 24.547 1 98.56 174 LEU B CA 1
ATOM 3838 C C . LEU B 1 174 ? -7.551 18.953 24.969 1 98.56 174 LEU B C 1
ATOM 3840 O O . LEU B 1 174 ? -7.367 18.25 25.969 1 98.56 174 LEU B O 1
ATOM 3844 N N . ASP B 1 175 ? -8.57 18.891 24.188 1 98.69 175 ASP B N 1
ATOM 3845 C CA . ASP B 1 175 ? -9.602 17.891 24.406 1 98.69 175 ASP B CA 1
ATOM 3846 C C . ASP B 1 175 ? -9.359 16.656 23.531 1 98.69 175 ASP B C 1
ATOM 3848 O O . ASP B 1 175 ? -10.062 15.641 23.672 1 98.69 175 ASP B O 1
ATOM 3852 N N . GLY B 1 176 ? -8.469 16.734 22.641 1 98.62 176 GLY B N 1
ATOM 3853 C CA . GLY B 1 176 ? -8.156 15.617 21.766 1 98.62 176 GLY B CA 1
ATOM 3854 C C . GLY B 1 176 ? -7.24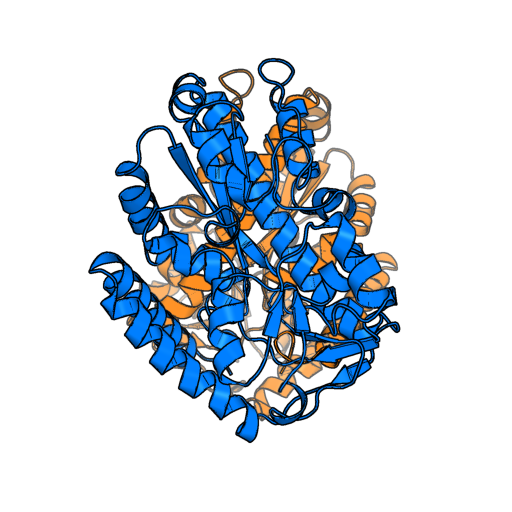6 16 20.609 1 98.62 176 GLY B C 1
ATOM 3855 O O . GLY B 1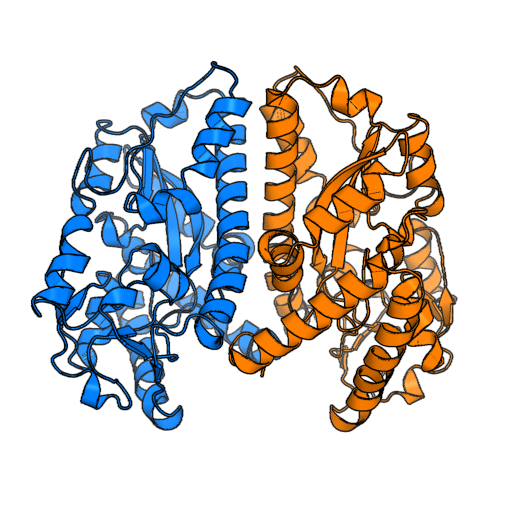 176 ? -6.633 17.062 20.625 1 98.62 176 GLY B O 1
ATOM 3856 N N . VAL B 1 177 ? -7.121 15.039 19.734 1 98.31 177 VAL B N 1
ATOM 3857 C CA . VAL B 1 177 ? -6.375 15.25 18.5 1 98.31 177 VAL B CA 1
ATOM 3858 C C . VAL B 1 177 ? -7.207 14.797 17.312 1 98.31 177 VAL B C 1
ATOM 3860 O O . VAL B 1 177 ? -7.934 13.805 17.391 1 98.31 177 VAL B O 1
ATOM 3863 N N . CYS B 1 178 ? -7.23 15.5 16.266 1 97.94 178 CYS B N 1
ATOM 3864 C CA . CYS B 1 178 ? -7.66 15.141 14.93 1 97.94 178 CYS B CA 1
ATOM 3865 C C . CYS B 1 178 ? -6.535 15.359 13.922 1 97.94 178 CYS B C 1
ATOM 3867 O O . CYS B 1 178 ? -6.582 16.297 13.117 1 97.94 178 CYS B O 1
ATOM 3869 N N . TRP B 1 179 ? -5.605 14.508 14.031 1 96.31 179 TRP B N 1
ATOM 3870 C CA . TRP B 1 179 ? -4.301 14.672 13.406 1 96.31 179 TRP B CA 1
ATOM 3871 C C . TRP B 1 179 ? -3.789 13.344 12.852 1 96.31 179 TRP B C 1
ATOM 3873 O O . TRP B 1 179 ? -2.93 13.32 11.969 1 96.31 179 TRP B O 1
ATOM 3883 N N . SER B 1 180 ? -4.332 12.242 13.312 1 97 180 SER B N 1
ATOM 3884 C CA . SER B 1 180 ? -3.785 10.922 13.008 1 97 180 SER B CA 1
ATOM 3885 C C . SER B 1 180 ? -4.852 9.836 13.125 1 97 180 SER B C 1
ATOM 3887 O O . SER B 1 180 ? -5.984 10.117 13.523 1 97 180 SER B O 1
ATOM 3889 N N . GLY B 1 181 ? -4.449 8.617 12.797 1 97.88 181 GLY B N 1
ATOM 3890 C CA . GLY B 1 181 ? -5.168 7.41 13.164 1 97.88 181 GLY B CA 1
ATOM 3891 C C . GLY B 1 181 ? -4.688 6.812 14.477 1 97.88 181 GLY B C 1
ATOM 3892 O O . GLY B 1 181 ? -3.867 7.41 15.18 1 97.88 181 GLY B O 1
ATOM 3893 N N . ILE B 1 182 ? -5.211 5.625 14.789 1 98.44 182 ILE B N 1
ATOM 3894 C CA . ILE B 1 182 ? -5.039 5.02 16.109 1 98.44 182 ILE B CA 1
ATOM 3895 C C . ILE B 1 182 ? -3.607 4.508 16.25 1 98.44 182 ILE B C 1
ATOM 3897 O O . ILE B 1 182 ? -3.057 4.496 17.359 1 98.44 182 ILE B O 1
ATOM 3901 N N . THR B 1 183 ? -2.934 4.117 15.164 1 98.44 183 THR B N 1
ATOM 3902 C CA . THR B 1 183 ? -1.554 3.65 15.227 1 98.44 183 THR B CA 1
ATOM 3903 C C . THR B 1 183 ? -0.636 4.738 15.781 1 98.44 183 THR B C 1
ATOM 3905 O O . THR B 1 183 ? 0.19 4.473 16.656 1 98.44 183 THR B O 1
ATOM 3908 N N . GLU B 1 184 ? -0.792 5.914 15.305 1 97.56 184 GLU B N 1
ATOM 3909 C CA . GLU B 1 184 ? 0.061 7.008 15.766 1 97.56 184 GLU B CA 1
ATOM 3910 C C . GLU B 1 184 ? -0.356 7.492 17.141 1 97.56 184 GLU B C 1
ATOM 3912 O O . GLU B 1 184 ? 0.474 7.988 17.906 1 97.56 184 GLU B O 1
ATOM 3917 N N . ASP B 1 185 ? -1.667 7.371 17.453 1 98.19 185 ASP B N 1
ATOM 3918 C CA . ASP B 1 185 ? -2.08 7.691 18.812 1 98.19 185 ASP B CA 1
ATOM 3919 C C . ASP B 1 185 ? -1.323 6.844 19.844 1 98.19 185 ASP B C 1
ATOM 3921 O O . ASP B 1 185 ? -0.882 7.348 20.875 1 98.19 185 ASP B O 1
ATOM 3925 N N . TYR B 1 186 ? -1.212 5.57 19.516 1 98.31 186 TYR B N 1
ATOM 3926 C CA . TYR B 1 186 ? -0.483 4.672 20.406 1 98.31 186 TYR B CA 1
ATOM 3927 C C . TYR B 1 186 ? 1.014 4.961 20.359 1 98.31 186 TYR B C 1
ATOM 3929 O O . TYR B 1 186 ? 1.683 4.953 21.406 1 98.31 186 TYR B O 1
ATOM 3937 N N . THR B 1 187 ? 1.528 5.266 19.234 1 97.62 187 THR B N 1
ATOM 3938 C CA . THR B 1 187 ? 2.965 5.426 19.047 1 97.62 187 THR B CA 1
ATOM 3939 C C . THR B 1 187 ? 3.457 6.711 19.703 1 97.62 187 THR B C 1
ATOM 3941 O O . THR B 1 187 ? 4.52 6.73 20.328 1 97.62 187 THR B O 1
ATOM 3944 N N . ALA B 1 188 ? 2.652 7.77 19.594 1 96.25 188 ALA B N 1
ATOM 3945 C CA . ALA B 1 188 ? 3.049 9.078 20.109 1 96.25 188 ALA B CA 1
ATOM 3946 C C . ALA B 1 188 ? 2.705 9.203 21.594 1 96.25 188 ALA B C 1
ATOM 3948 O O . ALA B 1 188 ? 3.059 10.195 22.234 1 96.25 188 ALA B O 1
ATOM 3949 N N . GLY B 1 189 ? 1.987 8.219 22.109 1 96.12 189 GLY B N 1
ATOM 3950 C CA . GLY B 1 189 ? 1.638 8.25 23.516 1 96.12 189 GLY B CA 1
ATOM 3951 C C . GLY B 1 189 ? 0.317 8.945 23.797 1 96.12 189 GLY B C 1
ATOM 3952 O O . GLY B 1 189 ? -0.1 9.062 24.953 1 96.12 189 GLY B O 1
ATOM 3953 N N . TRP B 1 190 ? -0.379 9.352 22.797 1 97.94 190 TRP B N 1
ATOM 3954 C CA . TRP B 1 190 ? -1.623 10.094 22.969 1 97.94 190 TRP B CA 1
ATOM 3955 C C . TRP B 1 190 ? -2.738 9.18 23.469 1 97.94 190 TRP B C 1
ATOM 3957 O O . TRP B 1 190 ? -3.662 9.633 24.141 1 97.94 190 TRP B O 1
ATOM 3967 N N . ALA B 1 191 ? -2.646 7.918 23.188 1 98.25 191 ALA B N 1
ATOM 3968 C CA . ALA B 1 191 ? -3.631 6.934 23.641 1 98.25 191 ALA B CA 1
ATOM 3969 C C . ALA B 1 191 ? -3.613 6.785 25.156 1 98.25 191 ALA B C 1
ATOM 3971 O O . ALA B 1 191 ? -4.531 6.207 25.734 1 98.25 191 ALA B O 1
ATOM 3972 N N . ASP B 1 192 ? -2.553 7.227 25.812 1 97.88 192 ASP B N 1
ATOM 3973 C CA . ASP B 1 192 ? -2.465 7.152 27.266 1 97.88 192 ASP B CA 1
ATOM 3974 C C . ASP B 1 192 ? -3.377 8.188 27.922 1 97.88 192 ASP B C 1
ATOM 3976 O O . ASP B 1 192 ? -3.699 8.07 29.109 1 97.88 192 ASP B O 1
ATOM 3980 N N . VAL B 1 193 ? -3.756 9.195 27.125 1 98.19 193 VAL B N 1
ATOM 3981 C CA . VAL B 1 193 ? -4.555 10.289 27.688 1 98.19 193 VAL B CA 1
ATOM 3982 C C . VAL B 1 193 ? -5.926 10.312 27.016 1 98.19 193 VAL B C 1
ATOM 3984 O O . VAL B 1 193 ? -6.953 10.422 27.688 1 98.19 193 VAL B O 1
ATOM 3987 N N . CYS B 1 194 ? -5.973 10.227 25.688 1 98.5 194 CYS B N 1
ATOM 3988 C CA . CYS B 1 194 ? -7.223 10.148 24.938 1 98.5 194 CYS B CA 1
ATOM 3989 C C . CYS B 1 194 ? -7.855 8.766 25.078 1 98.5 194 CYS B C 1
ATOM 3991 O O . CYS B 1 194 ? -7.43 7.812 24.422 1 98.5 194 CYS B O 1
ATOM 3993 N N . LYS B 1 195 ? -8.93 8.656 25.734 1 98.12 195 LYS B N 1
ATOM 3994 C CA . LYS B 1 195 ? -9.508 7.355 26.094 1 98.12 195 LYS B CA 1
ATOM 3995 C C . LYS B 1 195 ? -10.523 6.906 25.047 1 98.12 195 LYS B C 1
ATOM 3997 O O . LYS B 1 195 ? -11.047 5.793 25.109 1 98.12 195 LYS B O 1
ATOM 4002 N N . TYR B 1 196 ? -10.797 7.773 24.094 1 98.81 196 TYR B N 1
ATOM 4003 C CA . TYR B 1 196 ? -11.812 7.453 23.094 1 98.81 196 TYR B CA 1
ATOM 4004 C C . TYR B 1 196 ? -11.273 7.684 21.688 1 98.81 196 TYR B C 1
ATOM 4006 O O . TYR B 1 196 ? -10.523 8.633 21.453 1 98.81 196 TYR B O 1
ATOM 4014 N N . TYR B 1 197 ? -11.648 6.844 20.797 1 98.69 197 TYR B N 1
ATOM 4015 C CA . TYR B 1 197 ? -11.266 6.93 19.391 1 98.69 197 TYR B CA 1
ATOM 4016 C C . TYR B 1 197 ? -12.5 6.871 18.484 1 98.69 197 TYR B C 1
ATOM 4018 O O . TYR B 1 197 ? -13.227 5.879 18.484 1 98.69 197 TYR B O 1
ATOM 4026 N N . LEU B 1 198 ? -12.781 7.879 17.766 1 98.62 198 LEU B N 1
ATOM 4027 C CA . LEU B 1 198 ? -13.898 7.926 16.828 1 98.62 198 LEU B CA 1
ATOM 4028 C C . LEU B 1 198 ? -13.539 7.211 15.523 1 98.62 198 LEU B C 1
ATOM 4030 O O . LEU B 1 198 ? -12.602 7.602 14.836 1 98.62 198 LEU B O 1
ATOM 4034 N N . THR B 1 199 ? -14.336 6.258 15.125 1 97.31 199 THR B N 1
ATOM 4035 C CA . THR B 1 199 ? -14.008 5.422 13.977 1 97.31 199 THR B CA 1
ATOM 4036 C C . THR B 1 199 ? -14.289 6.156 12.672 1 97.31 199 THR B C 1
ATOM 4038 O O . THR B 1 199 ? -13.773 5.785 11.617 1 97.31 199 THR B O 1
ATOM 4041 N N . ASN B 1 200 ? -15.219 7.199 12.703 1 97.5 200 ASN B N 1
ATOM 4042 C CA . ASN B 1 200 ? -15.391 8.07 11.547 1 97.5 200 ASN B CA 1
ATOM 4043 C C . ASN B 1 200 ? -14.125 8.875 11.266 1 97.5 200 ASN B C 1
ATOM 4045 O O . ASN B 1 200 ? -13.484 9.375 12.195 1 97.5 200 ASN B O 1
ATOM 4049 N N . ASN B 1 201 ? -13.734 8.93 10.078 1 97.19 201 ASN B N 1
ATOM 4050 C CA . ASN B 1 201 ? -12.562 9.727 9.727 1 97.19 201 ASN B CA 1
ATOM 4051 C C . ASN B 1 201 ? -12.906 10.82 8.719 1 97.19 201 ASN B C 1
ATOM 4053 O O . ASN B 1 201 ? -13.898 10.711 8 1 97.19 201 ASN B O 1
ATOM 4057 N N . ILE B 1 202 ? -12.125 11.852 8.68 1 97.81 202 ILE B N 1
ATOM 4058 C CA . ILE B 1 202 ? -12.391 12.922 7.723 1 97.81 202 ILE B CA 1
ATOM 4059 C C . ILE B 1 202 ? -11.531 12.734 6.477 1 97.81 202 ILE B C 1
ATOM 4061 O O . ILE B 1 202 ? -11.68 13.461 5.496 1 97.81 202 ILE B O 1
ATOM 4065 N N . ASN B 1 203 ? -10.594 11.914 6.562 1 97.44 203 ASN B N 1
ATOM 4066 C CA . ASN B 1 203 ? -9.703 11.594 5.453 1 97.44 203 ASN B CA 1
ATOM 4067 C C . ASN B 1 203 ? -9.047 10.227 5.633 1 97.44 203 ASN B C 1
ATOM 4069 O O . ASN B 1 203 ? -8.625 9.875 6.738 1 97.44 203 ASN B O 1
ATOM 4073 N N . GLY B 1 204 ? -8.945 9.5 4.52 1 95.94 204 GLY B N 1
ATOM 4074 C CA . GLY B 1 204 ? -8.477 8.125 4.617 1 95.94 204 GLY B CA 1
ATOM 4075 C C . GLY B 1 204 ? -6.973 7.992 4.449 1 95.94 204 GLY B C 1
ATOM 4076 O O . GLY B 1 204 ? -6.398 6.938 4.73 1 95.94 204 GLY B O 1
ATOM 4077 N N . GLY B 1 205 ? -6.344 9.039 4.004 1 96.62 205 GLY B N 1
ATOM 4078 C CA . GLY B 1 205 ? -4.906 8.992 3.773 1 96.62 205 GLY B CA 1
ATOM 4079 C C . GLY B 1 205 ? -4.242 10.352 3.893 1 96.62 205 GLY B C 1
ATOM 4080 O O . GLY B 1 205 ? -4.727 11.336 3.338 1 96.62 205 GLY B O 1
ATOM 4081 N N . TRP B 1 206 ? -3.119 10.352 4.648 1 96.81 206 TRP B N 1
ATOM 4082 C CA . TRP B 1 206 ? -2.275 11.531 4.812 1 96.81 206 TRP B CA 1
ATOM 4083 C C . TRP B 1 206 ? -1.337 11.703 3.623 1 96.81 206 TRP B C 1
ATOM 4085 O O . TRP B 1 206 ? -0.719 10.734 3.17 1 96.81 206 TRP B O 1
ATOM 4095 N N . ILE B 1 207 ? -1.271 12.891 3.043 1 98.12 207 ILE B N 1
ATOM 4096 C CA . ILE B 1 207 ? -0.303 13.195 1.993 1 98.12 207 ILE B CA 1
ATOM 4097 C C . ILE B 1 207 ? 0.922 13.875 2.602 1 98.12 207 ILE B C 1
ATOM 4099 O O . ILE B 1 207 ? 0.825 14.977 3.141 1 98.12 207 ILE B O 1
ATOM 4103 N N . GLY B 1 208 ? 2.031 13.203 2.602 1 97.5 208 GLY B N 1
ATOM 4104 C CA . GLY B 1 208 ? 3.311 13.758 3.021 1 97.5 208 GLY B CA 1
ATOM 4105 C C . GLY B 1 208 ? 4.332 13.812 1.901 1 97.5 208 GLY B C 1
ATOM 4106 O O . GLY B 1 208 ? 4.398 12.906 1.069 1 97.5 208 GLY B O 1
ATOM 4107 N N . SER B 1 209 ? 5.156 14.867 1.913 1 98.38 209 SER B N 1
ATOM 4108 C CA . SER B 1 209 ? 6.078 15.094 0.804 1 98.38 209 SER B CA 1
ATOM 4109 C C . SER B 1 209 ? 7.52 15.211 1.297 1 98.38 209 SER B C 1
ATOM 4111 O O . SER B 1 209 ? 7.758 15.352 2.498 1 98.38 209 SER B O 1
ATOM 4113 N N . TYR B 1 210 ? 8.391 15.016 0.372 1 98.75 210 TYR B N 1
ATOM 4114 C CA . TYR B 1 210 ? 9.805 15.344 0.531 1 98.75 210 TYR B CA 1
ATOM 4115 C C . TYR B 1 210 ? 10.164 16.594 -0.262 1 98.75 210 TYR B C 1
ATOM 4117 O O . TYR B 1 210 ? 9.703 16.766 -1.391 1 98.75 210 TYR B O 1
ATOM 4125 N N . PHE B 1 211 ? 10.969 17.406 0.327 1 98.81 211 PHE B N 1
ATOM 4126 C CA . PHE B 1 211 ? 11.477 18.625 -0.301 1 98.81 211 PHE B CA 1
ATOM 4127 C C . PHE B 1 211 ? 12.984 18.734 -0.122 1 98.81 211 PHE B C 1
ATOM 4129 O O . PHE B 1 211 ? 13.531 18.297 0.891 1 98.81 211 PHE B O 1
ATOM 4136 N N . ALA B 1 212 ? 13.617 19.328 -1.049 1 98.88 212 ALA B N 1
ATOM 4137 C CA . ALA B 1 212 ? 15.039 19.641 -0.931 1 98.88 212 ALA B CA 1
ATOM 4138 C C . ALA B 1 212 ? 15.336 21.047 -1.426 1 98.88 212 ALA B C 1
ATOM 4140 O O . ALA B 1 212 ? 14.617 21.578 -2.275 1 98.88 212 ALA B O 1
ATOM 4141 N N . ASN B 1 213 ? 16.344 21.656 -0.812 1 98.88 213 ASN B N 1
ATOM 4142 C CA . ASN B 1 213 ? 16.891 22.859 -1.443 1 98.88 213 ASN B CA 1
ATOM 4143 C C . ASN B 1 213 ? 17.359 22.578 -2.869 1 98.88 213 ASN B C 1
ATOM 4145 O O . ASN B 1 213 ? 18.094 21.609 -3.107 1 98.88 213 ASN B O 1
ATOM 4149 N N . SER B 1 214 ? 16.969 23.438 -3.781 1 98.75 214 SER B N 1
ATOM 4150 C CA . SER B 1 214 ? 17.188 23.172 -5.199 1 98.75 214 SER B CA 1
ATOM 4151 C C . SER B 1 214 ? 18.688 23.078 -5.512 1 98.75 214 SER B C 1
ATOM 4153 O O . SER B 1 214 ? 19.109 22.219 -6.273 1 98.75 214 SER B O 1
ATOM 4155 N N . GLU B 1 215 ? 19.469 23.938 -5.008 1 98.5 215 GLU B N 1
ATOM 4156 C CA . GLU B 1 215 ? 20.906 23.938 -5.27 1 98.5 215 GLU B CA 1
ATOM 4157 C C . GLU B 1 215 ? 21.547 22.656 -4.758 1 98.5 215 GLU B C 1
ATOM 4159 O O . GLU B 1 215 ? 22.344 22.031 -5.465 1 98.5 215 GLU B O 1
ATOM 4164 N N . LYS B 1 216 ? 21.172 22.297 -3.531 1 98.31 216 LYS B N 1
ATOM 4165 C CA . LYS B 1 216 ? 21.719 21.078 -2.936 1 98.31 216 LYS B CA 1
ATOM 4166 C C . LYS B 1 216 ? 21.312 19.844 -3.73 1 98.31 216 LYS B C 1
ATOM 4168 O O . LYS B 1 216 ? 22.141 18.953 -3.963 1 98.31 216 LYS B O 1
ATOM 4173 N N . TRP B 1 217 ? 20.094 19.75 -4.133 1 98.69 217 TRP B N 1
ATOM 4174 C CA . TRP B 1 217 ? 19.594 18.609 -4.895 1 98.69 217 TRP B CA 1
ATOM 4175 C C . TRP B 1 217 ? 20.281 18.516 -6.246 1 98.69 217 TRP B C 1
ATOM 4177 O O . TRP B 1 217 ? 20.703 17.422 -6.652 1 98.69 217 TRP B O 1
ATOM 4187 N N . ASN B 1 218 ? 20.391 19.656 -6.906 1 98.31 218 ASN B N 1
ATOM 4188 C CA . ASN B 1 218 ? 20.984 19.688 -8.242 1 98.31 218 ASN B CA 1
ATOM 4189 C C . ASN B 1 218 ? 22.469 19.297 -8.203 1 98.31 218 ASN B C 1
ATOM 4191 O O . ASN B 1 218 ? 23 18.766 -9.188 1 98.31 218 ASN B O 1
ATOM 4195 N N . ALA B 1 219 ? 23.094 19.484 -7.125 1 98.25 219 ALA B N 1
ATOM 4196 C CA . ALA B 1 219 ? 24.516 19.219 -6.992 1 98.25 219 ALA B CA 1
ATOM 4197 C C . ALA B 1 219 ? 24.781 17.719 -6.844 1 98.25 219 ALA B C 1
ATOM 4199 O O . ALA B 1 219 ? 25.922 17.266 -6.992 1 98.25 219 ALA B O 1
ATOM 4200 N N . LEU B 1 220 ? 23.797 16.906 -6.465 1 98.44 220 LEU B N 1
ATOM 4201 C CA . LEU B 1 220 ? 23.984 15.469 -6.273 1 98.44 220 LEU B CA 1
ATOM 4202 C C . LEU B 1 220 ? 24.188 14.766 -7.609 1 98.44 220 LEU B C 1
ATOM 4204 O O . LEU B 1 220 ? 23.547 15.094 -8.602 1 98.44 220 LEU B O 1
ATOM 4208 N N . PRO B 1 221 ? 25.109 13.844 -7.629 1 98.25 221 PRO B N 1
ATOM 4209 C CA . PRO B 1 221 ? 25.156 12.992 -8.82 1 98.25 221 PRO B CA 1
ATOM 4210 C C . PRO B 1 221 ? 23.891 12.148 -8.984 1 98.25 221 PRO B C 1
ATOM 4212 O O . PRO B 1 221 ? 23.203 11.875 -8 1 98.25 221 PRO B O 1
ATOM 4215 N N . GLU B 1 222 ? 23.656 11.68 -10.156 1 98.25 222 GLU B N 1
ATOM 4216 C CA . GLU B 1 222 ? 22.391 11.031 -10.516 1 98.25 222 GLU B CA 1
ATOM 4217 C C . GLU B 1 222 ? 22.172 9.766 -9.688 1 98.25 222 GLU B C 1
ATOM 4219 O O . GLU B 1 222 ? 21.062 9.484 -9.258 1 98.25 222 GLU B O 1
ATOM 4224 N N . HIS B 1 223 ? 23.234 8.992 -9.461 1 98.62 223 HIS B N 1
ATOM 4225 C CA . HIS B 1 223 ? 23.062 7.723 -8.758 1 98.62 223 HIS B CA 1
ATOM 4226 C C . HIS B 1 223 ? 22.625 7.945 -7.316 1 98.62 223 HIS B C 1
ATOM 4228 O O . HIS B 1 223 ? 21.891 7.133 -6.754 1 98.62 223 HIS B O 1
ATOM 4234 N N . LEU B 1 224 ? 23.016 9.062 -6.645 1 98.75 224 LEU B N 1
ATOM 4235 C CA . LEU B 1 224 ? 22.594 9.352 -5.277 1 98.75 224 LEU B CA 1
ATOM 4236 C C . LEU B 1 224 ? 21.156 9.867 -5.258 1 98.75 224 LEU B C 1
ATOM 4238 O O . LEU B 1 224 ? 20.422 9.617 -4.301 1 98.75 224 LEU B O 1
ATOM 4242 N N . LYS B 1 225 ? 20.75 10.625 -6.332 1 98.81 225 LYS B N 1
ATOM 4243 C CA . LYS B 1 225 ? 19.359 11.031 -6.457 1 98.81 225 LYS B CA 1
ATOM 4244 C C . LYS B 1 225 ? 18.438 9.812 -6.566 1 98.81 225 LYS B C 1
ATOM 4246 O O . LYS B 1 225 ? 17.406 9.742 -5.898 1 98.81 225 LYS B O 1
ATOM 4251 N N . VAL B 1 226 ? 18.875 8.867 -7.383 1 98.88 226 VAL B N 1
ATOM 4252 C CA . VAL B 1 226 ? 18.109 7.637 -7.559 1 98.88 226 VAL B CA 1
ATOM 4253 C C . VAL B 1 226 ? 18.047 6.871 -6.242 1 98.88 226 VAL B C 1
ATOM 4255 O O . VAL B 1 226 ? 16.984 6.387 -5.844 1 98.88 226 VAL B O 1
ATOM 4258 N N . LEU B 1 227 ? 19.172 6.773 -5.559 1 98.88 227 LEU B N 1
ATOM 4259 C CA . LEU B 1 227 ? 19.219 6.082 -4.273 1 98.88 227 LEU B CA 1
ATOM 4260 C C . LEU B 1 227 ? 18.25 6.719 -3.275 1 98.88 227 LEU B C 1
ATOM 4262 O O . LEU B 1 227 ? 17.516 6.02 -2.58 1 98.88 227 LEU B O 1
ATOM 4266 N N . PHE B 1 228 ? 18.25 8.055 -3.189 1 98.88 228 PHE B N 1
ATOM 4267 C CA . PHE B 1 228 ? 17.359 8.742 -2.258 1 98.88 228 PHE B CA 1
ATOM 4268 C C . PHE B 1 228 ? 15.898 8.438 -2.578 1 98.88 228 PHE B C 1
ATOM 4270 O O . PHE B 1 228 ? 15.109 8.133 -1.68 1 98.88 228 PHE B O 1
ATOM 4277 N N . ARG B 1 229 ? 15.578 8.477 -3.809 1 98.75 229 ARG B N 1
ATOM 4278 C CA . ARG B 1 229 ? 14.203 8.211 -4.219 1 98.75 229 ARG B CA 1
ATOM 4279 C C . ARG B 1 229 ? 13.805 6.773 -3.896 1 98.75 229 ARG B C 1
ATOM 4281 O O . ARG B 1 229 ? 12.664 6.512 -3.504 1 98.75 229 ARG B O 1
ATOM 4288 N N . LEU B 1 230 ? 14.75 5.863 -4.074 1 98.81 230 LEU B N 1
ATOM 4289 C CA . LEU B 1 230 ? 14.5 4.477 -3.699 1 98.81 230 LEU B CA 1
ATOM 4290 C C . LEU B 1 230 ? 14.188 4.363 -2.209 1 98.81 230 LEU B C 1
ATOM 4292 O O . LEU B 1 230 ? 13.289 3.617 -1.813 1 98.81 230 LEU B O 1
ATOM 4296 N N . THR B 1 231 ? 14.93 5.105 -1.407 1 98.81 231 THR B N 1
ATOM 4297 C CA . THR B 1 231 ? 14.703 5.023 0.031 1 98.81 231 THR B CA 1
ATOM 4298 C C . THR B 1 231 ? 13.375 5.68 0.406 1 98.81 231 THR B C 1
ATOM 4300 O O . THR B 1 231 ? 12.711 5.254 1.356 1 98.81 231 THR B O 1
ATOM 4303 N N . CYS B 1 232 ? 12.938 6.715 -0.352 1 98.75 232 CYS B N 1
ATOM 4304 C CA . CYS B 1 232 ? 11.602 7.277 -0.147 1 98.75 232 CYS B CA 1
ATOM 4305 C C . CYS B 1 232 ? 10.523 6.238 -0.416 1 98.75 232 CYS B C 1
ATOM 4307 O O . CYS B 1 232 ? 9.594 6.082 0.38 1 98.75 232 CYS B O 1
ATOM 4309 N N . ASP B 1 233 ? 10.688 5.562 -1.508 1 98.5 233 ASP B N 1
ATOM 4310 C CA . ASP B 1 233 ? 9.719 4.523 -1.848 1 98.5 233 ASP B CA 1
ATOM 4311 C C . ASP B 1 233 ? 9.672 3.441 -0.771 1 98.5 233 ASP B C 1
ATOM 4313 O O . ASP B 1 233 ? 8.602 2.932 -0.438 1 98.5 233 ASP B O 1
ATOM 4317 N N . SER B 1 234 ? 10.852 3.078 -0.298 1 98.5 234 SER B N 1
ATOM 4318 C CA . SER B 1 234 ? 10.914 2.088 0.771 1 98.5 234 SER B CA 1
ATOM 4319 C C . SER B 1 234 ? 10.172 2.562 2.012 1 98.5 234 SER B C 1
ATOM 4321 O O . SER B 1 234 ? 9.461 1.782 2.654 1 98.5 234 SER B O 1
ATOM 4323 N N . SER B 1 235 ? 10.312 3.762 2.332 1 98.38 235 SER B N 1
ATOM 4324 C CA . SER B 1 235 ? 9.594 4.348 3.463 1 98.38 235 SER B CA 1
ATOM 4325 C C . SER B 1 235 ? 8.086 4.352 3.221 1 98.38 235 SER B C 1
ATOM 4327 O O . SER B 1 235 ? 7.309 4.02 4.117 1 98.38 235 SER B O 1
ATOM 4329 N N . HIS B 1 236 ? 7.707 4.789 2.02 1 98.25 236 HIS B N 1
ATOM 4330 C CA . HIS B 1 236 ? 6.289 4.781 1.668 1 98.25 236 HIS B CA 1
ATOM 4331 C C . HIS B 1 236 ? 5.695 3.385 1.804 1 98.25 236 HIS B C 1
ATOM 4333 O O . HIS B 1 236 ? 4.59 3.223 2.326 1 98.25 236 HIS B O 1
ATOM 4339 N N . TYR B 1 237 ? 6.434 2.412 1.374 1 98.06 237 TYR B N 1
ATOM 4340 C CA . TYR B 1 237 ? 5.988 1.025 1.448 1 98.06 237 TYR B CA 1
ATOM 4341 C C . TYR B 1 237 ? 5.812 0.585 2.896 1 98.06 237 TYR B C 1
ATOM 4343 O O . TYR B 1 237 ? 4.781 0.017 3.26 1 98.06 237 TYR B O 1
ATOM 4351 N N . TYR B 1 238 ? 6.789 0.846 3.688 1 98.06 238 TYR B N 1
ATOM 4352 C CA . TYR B 1 238 ? 6.738 0.505 5.105 1 98.06 238 TYR B CA 1
ATOM 4353 C C . TYR B 1 238 ? 5.527 1.142 5.777 1 98.06 238 TYR B C 1
ATOM 4355 O O . TYR B 1 238 ? 4.785 0.471 6.504 1 98.06 238 TYR B O 1
ATOM 4363 N N . ARG B 1 239 ? 5.312 2.389 5.496 1 97.62 239 ARG B N 1
ATOM 4364 C CA . ARG B 1 239 ? 4.207 3.107 6.125 1 97.62 239 ARG B CA 1
ATOM 4365 C C . ARG B 1 239 ? 2.867 2.49 5.75 1 97.62 239 ARG B C 1
ATOM 4367 O O . ARG B 1 239 ? 1.957 2.414 6.578 1 97.62 239 ARG B O 1
ATOM 4374 N N . GLN B 1 240 ? 2.768 2.07 4.562 1 97.06 240 GLN B N 1
ATOM 4375 C CA . GLN B 1 240 ? 1.502 1.502 4.105 1 97.06 240 GLN B CA 1
ATOM 4376 C C . GLN B 1 240 ? 1.122 0.274 4.93 1 97.06 240 GLN B C 1
ATOM 4378 O O . GLN B 1 240 ? 0.007 0.188 5.449 1 97.06 240 GLN B O 1
ATOM 4383 N N . HIS B 1 241 ? 2.094 -0.648 5.059 1 97.38 241 HIS B N 1
ATOM 4384 C CA . HIS B 1 241 ? 1.696 -1.867 5.754 1 97.38 241 HIS B CA 1
ATOM 4385 C C . HIS B 1 241 ? 1.713 -1.669 7.266 1 97.38 241 HIS B C 1
ATOM 4387 O O . HIS B 1 241 ? 0.946 -2.309 7.988 1 97.38 241 HIS B O 1
ATOM 4393 N N . TRP B 1 242 ? 2.547 -0.724 7.789 1 98.31 242 TRP B N 1
ATOM 4394 C CA . TRP B 1 242 ? 2.543 -0.425 9.219 1 98.31 242 TRP B CA 1
ATOM 4395 C C . TRP B 1 242 ? 1.2 0.157 9.648 1 98.31 242 TRP B C 1
ATOM 4397 O O . TRP B 1 242 ? 0.632 -0.262 10.664 1 98.31 242 TRP B O 1
ATOM 4407 N N . TYR B 1 243 ? 0.677 1.055 8.883 1 97.88 243 TYR B N 1
ATOM 4408 C CA . TYR B 1 243 ? -0.609 1.662 9.203 1 97.88 243 TYR B CA 1
ATOM 4409 C C . TYR B 1 243 ? -1.751 0.683 8.961 1 97.88 243 TYR B C 1
ATOM 4411 O O . TYR B 1 243 ? -2.705 0.625 9.742 1 97.88 243 TYR B O 1
ATOM 4419 N N . TRP B 1 244 ? -1.679 -0.026 7.875 1 97.19 244 TRP B N 1
ATOM 4420 C CA . TRP B 1 244 ? -2.725 -1.001 7.582 1 97.19 244 TRP B CA 1
ATOM 4421 C C . TRP B 1 244 ? -2.875 -1.995 8.727 1 97.19 244 TRP B C 1
ATOM 4423 O O . TRP B 1 244 ? -3.98 -2.205 9.234 1 97.19 244 TRP B O 1
ATOM 4433 N N . TRP B 1 245 ? -1.751 -2.533 9.156 1 97.94 245 TRP B N 1
ATOM 4434 C CA . TRP B 1 245 ? -1.742 -3.475 10.273 1 97.94 245 TRP B CA 1
ATOM 4435 C C . TRP B 1 245 ? -2.135 -2.781 11.57 1 97.94 245 TRP B C 1
ATOM 4437 O O . TRP B 1 245 ? -3.029 -3.244 12.281 1 97.94 245 TRP B O 1
ATOM 4447 N N . GLY B 1 246 ? -1.487 -1.687 11.883 1 98.06 246 GLY B N 1
ATOM 4448 C CA . GLY B 1 246 ? -1.644 -1.035 13.172 1 98.06 246 GLY B CA 1
ATOM 4449 C C . GLY B 1 246 ? -3.049 -0.519 13.414 1 98.06 246 GLY B C 1
ATOM 4450 O O . GLY B 1 246 ? -3.574 -0.629 14.523 1 98.06 246 GLY B O 1
ATOM 4451 N N . GLU B 1 247 ? -3.637 0.096 12.359 1 98.06 247 GLU B N 1
ATOM 4452 C CA . GLU B 1 247 ? -4.98 0.645 12.5 1 98.06 247 GLU B CA 1
ATOM 4453 C C . GLU B 1 247 ? -5.988 -0.444 12.867 1 98.06 247 GLU B C 1
ATOM 4455 O O . GLU B 1 247 ? -6.848 -0.238 13.719 1 98.06 247 GLU B O 1
ATOM 4460 N N . ALA B 1 248 ? -5.859 -1.585 12.234 1 97.5 248 ALA B N 1
ATOM 4461 C CA . ALA B 1 248 ? -6.758 -2.693 12.555 1 97.5 248 ALA B CA 1
ATOM 4462 C C . ALA B 1 248 ? -6.418 -3.297 13.914 1 97.5 248 ALA B C 1
ATOM 4464 O O . ALA B 1 248 ? -7.309 -3.525 14.734 1 97.5 248 ALA B O 1
ATOM 4465 N N . HIS B 1 249 ? -5.16 -3.521 14.188 1 98.38 249 HIS B N 1
ATOM 4466 C CA . HIS B 1 249 ? -4.676 -4.203 15.383 1 98.38 249 HIS B CA 1
ATOM 4467 C C . HIS B 1 249 ? -5.078 -3.457 16.641 1 98.38 249 HIS B C 1
ATOM 4469 O O . HIS B 1 249 ? -5.641 -4.051 17.562 1 98.38 249 HIS B O 1
ATOM 4475 N N . TYR B 1 250 ? -4.895 -2.16 16.672 1 98.31 250 TYR B N 1
ATOM 4476 C CA . TYR B 1 250 ? -5.113 -1.402 17.906 1 98.31 250 TYR B CA 1
ATOM 4477 C C . TYR B 1 250 ? -6.598 -1.156 18.141 1 98.31 250 TYR B C 1
ATOM 4479 O O . TYR B 1 250 ? -7.039 -1.015 19.281 1 98.31 250 TYR B O 1
ATOM 4487 N N . ARG B 1 251 ? -7.387 -1.145 17.078 1 97.5 251 ARG B N 1
ATOM 4488 C CA . ARG B 1 251 ? -8.836 -1.069 17.25 1 97.5 251 ARG B CA 1
ATOM 4489 C C . ARG B 1 251 ? -9.367 -2.301 17.969 1 97.5 251 ARG B C 1
ATOM 4491 O O . ARG B 1 251 ? -10.344 -2.219 18.703 1 97.5 251 ARG B O 1
ATOM 4498 N N . VAL B 1 252 ? -8.719 -3.391 17.734 1 98.12 252 VAL B N 1
ATOM 4499 C CA . VAL B 1 252 ? -9.242 -4.66 18.219 1 98.12 252 VAL B CA 1
ATOM 4500 C C . VAL B 1 252 ? -8.547 -5.027 19.531 1 98.12 252 VAL B C 1
ATOM 4502 O O . VAL B 1 252 ? -9.195 -5.488 20.469 1 98.12 252 VAL B O 1
ATOM 4505 N N . THR B 1 253 ? -7.215 -4.762 19.625 1 97.88 253 THR B N 1
ATOM 4506 C CA . THR B 1 253 ? -6.461 -5.359 20.719 1 97.88 253 THR B CA 1
ATOM 4507 C C . THR B 1 253 ? -5.789 -4.277 21.578 1 97.88 253 THR B C 1
ATOM 4509 O O . THR B 1 253 ? -5.156 -4.582 22.578 1 97.88 253 THR B O 1
ATOM 4512 N N . GLY B 1 254 ? -5.805 -3.043 21.203 1 96.69 254 GLY B N 1
ATOM 4513 C CA . GLY B 1 254 ? -5.059 -2.002 21.891 1 96.69 254 GLY B CA 1
ATOM 4514 C C . GLY B 1 254 ? -5.441 -1.864 23.344 1 96.69 254 GLY B C 1
ATOM 4515 O O . GLY B 1 254 ? -4.57 -1.747 24.219 1 96.69 254 GLY B O 1
ATOM 4516 N N . GLY B 1 255 ? -6.75 -1.75 23.625 1 97.25 255 GLY B N 1
ATOM 4517 C CA . GLY B 1 255 ? -7.258 -1.794 24.984 1 97.25 255 GLY B CA 1
ATOM 4518 C C . GLY B 1 255 ? -7.234 -0.443 25.672 1 97.25 255 GLY B C 1
ATOM 4519 O O . GLY B 1 255 ? -7.863 -0.263 26.719 1 97.25 255 GLY B O 1
ATOM 4520 N N . LYS B 1 256 ? -6.5 0.543 25.172 1 98.12 256 LYS B N 1
ATOM 4521 C CA . LYS B 1 256 ? -6.383 1.829 25.859 1 98.12 256 LYS B CA 1
ATOM 4522 C C . LYS B 1 256 ? -7.551 2.744 25.5 1 98.12 256 LYS B C 1
ATOM 4524 O O . LYS B 1 256 ? -7.898 3.643 26.266 1 98.12 256 LYS B O 1
ATOM 4529 N N . MET B 1 257 ? -8.133 2.521 24.344 1 98.44 257 MET B N 1
ATOM 4530 C CA . MET B 1 257 ? -9.133 3.459 23.844 1 98.44 257 MET B CA 1
ATOM 4531 C C . MET B 1 257 ? -10.445 2.748 23.547 1 98.44 257 MET B C 1
ATOM 4533 O O . MET B 1 257 ? -10.453 1.682 22.922 1 98.44 257 MET B O 1
ATOM 4537 N N . GLN B 1 258 ? -11.5 3.314 24.031 1 98.56 258 GLN B N 1
ATOM 4538 C CA . GLN B 1 258 ? -12.828 2.846 23.625 1 98.56 258 GLN B CA 1
ATOM 4539 C C . GLN B 1 258 ? -13.219 3.398 22.266 1 98.56 258 GLN B C 1
ATOM 4541 O O . GLN B 1 258 ? -13.133 4.605 22.031 1 98.56 258 GLN B O 1
ATOM 4546 N N . LEU B 1 259 ? -13.695 2.525 21.375 1 98.25 259 LEU B N 1
ATOM 4547 C CA . LEU B 1 259 ? -14.133 2.957 20.047 1 98.25 259 LEU B CA 1
ATOM 4548 C C . LEU B 1 259 ? -15.531 3.557 20.109 1 98.25 259 LEU B C 1
ATOM 4550 O O . LEU B 1 259 ? -16.406 3.031 20.797 1 98.25 259 LEU B O 1
ATOM 4554 N N . THR B 1 260 ? -15.695 4.691 19.5 1 98.5 260 THR B N 1
ATOM 4555 C CA . THR B 1 260 ? -17 5.316 19.297 1 98.5 260 THR B CA 1
ATOM 4556 C C . THR B 1 260 ? -17.25 5.547 17.812 1 98.5 260 THR B C 1
ATOM 4558 O O . THR B 1 260 ? -16.344 5.449 17 1 98.5 260 THR B O 1
ATOM 4561 N N . SER B 1 261 ? -18.516 5.777 17.484 1 98.12 261 SER B N 1
ATOM 4562 C CA . SER B 1 261 ? -18.906 6.102 16.109 1 98.12 261 SER B CA 1
ATOM 4563 C C . SER B 1 261 ? -20.078 7.078 16.094 1 98.12 261 SER B C 1
ATOM 4565 O O . SER B 1 261 ? -20.906 7.09 17 1 98.12 261 SER B O 1
ATOM 4567 N N . ILE B 1 262 ? -20.062 7.879 15.117 1 98.5 262 ILE B N 1
ATOM 4568 C CA . ILE B 1 262 ? -21.25 8.664 14.766 1 98.5 262 ILE B CA 1
ATOM 4569 C C . ILE B 1 262 ? -22.031 7.945 13.672 1 98.5 262 ILE B C 1
ATOM 4571 O O . ILE B 1 262 ? -21.469 7.523 12.664 1 98.5 262 ILE B O 1
ATOM 4575 N N . PRO B 1 263 ? -23.359 7.805 13.875 1 98 263 PRO B N 1
ATOM 4576 C CA . PRO B 1 263 ? -24.156 7.098 12.875 1 98 263 PRO B CA 1
ATOM 4577 C C . PRO B 1 263 ? -23.984 7.66 11.469 1 98 263 PRO B C 1
ATOM 4579 O O . PRO B 1 263 ? -23.859 8.875 11.289 1 98 263 PRO B O 1
ATOM 4582 N N . ASP B 1 264 ? -24.047 6.801 10.477 1 95.94 264 ASP B N 1
ATOM 4583 C CA . ASP B 1 264 ? -23.781 7.145 9.078 1 95.94 264 ASP B CA 1
ATOM 4584 C C . ASP B 1 264 ? -24.703 8.281 8.617 1 95.94 264 ASP B C 1
ATOM 4586 O O . ASP B 1 264 ? -24.25 9.188 7.906 1 95.94 264 ASP B O 1
ATOM 4590 N N . ALA B 1 265 ? -25.953 8.18 8.969 1 97.38 265 ALA B N 1
ATOM 4591 C CA . ALA B 1 265 ? -26.922 9.188 8.539 1 97.38 265 ALA B CA 1
ATOM 4592 C C . ALA B 1 265 ? -26.531 10.57 9.039 1 97.38 265 ALA B C 1
ATOM 4594 O O . ALA B 1 265 ? -26.719 11.57 8.344 1 97.38 265 ALA B O 1
ATOM 4595 N N . GLU B 1 266 ? -26.031 10.625 10.227 1 98.38 266 GLU B N 1
ATOM 4596 C CA . GLU B 1 266 ? -25.594 11.898 10.789 1 98.38 266 GLU B CA 1
ATOM 4597 C C . GLU B 1 266 ? -24.25 12.32 10.188 1 98.38 266 GLU B C 1
ATOM 4599 O O . GLU B 1 266 ? -24.047 13.492 9.859 1 98.38 266 GLU B O 1
ATOM 4604 N N . TRP B 1 267 ? -23.328 11.43 9.977 1 98.12 267 TRP B N 1
ATOM 4605 C CA . TRP B 1 267 ? -22 11.727 9.445 1 98.12 267 TRP B CA 1
ATOM 4606 C C . TRP B 1 267 ? -22.094 12.195 7.992 1 98.12 267 TRP B C 1
ATOM 4608 O O . TRP B 1 267 ? -21.203 12.891 7.504 1 98.12 267 TRP B O 1
ATOM 4618 N N . LYS B 1 268 ? -23.172 11.828 7.324 1 97.56 268 LYS B N 1
ATOM 4619 C CA . LYS B 1 268 ? -23.391 12.258 5.949 1 97.56 268 LYS B CA 1
ATOM 4620 C C . LYS B 1 268 ? -23.391 13.781 5.852 1 97.56 268 LYS B C 1
ATOM 4622 O O . LYS B 1 268 ? -23 14.344 4.82 1 97.56 268 LYS B O 1
ATOM 4627 N N . GLN B 1 269 ? -23.734 14.422 6.934 1 98.19 269 GLN B N 1
ATOM 4628 C CA . GLN B 1 269 ? -23.688 15.883 6.961 1 98.19 269 GLN B CA 1
ATOM 4629 C C . GLN B 1 269 ? -22.266 16.391 6.762 1 98.19 269 GLN B C 1
ATOM 4631 O O . GLN B 1 269 ? -22.047 17.391 6.09 1 98.19 269 GLN B O 1
ATOM 4636 N N . VAL B 1 270 ? -21.312 15.719 7.34 1 98.56 270 VAL B N 1
ATOM 4637 C CA . VAL B 1 270 ? -19.906 16.078 7.223 1 98.56 270 VAL B CA 1
ATOM 4638 C C . VAL B 1 270 ? -19.422 15.852 5.793 1 98.56 270 VAL B C 1
ATOM 4640 O O . VAL B 1 270 ? -18.734 16.688 5.219 1 98.56 270 VAL B O 1
ATOM 4643 N N . GLU B 1 271 ? -19.797 14.727 5.223 1 97.06 271 GLU B N 1
ATOM 4644 C CA . GLU B 1 271 ? -19.438 14.406 3.846 1 97.06 271 GLU B CA 1
ATOM 4645 C C . GLU B 1 271 ? -19.984 15.438 2.871 1 97.06 271 GLU B C 1
ATOM 4647 O O . GLU B 1 271 ? -19.281 15.883 1.959 1 97.06 271 GLU B O 1
ATOM 4652 N N . THR B 1 272 ? -21.25 15.781 3.074 1 97.88 272 THR B N 1
ATOM 4653 C CA . THR B 1 272 ? -21.891 16.781 2.217 1 97.88 272 THR B CA 1
ATOM 4654 C C . THR B 1 272 ? -21.188 18.125 2.332 1 97.88 272 THR B C 1
ATOM 4656 O O . THR B 1 272 ? -20.969 18.797 1.327 1 97.88 272 THR B O 1
ATOM 4659 N N . GLU B 1 273 ? -20.844 18.484 3.535 1 98.38 273 GLU B N 1
ATOM 4660 C CA . GLU B 1 273 ? -20.141 19.75 3.76 1 98.38 273 GLU B CA 1
ATOM 4661 C C . GLU B 1 273 ? -18.766 19.734 3.094 1 98.38 273 GLU B C 1
ATOM 4663 O O . GLU B 1 273 ? -18.281 20.781 2.646 1 98.38 273 GLU B O 1
ATOM 4668 N N . ALA B 1 274 ? -18.125 18.594 3.055 1 98.31 274 ALA B N 1
ATOM 4669 C CA . ALA B 1 274 ? -16.812 18.469 2.424 1 98.31 274 ALA B CA 1
ATOM 4670 C C . ALA B 1 274 ? -16.875 18.828 0.944 1 98.31 274 ALA B C 1
ATOM 4672 O O . ALA B 1 274 ? -15.969 19.469 0.413 1 98.31 274 ALA B O 1
ATOM 4673 N N . HIS B 1 275 ? -17.938 18.5 0.265 1 97.25 275 HIS B N 1
ATOM 4674 C CA . HIS B 1 275 ? -18.062 18.812 -1.151 1 97.25 275 HIS B CA 1
ATOM 4675 C C . HIS B 1 275 ? -18.219 20.312 -1.369 1 97.25 275 HIS B C 1
ATOM 4677 O O . HIS B 1 275 ? -17.734 20.859 -2.365 1 97.25 275 HIS B O 1
ATOM 4683 N N . LYS B 1 276 ? -18.922 20.969 -0.453 1 98.31 276 LYS B N 1
ATOM 4684 C CA . LYS B 1 276 ? -18.969 22.422 -0.51 1 98.31 276 LYS B CA 1
ATOM 4685 C C . LYS B 1 276 ? -17.578 23.031 -0.327 1 98.31 276 LYS B C 1
ATOM 4687 O O . LYS B 1 276 ? -17.203 23.953 -1.037 1 98.31 276 LYS B O 1
ATOM 4692 N N . PHE B 1 277 ? -16.891 22.484 0.613 1 98.62 277 PHE B N 1
ATOM 4693 C CA . PHE B 1 277 ? -15.523 22.906 0.875 1 98.62 277 PHE B CA 1
ATOM 4694 C C . PHE B 1 277 ? -14.648 22.703 -0.356 1 98.62 277 PHE B C 1
ATOM 4696 O O . PHE B 1 27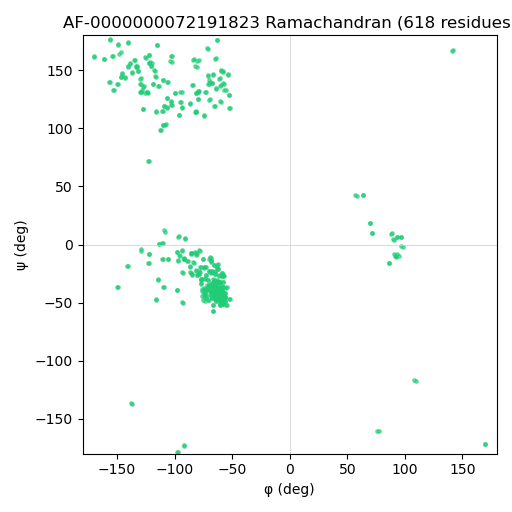7 ? -13.828 23.562 -0.684 1 98.62 277 PHE B O 1
ATOM 4703 N N . TRP B 1 278 ? -14.82 21.531 -1.086 1 98.69 278 TRP B N 1
ATOM 4704 C CA . TRP B 1 278 ? -14.102 21.281 -2.324 1 98.69 278 TRP B CA 1
ATOM 4705 C C . TRP B 1 278 ? -14.344 22.391 -3.342 1 98.69 278 TRP B C 1
ATOM 4707 O O . TRP B 1 278 ? -13.398 22.875 -3.975 1 98.69 278 TRP B O 1
ATOM 4717 N N . ASP B 1 279 ? -15.555 22.781 -3.48 1 98.44 279 ASP B N 1
ATOM 4718 C CA . ASP B 1 279 ? -15.914 23.812 -4.441 1 98.44 279 ASP B CA 1
ATOM 4719 C C . ASP B 1 279 ? -15.266 25.156 -4.07 1 98.44 279 ASP B C 1
ATOM 4721 O O . ASP B 1 279 ? -14.805 25.891 -4.945 1 98.44 279 ASP B O 1
ATOM 4725 N N . GLU B 1 280 ? -15.273 25.453 -2.773 1 98.62 280 GLU B N 1
ATOM 4726 C CA . GLU B 1 280 ? -14.617 26.672 -2.307 1 98.62 280 GLU B CA 1
ATOM 4727 C C . GLU B 1 280 ? -13.125 26.656 -2.645 1 98.62 280 GLU B C 1
ATOM 4729 O O . GLU B 1 280 ? -12.578 27.672 -3.1 1 98.62 280 GLU B O 1
ATOM 4734 N N . VAL B 1 281 ? -12.5 25.562 -2.445 1 98.44 281 VAL B N 1
ATOM 4735 C CA . VAL B 1 281 ? -11.07 25.422 -2.701 1 98.44 281 VAL B CA 1
ATOM 4736 C C . VAL B 1 281 ? -10.805 25.5 -4.203 1 98.44 281 VAL B C 1
ATOM 4738 O O . VAL B 1 281 ? -9.828 26.109 -4.637 1 98.44 281 VAL B O 1
ATOM 4741 N N . ALA B 1 282 ? -11.664 24.875 -4.984 1 98.56 282 ALA B N 1
ATOM 4742 C CA . ALA B 1 282 ? -11.516 24.891 -6.438 1 98.56 282 ALA B CA 1
ATOM 4743 C C . ALA B 1 282 ? -11.516 26.312 -6.977 1 98.56 282 ALA B C 1
ATOM 4745 O O . ALA B 1 282 ? -10.883 26.594 -7.996 1 98.56 282 ALA B O 1
ATOM 4746 N N . ALA B 1 283 ? -12.141 27.203 -6.273 1 98.31 283 ALA B N 1
ATOM 4747 C CA . ALA B 1 283 ? -12.297 28.578 -6.727 1 98.31 283 ALA B CA 1
ATOM 4748 C C . ALA B 1 283 ? -11.047 29.406 -6.422 1 98.31 283 ALA B C 1
ATOM 4750 O O . ALA B 1 283 ? -10.891 30.516 -6.926 1 98.31 283 ALA B O 1
ATOM 4751 N N . ARG B 1 284 ? -10.102 28.859 -5.711 1 97.56 284 ARG B N 1
ATOM 4752 C CA . ARG B 1 284 ? -8.922 29.594 -5.273 1 97.56 284 ARG B CA 1
ATOM 4753 C C . ARG B 1 284 ? -7.965 29.844 -6.434 1 97.56 284 ARG B C 1
ATOM 4755 O O . ARG B 1 284 ? -7.262 30.859 -6.465 1 97.56 284 ARG B O 1
ATOM 4762 N N . SER B 1 285 ? -7.809 28.906 -7.332 1 98 285 SER B N 1
ATOM 4763 C CA . SER B 1 285 ? -6.934 29 -8.5 1 98 285 SER B CA 1
ATOM 4764 C C . SER B 1 285 ? -7.309 27.969 -9.555 1 98 285 SER B C 1
ATOM 4766 O O . SER B 1 285 ? -7.949 26.953 -9.242 1 98 285 SER B O 1
ATOM 4768 N N . PRO B 1 286 ? -6.879 28.234 -10.805 1 98.38 286 PRO B N 1
ATOM 4769 C CA . PRO B 1 286 ? -7.121 27.219 -11.836 1 98.38 286 PRO B CA 1
ATOM 4770 C C . PRO B 1 286 ? -6.492 25.875 -11.5 1 98.38 286 PRO B C 1
ATOM 4772 O O . PRO B 1 286 ? -7.07 24.812 -11.797 1 98.38 286 PRO B O 1
ATOM 4775 N N . ARG B 1 287 ? -5.348 25.891 -10.891 1 98.56 287 ARG B N 1
ATOM 4776 C CA . ARG B 1 287 ? -4.668 24.656 -10.508 1 98.56 287 ARG B CA 1
ATOM 4777 C C . ARG B 1 287 ? -5.445 23.906 -9.43 1 98.56 287 ARG B C 1
ATOM 4779 O O . ARG B 1 287 ? -5.598 22.688 -9.5 1 98.56 287 ARG B O 1
ATOM 4786 N N . CYS B 1 288 ? -5.918 24.594 -8.438 1 98.69 288 CYS B N 1
ATOM 4787 C CA . CYS B 1 288 ? -6.754 23.969 -7.418 1 98.69 288 CYS B CA 1
ATOM 4788 C C . CYS B 1 288 ? -8 23.359 -8.039 1 98.69 288 CYS B C 1
ATOM 4790 O O . CYS B 1 288 ? -8.43 22.266 -7.637 1 98.69 288 CYS B O 1
ATOM 4792 N N . ALA B 1 289 ? -8.57 24.078 -8.992 1 98.88 289 ALA B N 1
ATOM 4793 C CA . ALA B 1 289 ? -9.75 23.562 -9.688 1 98.88 289 ALA B CA 1
ATOM 4794 C C . ALA B 1 289 ? -9.438 22.234 -10.375 1 98.88 289 ALA B C 1
ATOM 4796 O O . ALA B 1 289 ? -10.25 21.297 -10.336 1 98.88 289 ALA B O 1
ATOM 4797 N N . ARG B 1 290 ? -8.305 22.156 -11.055 1 98.81 290 ARG B N 1
ATOM 4798 C CA . ARG B 1 290 ? -7.895 20.922 -11.719 1 98.81 290 ARG B CA 1
ATOM 4799 C C . ARG B 1 290 ? -7.762 19.781 -10.719 1 98.81 290 ARG B C 1
ATOM 4801 O O . ARG B 1 290 ? -8.188 18.656 -10.992 1 98.81 290 ARG B O 1
ATOM 4808 N N . VAL B 1 291 ? -7.156 20.031 -9.516 1 98.88 291 VAL B N 1
ATOM 4809 C CA . VAL B 1 291 ? -6.969 19 -8.5 1 98.88 291 VAL B CA 1
ATOM 4810 C C . VAL B 1 291 ? -8.328 18.516 -8.008 1 98.88 291 VAL B C 1
ATOM 4812 O O . VAL B 1 291 ? -8.562 17.297 -7.906 1 98.88 291 VAL B O 1
ATOM 4815 N N . VAL B 1 292 ? -9.219 19.438 -7.703 1 98.88 292 VAL B N 1
ATOM 4816 C CA . VAL B 1 292 ? -10.539 19.078 -7.199 1 98.88 292 VAL B CA 1
ATOM 4817 C C . VAL B 1 292 ? -11.281 18.25 -8.242 1 98.88 292 VAL B C 1
ATOM 4819 O O . VAL B 1 292 ? -11.961 17.281 -7.91 1 98.88 292 VAL B O 1
ATOM 4822 N N . GLU B 1 293 ? -11.18 18.656 -9.484 1 98.81 293 GLU B N 1
ATOM 4823 C CA . GLU B 1 293 ? -11.82 17.891 -10.555 1 98.81 293 GLU B CA 1
ATOM 4824 C C . GLU B 1 293 ? -11.281 16.469 -10.609 1 98.81 293 GLU B C 1
ATOM 4826 O O . GLU B 1 293 ? -12.047 15.516 -10.773 1 98.81 293 GLU B O 1
ATOM 4831 N N . ILE B 1 294 ? -10 16.297 -10.5 1 98.81 294 ILE B N 1
ATOM 4832 C CA . ILE B 1 294 ? -9.383 14.977 -10.492 1 98.81 294 ILE B CA 1
ATOM 4833 C C . ILE B 1 294 ? -9.914 14.164 -9.312 1 98.81 294 ILE B C 1
ATOM 4835 O O . ILE B 1 294 ? -10.25 12.992 -9.469 1 98.81 294 ILE B O 1
ATOM 4839 N N . LEU B 1 295 ? -10.008 14.789 -8.141 1 98.69 295 LEU B N 1
ATOM 4840 C CA . LEU B 1 295 ? -10.5 14.102 -6.957 1 98.69 295 LEU B CA 1
ATOM 4841 C C . LEU B 1 295 ? -11.938 13.625 -7.164 1 98.69 295 LEU B C 1
ATOM 4843 O O . LEU B 1 295 ? -12.281 12.5 -6.801 1 98.69 295 LEU B O 1
ATOM 4847 N N . LYS B 1 296 ? -12.758 14.5 -7.723 1 98.44 296 LYS B N 1
ATOM 4848 C CA . LYS B 1 296 ? -14.141 14.141 -7.988 1 98.44 296 LYS B CA 1
ATOM 4849 C C . LYS B 1 296 ? -14.234 12.961 -8.953 1 98.44 296 LYS B C 1
ATOM 4851 O O . LYS B 1 296 ? -14.977 12.008 -8.703 1 98.44 296 LYS B O 1
ATOM 4856 N N . GLN B 1 297 ? -13.492 13 -10 1 98.5 297 GLN B N 1
ATOM 4857 C CA . GLN B 1 297 ? -13.5 11.93 -11 1 98.5 297 GLN B CA 1
ATOM 4858 C C . GLN B 1 297 ? -12.961 10.625 -10.406 1 98.5 297 GLN B C 1
ATOM 4860 O O . GLN B 1 297 ? -13.508 9.547 -10.672 1 98.5 297 GLN B O 1
ATOM 4865 N N . TYR B 1 298 ? -11.906 10.75 -9.688 1 98.44 298 TYR B N 1
ATOM 4866 C CA . TYR B 1 298 ? -11.305 9.578 -9.062 1 98.44 298 TYR B CA 1
ATOM 4867 C C . TYR B 1 298 ? -12.305 8.891 -8.133 1 98.44 298 TYR B C 1
ATOM 4869 O O . TYR B 1 298 ? -12.484 7.672 -8.203 1 98.44 298 TYR B O 1
ATOM 4877 N N . ASN B 1 299 ? -12.891 9.664 -7.277 1 97 299 ASN B N 1
ATOM 4878 C CA . ASN B 1 299 ? -13.852 9.102 -6.34 1 97 299 ASN B CA 1
ATOM 4879 C C . ASN B 1 299 ? -15.039 8.469 -7.066 1 97 299 ASN B C 1
ATOM 4881 O O . ASN B 1 299 ? -15.539 7.418 -6.66 1 97 299 ASN B O 1
ATOM 4885 N N . ALA B 1 300 ? -15.508 9.133 -8.117 1 97.62 300 ALA B N 1
ATOM 4886 C CA . ALA B 1 300 ? -16.609 8.578 -8.906 1 97.62 300 ALA B CA 1
ATOM 4887 C C . ALA B 1 300 ? -16.219 7.242 -9.531 1 97.62 300 ALA B C 1
ATOM 4889 O O . ALA B 1 300 ? -17.016 6.301 -9.547 1 97.62 300 ALA B O 1
ATOM 4890 N N . GLU B 1 301 ? -15.016 7.168 -10.062 1 97.81 301 GLU B N 1
ATOM 4891 C CA . GLU B 1 301 ? -14.531 5.926 -10.656 1 97.81 301 GLU B CA 1
ATOM 4892 C C . GLU B 1 301 ? -14.43 4.816 -9.609 1 97.81 301 GLU B C 1
ATOM 4894 O O . GLU B 1 301 ? -14.805 3.672 -9.883 1 97.81 301 GLU B O 1
ATOM 4899 N N . MET B 1 302 ? -13.883 5.137 -8.438 1 97.25 302 MET B N 1
ATOM 4900 C CA . MET B 1 302 ? -13.766 4.152 -7.367 1 97.25 302 MET B CA 1
ATOM 4901 C C . MET B 1 302 ? -15.133 3.631 -6.949 1 97.25 302 MET B C 1
ATOM 4903 O O . MET B 1 302 ? -15.289 2.441 -6.668 1 97.25 302 MET B O 1
ATOM 4907 N N . GLU B 1 303 ? -16.094 4.5 -6.875 1 96.44 303 GLU B N 1
ATOM 4908 C CA . GLU B 1 303 ? -17.453 4.094 -6.543 1 96.44 303 GLU B CA 1
ATOM 4909 C C . GLU B 1 303 ? -18.016 3.145 -7.594 1 96.44 303 GLU B C 1
ATOM 4911 O O . GLU B 1 303 ? -18.625 2.129 -7.258 1 96.44 303 GLU B O 1
ATOM 4916 N N . LYS B 1 304 ? -17.828 3.469 -8.812 1 97.06 304 LYS B N 1
ATOM 4917 C CA . LYS B 1 304 ? -18.312 2.648 -9.906 1 97.06 304 LYS B CA 1
ATOM 4918 C C . LYS B 1 304 ? -17.625 1.288 -9.938 1 97.06 304 LYS B C 1
ATOM 4920 O O . LYS B 1 304 ? -18.234 0.285 -10.312 1 97.06 304 LYS B O 1
ATOM 4925 N N . ALA B 1 305 ? -16.328 1.246 -9.578 1 96.31 305 ALA B N 1
ATOM 4926 C CA . ALA B 1 305 ? -15.57 -0.003 -9.555 1 96.31 305 ALA B CA 1
ATOM 4927 C C . ALA B 1 305 ? -16.156 -0.971 -8.523 1 96.31 305 ALA B C 1
ATOM 4929 O O . ALA B 1 305 ? -16.062 -2.189 -8.695 1 96.31 305 ALA B O 1
ATOM 4930 N N . GLY B 1 306 ? -16.734 -0.387 -7.434 1 92.5 306 GLY B N 1
ATOM 4931 C CA . GLY B 1 306 ? -17.344 -1.22 -6.406 1 92.5 306 GLY B CA 1
ATOM 4932 C C . GLY B 1 306 ? -16.328 -1.866 -5.484 1 92.5 306 GLY B C 1
ATOM 4933 O O . GLY B 1 306 ? -15.18 -1.422 -5.406 1 92.5 306 GLY B O 1
ATOM 4934 N N . ARG B 1 307 ? -16.734 -2.924 -4.785 1 87.81 307 ARG B N 1
ATOM 4935 C CA . ARG B 1 307 ? -15.844 -3.627 -3.869 1 87.81 307 ARG B CA 1
ATOM 4936 C C . ARG B 1 307 ? -14.594 -4.121 -4.594 1 87.81 307 ARG B C 1
ATOM 4938 O O . ARG B 1 307 ? -14.68 -4.625 -5.715 1 87.81 307 ARG B O 1
ATOM 4945 N N . PRO B 1 308 ? -13.547 -3.971 -3.959 1 89 308 PRO B N 1
ATOM 4946 C CA . PRO B 1 308 ? -13.297 -3.545 -2.58 1 89 308 PRO B CA 1
ATOM 4947 C C . PRO B 1 308 ? -12.969 -2.057 -2.471 1 89 308 PRO B C 1
ATOM 4949 O O . PRO B 1 308 ? -12.594 -1.583 -1.397 1 89 308 PRO B O 1
ATOM 4952 N N . TYR B 1 309 ? -13.055 -1.3 -3.486 1 92 309 TYR B N 1
ATOM 4953 C CA . TYR B 1 309 ? -12.602 0.084 -3.529 1 92 309 TYR B CA 1
ATOM 4954 C C . TYR B 1 309 ? -13.555 0.999 -2.773 1 92 309 TYR B C 1
ATOM 4956 O O . TYR B 1 309 ? -13.125 1.911 -2.066 1 92 309 TYR B O 1
ATOM 4964 N N . ARG B 1 310 ? -14.836 0.783 -3.02 1 90.94 310 ARG B N 1
ATOM 4965 C CA . ARG B 1 310 ? -15.883 1.487 -2.289 1 90.94 310 ARG B CA 1
ATOM 4966 C C . ARG B 1 310 ? -17.078 0.575 -2.025 1 90.94 310 ARG B C 1
ATOM 4968 O O . ARG B 1 310 ? -17.312 -0.372 -2.777 1 90.94 310 ARG B O 1
ATOM 4975 N N . TYR B 1 311 ? -17.672 0.748 -0.884 1 83.94 311 TYR B N 1
ATOM 4976 C CA . TYR B 1 311 ? -18.875 -0.001 -0.528 1 83.94 311 TYR B CA 1
ATOM 4977 C C . TYR B 1 311 ? -20.078 0.923 -0.417 1 83.94 311 TYR B C 1
ATOM 4979 O O . TYR B 1 311 ? -19.953 2.084 -0.024 1 83.94 311 TYR B O 1
#

Organism: NCBI:txid901

pLDDT: mean 97.53, std 1.96, range [83.75, 98.88]

Radius of gyration: 24.45 Å; Cα contacts (8 Å, |Δi|>4): 1270; chains: 2; bounding box: 57×61×62 Å

Secondary structure (DSSP, 8-state):
-EESS-HHHHHHHTHHHHHHHHHHHTTS--PPPB-TTSSS-GGGHHHHHHHTSSSEEEE-TTTTT--SGGGGGSS--TTS-SSTTHHHHHHHHSSHHHHHHHHHHTSTTEEEEEEEE---EEEEESS---SGGGGTT-EEEE-HHHHHHHGGGT-EEE---GGGHHHHHHHTS--EEEEE-HHHHHHTTGGGT--EEEEEEEES--EEEEEEEHHHHHHS-HHHHHHHHHHHHHHHHHHHHHHHHHHHHHHHH--SSEEE---HHHHHHHHHHHHHHHHHHHTT-HHHHHHHHHHHHHHHHHHHH-TTT--/-EESS-HHHHHHHTHHHHHHHHHHHTTS--PPPB-TTSSS-GGGHHHHHHHTSSSEEEE-TTTTT--SGGGGGSS--TTS-SSTTHHHHHHHHSSHHHHHHHHHHTSTTEEEEEEEE---EEEEESS---SGGGGTT-EEEE-HHHHHHHGGGT-EEE---GGGHHHHHHHTS--EEEEE-HHHHHHTTGGGT--EEEEEEEES--EEEEEEEHHHHHHS-HHHHHHHHHHHHHHHHHHHHHHHHHHHHHHHH--SSEEE---HHHHHHHHHHHHHHHHHHHTT-HHHHHHHHHHHHHHHHHHHH-TTT--

InterPro domains:
  IPR018389 TRAP transporter solute receptor DctP [PF03480] (20-283)
  IPR018389 TRAP transporter solute receptor DctP [PTHR33376] (22-299)
  IPR038404 TRAP transporter solute receptor DctP superfamily [G3DSA:3.40.190.170] (1-311)

Foldseek 3Di:
DEEQADDLCCVQQPVVLQVVLQVVCPPVDHDDYHYACPVHHQCCVVVCQLVPVDFKYKFWLQRVVPPFLCSLVTWFQFPLAAAQVVVCCCVPPVPVVVLVQVRCVVPAFKGWLDKGKAFFFWKQFLDDDAALQVQAPFEEAATPNVQVLNVVSRHHYDDDGLVCVQVCLVVVVGGIYRHGAPLVCVSSVVLQRRAAIEPDTRGGITIMTMMGGPVSLVPDDPVSSVSSVVSNVVSNVSRNVSNVCRRVCCQVPVPSHHYYYYDPVRCVVSVVSSVVVLVVSLVPDVSSVSSSVSSVVSVVVLVVVPPPSHD/DEEQADDLCCVQQPVVLQVVLQVVCPPVDHDDYHYACPVHHQCCVVVCQLVVVDFKYKFWLQRVVPPFLCSLVTWFQFPLAAAQVVVCCCVPPVPVVVLVQVRCVVPAFKGWLDKGKAFFFWKQFLDDDAALQVQAPFEAAATPNVQVLNVVSHHHYDDDGLVCVQVCLVVVVGGIYRHGAPLVCVSSVVLQRRAAIEPDTRGGITIMTMMGGPVSLVPDDPVSSVSSVVSNVVSNVSRNVSNVCRRVCCQVPVPSHHYYYYDPVRCVVSVVSSVVVLVVSLVPDVSSVSSSVSSVVSVVVLVVVPPPSHD

Nearest PDB structures (foldseek):
  4xf5-assembly1_A  TM=9.942E-01  e=9.240E-50  Chromohalobacter israelensis DSM 3043
  2hzl-assembly1_A  TM=8.813E-01  e=7.406E-19  Cereibacter sphaeroides 2.4.1
  5cm6-assembly1_B  TM=8.682E-01  e=2.350E-18  Paraglaciecola sp. T6c
  4pet-assembly1_B  TM=8.516E-01  e=1.133E-18  Colwellia psychrerythraea 34H
  4pe3-assembly1_A  TM=6.183E-01  e=7.819E-20  Cereibacter sphaeroides ATCC 17029

Sequence (622 aa):
MQTYAGAALAEHVIKPQIDAFNKAANGEMVIELYTSDQLVPTSELFRAVQRGTIDAAQCDEDSMSSPADVAIFGAYFPFATRYSLDVPALFEHWGLNKIWQEAYAEIKGVTWLGAGSWDPCNFATTTPVRSLADLKGKRVFSFPTGGRFMSRFGVIPVSLPWEDIQVALQTGELDGVCWSGITEDYTAGWADVCKYYLTNNINGGWIGSYFANSEKWNALPEHLKVLFRLTCDSSHYYRQHWYWWGEAHYRVTGGKMQLTSIPDAEWKQVETEAHKFWDEVAARSPRCARVVEILKQYNAEMEKAGRPYRYMQTYAGAALAEHVIKPQIDAFNKAANGEMVIELYTSDQLVPTSELFRAVQRGTIDAAQCDEDSMSSPADVAIFGAYFPFATRYSLDVPALFEHWGLNKIWQEAYAEIKGVTWLGAGSWDPCNFATTTPVRSLADLKGKRVFSFPTGGRFMSRFGVIPVSLPWEDIQVALQTGELDGVCWSGITEDYTAGWADVCKYYLTNNINGGWIGSYFANSEKWNALPEHLKVLFRLTCDSSHYYRQHWYWWGEAHYRVTGGKMQLTSIPDAEWKQVETEAHKFWDEVAARSPRCARVVEILKQYNAEMEKAGRPYRY